Protein AF-0000000084649747 (afdb_homodimer)

Sequence (566 aa):
MTPQTMTSQTMTSQYATPSSLALADGRQSWRDSGEGPAIVLLHGISSGSASWAPVVEHLGGYRLLAWDAPGYADSQALSSPQPTAGDYAARLDAWLDALDVKRCVLVGHSLGAMMASAYMALRPERLAGVILADPALGYRDADADKRDEVYRSRWTMLAEQGHEAYAAARAPRLLRDDANPEDIARVREGMQRLHVEGFAQASWMLANDALEGYLSGGLNVPATVLCGDEDRITTPQASRALAERLGLPYHAIPRAGHASYIDAPQAFADVVDTFSRPLLKTQMTPQTMTSQTMTSQYATPSSLALADGRQSWRDSGEGPAIVLLHGISSGSASWAPVVEHLGGYRLLAWDAPGYADSQALSSPQPTAGDYAARLDAWLDALDVKRCVLVGHSLGAMMASAYMALRPERLAGVILADPALGYRDADADKRDEVYRSRWTMLAEQGHEAYAAARAPRLLRDDANPEDIARVREGMQRLHVEGFAQASWMLANDALEGYLSGGLNVPATVLCGDEDRITTPQASRALAERLGLPYHAIPRAGHASYIDAPQAFADVVDTFSRPLLKTQ

Radius of gyration: 27.24 Å; Cα contacts (8 Å, |Δi|>4): 1298; chains: 2; bounding box: 45×81×62 Å

Secondary structure (DSSP, 8-state):
-------HHHHHHHHTS-EEEEETTEEEEEEEE--SSEEEEE--TT--GGGGHHHHTT-TTSEEEEE--TTSTTSPPPS-SS--HHHHHHHHHHHHHHTT--SEEEEEETHHHHHHHHHHHH-GGGEEEEEEES----STTS-HHHHHHHHHHTHHHHHHH-HHHHHHHHGGGGS-TT--HHHHHHHHHHHTT--HHHHHHHHHHHHH--GGGG-TT---S-EEEEEETT-SSS-HHHHHHHHHHHT--EEEETT--SSHHHHSHHHHHHHHHHHHHHHHT--/-------HHHHHHHHTS-EEEEETTEEEEEEEE--SSEEEEE--TT--GGGGHHHHTT-TTSEEEEE--TTSTTSPPPS-SS--HHHHHHHHHHHHHHTT--SEEEEEETHHHHHHHHHHHH-GGGEEEEEEES----STTS-HHHHHHHHHHTHHHHHHH-HHHHHHHHGGGGS-TT--HHHHHHHHHHHTT--HHHHHHHHHHHHH--GGGG-TT---S-EEEEEETT-SSS-HHHHHHHHHHHT--EEEETT--SSHHHHSHHHHHHHHHHHHHHHHT--

Nearest PDB structures (foldseek):
  4uhe-assembly1_A  TM=8.834E-01  e=4.290E-21  Thermogutta terrifontis
  7dq9-assembly4_D  TM=8.842E-01  e=2.483E-20  Alistipes shahii WAL 8301
  5a62-assembly1_A-2  TM=8.377E-01  e=3.519E-18  Candidatus Nitrososphaera gargensis
  6i8w-assembly2_B  TM=7.815E-01  e=6.473E-19  Pseudomonas aeruginosa
  3v48-assembly1_B  TM=7.919E-01  e=4.477E-15  Escherichia coli SE11

pLDDT: mean 94.69, std 9.65, range [32.78, 98.94]

InterPro domains:
  IPR000073 Alpha/beta hydrolase fold-1 [PF00561] (37-265)
  IPR000073 Alpha/beta hydrolase fold-1 [PR00111] (61-76)
  IPR000073 Alpha/beta hydrolase fold-1 [PR00111] (106-119)
  IPR000073 Alpha/beta hydrolase fold-1 [PR00111] (120-133)
  IPR000073 Alpha/beta hydrolase fold-1 [PR00111] (223-237)
  IPR000639 Epoxide hydrolase-like [PR00412] (61-76)
  IPR000639 Epoxide hydrolase-like [PR00412] (106-119)
  IPR000639 Epoxide hydrolase-like [PR00412] (120-133)
  IPR000639 Epoxide hydrolase-like [PR00412] (253-275)
  IPR029058 Alpha/Beta hydrolase fold [G3DSA:3.40.50.1820] (23-278)
  IPR029058 Alpha/Beta hydrolase fold [SSF53474] (23-275)
  IPR050266 AB hydrolase superfamily [PTHR43798] (28-275)

Organism: NCBI:txid1178482

Structure (mmCIF, N/CA/C/O backbone):
data_AF-0000000084649747-model_v1
#
loop_
_entity.id
_entity.type
_entity.pdbx_description
1 polymer 'AB hydrolase-1 domain-containing protein'
#
loop_
_atom_site.group_PDB
_atom_site.id
_atom_site.type_symbol
_atom_site.label_atom_id
_atom_site.label_alt_id
_atom_site.label_comp_id
_atom_site.label_asym_id
_atom_site.label_entity_id
_atom_site.label_seq_id
_atom_site.pdbx_PDB_ins_code
_atom_site.Cartn_x
_atom_site.Cartn_y
_atom_site.Cartn_z
_atom_site.occupancy
_atom_site.B_iso_or_equiv
_atom_site.auth_seq_id
_atom_site.auth_comp_id
_atom_site.auth_asym_id
_atom_site.auth_atom_id
_atom_site.pdbx_PDB_model_num
ATOM 1 N N . MET A 1 1 ? 19.047 -45.375 7.691 1 32.78 1 MET A N 1
ATOM 2 C CA . MET A 1 1 ? 18.172 -44.625 8.562 1 32.78 1 MET A CA 1
ATOM 3 C C . MET A 1 1 ? 16.969 -44.094 7.797 1 32.78 1 MET A C 1
ATOM 5 O O . MET A 1 1 ? 17.109 -43.406 6.789 1 32.78 1 MET A O 1
ATOM 9 N N . THR A 1 2 ? 15.852 -44.688 7.906 1 40.34 2 THR A N 1
ATOM 10 C CA . THR A 1 2 ? 14.648 -44.375 7.137 1 40.34 2 THR A CA 1
ATOM 11 C C . THR A 1 2 ? 14.266 -42.906 7.266 1 40.34 2 THR A C 1
ATOM 13 O O . THR A 1 2 ? 14.203 -42.375 8.375 1 40.34 2 THR A O 1
ATOM 16 N N . PRO A 1 3 ? 14.539 -42.125 6.312 1 44.06 3 PRO A N 1
ATOM 17 C CA . PRO A 1 3 ? 14.188 -40.719 6.473 1 44.06 3 PRO A CA 1
ATOM 18 C C . PRO A 1 3 ? 12.898 -40.531 7.266 1 44.06 3 PRO A C 1
ATOM 20 O O . PRO A 1 3 ? 11.898 -41.188 6.996 1 44.06 3 PRO A O 1
ATOM 23 N N . GLN A 1 4 ? 12.844 -40.344 8.531 1 42.38 4 GLN A N 1
ATOM 24 C CA . GLN A 1 4 ? 11.703 -40.188 9.43 1 42.38 4 GLN A CA 1
ATOM 25 C C . GLN A 1 4 ? 10.711 -39.188 8.898 1 42.38 4 GLN A C 1
ATOM 27 O O . GLN A 1 4 ? 11.078 -38.031 8.594 1 42.38 4 GLN A O 1
ATOM 32 N N . THR A 1 5 ? 9.688 -39.688 8.125 1 54.03 5 THR A N 1
ATOM 33 C CA . THR A 1 5 ? 8.562 -38.906 7.664 1 54.03 5 THR A CA 1
ATOM 34 C C . THR A 1 5 ? 8.055 -38 8.789 1 54.03 5 THR A C 1
ATOM 36 O O . THR A 1 5 ? 7.699 -38.469 9.867 1 54.03 5 THR A O 1
ATOM 39 N N . MET A 1 6 ? 8.414 -36.812 8.664 1 60.47 6 MET A N 1
ATOM 40 C CA . MET A 1 6 ? 7.945 -35.844 9.648 1 60.47 6 MET A CA 1
ATOM 41 C C . MET A 1 6 ? 6.441 -36 9.883 1 60.47 6 MET A C 1
ATOM 43 O O . MET A 1 6 ? 5.691 -36.281 8.945 1 60.47 6 MET A O 1
ATOM 47 N N . THR A 1 7 ? 6.09 -36 11.102 1 67.06 7 THR A N 1
ATOM 48 C CA . THR A 1 7 ? 4.672 -36.094 11.438 1 67.06 7 THR A CA 1
ATOM 49 C C . THR A 1 7 ? 3.916 -34.875 10.883 1 67.06 7 THR A C 1
ATOM 51 O O . THR A 1 7 ? 4.512 -33.844 10.617 1 67.06 7 THR A O 1
ATOM 54 N N . SER A 1 8 ? 2.707 -35.125 10.641 1 72.06 8 SER A N 1
ATOM 55 C CA . SER A 1 8 ? 1.811 -34.062 10.18 1 72.06 8 SER A CA 1
ATOM 56 C C . SER A 1 8 ? 1.851 -32.875 11.117 1 72.06 8 SER A C 1
ATOM 58 O O . SER A 1 8 ? 1.838 -31.719 10.664 1 72.06 8 SER A O 1
ATOM 60 N N . GLN A 1 9 ? 1.946 -33.125 12.422 1 69.06 9 GLN A N 1
ATOM 61 C CA . GLN A 1 9 ? 1.955 -32.031 13.406 1 69.06 9 GLN A CA 1
ATOM 62 C C . GLN A 1 9 ? 3.221 -31.188 13.289 1 69.06 9 GLN A C 1
ATOM 64 O O . GLN A 1 9 ? 3.166 -29.969 13.398 1 69.06 9 GLN A O 1
ATOM 69 N N . THR A 1 10 ? 4.246 -31.875 13.133 1 73.12 10 THR A N 1
ATOM 70 C CA . THR A 1 10 ? 5.52 -31.172 13.008 1 73.12 10 THR A CA 1
ATOM 71 C C . THR A 1 10 ? 5.551 -30.328 11.75 1 73.12 10 THR A C 1
ATOM 73 O O . THR A 1 10 ? 6.004 -29.172 11.773 1 73.12 10 THR A O 1
ATOM 76 N N . MET A 1 11 ? 5.012 -30.844 10.719 1 76.44 11 MET A N 1
ATOM 77 C CA . MET A 1 11 ? 4.992 -30.125 9.453 1 76.44 11 MET A CA 1
ATOM 78 C C . MET A 1 11 ? 4.164 -28.844 9.562 1 76.44 11 MET A C 1
ATOM 80 O O . MET A 1 11 ? 4.582 -27.797 9.094 1 76.44 11 MET A O 1
ATOM 84 N N . THR A 1 12 ? 3.076 -28.984 10.211 1 79.12 12 THR A N 1
ATOM 85 C CA . THR A 1 12 ? 2.182 -27.844 10.367 1 79.12 12 THR A CA 1
ATOM 86 C C . THR A 1 12 ? 2.824 -26.766 11.234 1 79.12 12 THR A C 1
ATOM 88 O O . THR A 1 12 ? 2.688 -25.562 10.961 1 79.12 12 THR A O 1
ATOM 91 N N . SER A 1 13 ? 3.512 -27.188 12.234 1 79.12 13 SER A N 1
ATOM 92 C CA . SER A 1 13 ? 4.172 -26.25 13.125 1 79.12 13 SER A CA 1
ATOM 93 C C . SER A 1 13 ? 5.273 -25.469 12.398 1 79.12 13 SER A C 1
ATOM 95 O O . SER A 1 13 ? 5.414 -24.266 12.586 1 79.12 13 SER A O 1
ATOM 97 N N . GLN A 1 14 ? 6.004 -26.203 11.578 1 80 14 GLN A N 1
ATOM 98 C CA . GLN A 1 14 ? 7.078 -25.578 10.812 1 80 14 GLN A CA 1
ATOM 99 C C . GLN A 1 14 ? 6.523 -24.562 9.812 1 80 14 GLN A C 1
ATOM 101 O O . GLN A 1 14 ? 7.164 -23.562 9.531 1 80 14 GLN A O 1
ATOM 106 N N . TYR A 1 15 ? 5.363 -24.891 9.398 1 87.75 15 TYR A N 1
ATOM 107 C CA . TYR A 1 15 ? 4.773 -24.094 8.32 1 87.75 15 TYR A CA 1
ATOM 108 C C . TYR A 1 15 ? 4.105 -22.844 8.859 1 87.75 15 TYR A C 1
ATOM 110 O O . TYR A 1 15 ? 3.738 -21.938 8.094 1 87.75 15 TYR A O 1
ATOM 118 N N . ALA A 1 16 ? 4.059 -22.672 10.156 1 84.25 16 ALA A N 1
ATOM 119 C CA . ALA A 1 16 ? 3.258 -21.641 10.789 1 84.25 16 ALA A CA 1
ATOM 120 C C . ALA A 1 16 ? 3.951 -20.281 10.695 1 84.25 16 ALA A C 1
ATOM 122 O O . ALA A 1 16 ? 3.293 -19.25 10.578 1 84.25 16 ALA A O 1
ATOM 123 N N . THR A 1 17 ? 5.246 -20.281 10.703 1 91.12 17 THR A N 1
ATOM 124 C CA . THR A 1 17 ? 5.973 -19.031 10.766 1 91.12 17 THR A CA 1
ATOM 125 C C . THR A 1 17 ? 6.73 -18.781 9.469 1 91.12 17 THR A C 1
ATOM 127 O O . THR A 1 17 ? 7.512 -19.625 9.023 1 91.12 17 THR A O 1
ATOM 130 N N . PRO A 1 18 ? 6.516 -17.672 8.93 1 96.38 18 PRO A N 1
ATOM 131 C CA . PRO A 1 18 ? 7.246 -17.359 7.699 1 96.38 18 PRO A CA 1
ATOM 132 C C . PRO A 1 18 ? 8.727 -17.078 7.945 1 96.38 18 PRO A C 1
ATOM 134 O O . PRO A 1 18 ? 9.117 -16.734 9.062 1 96.38 18 PRO A O 1
ATOM 137 N N . SER A 1 19 ? 9.547 -17.328 7.008 1 97 19 SER A N 1
ATOM 138 C CA . SER A 1 19 ? 10.945 -16.922 6.934 1 97 19 SER A CA 1
ATOM 139 C C . SER A 1 19 ? 11.148 -15.789 5.938 1 97 19 SER A C 1
ATOM 141 O O . SER A 1 19 ? 10.258 -15.5 5.129 1 97 19 SER A O 1
ATOM 143 N N . SER A 1 20 ? 12.219 -15.109 6.09 1 97.12 20 SER A N 1
ATOM 144 C CA . SER A 1 20 ? 12.555 -14.055 5.141 1 97.12 20 SER A CA 1
ATOM 145 C C . SER A 1 20 ? 14.062 -13.953 4.938 1 97.12 20 SER A C 1
ATOM 147 O O . SER A 1 20 ? 14.836 -14.336 5.816 1 97.12 20 SER A O 1
ATOM 149 N N . LEU A 1 21 ? 14.492 -13.508 3.818 1 97.38 21 LEU A N 1
ATOM 150 C CA . LEU A 1 21 ? 15.891 -13.219 3.541 1 97.38 21 LEU A CA 1
ATOM 151 C C . LEU A 1 21 ? 16.031 -12.031 2.596 1 97.38 21 LEU A C 1
ATOM 153 O O . LEU A 1 21 ? 15.086 -11.703 1.871 1 97.38 21 LEU A O 1
ATOM 157 N N . ALA A 1 22 ? 17.141 -11.352 2.67 1 97.06 22 ALA A N 1
ATOM 158 C CA . ALA A 1 22 ? 17.453 -10.219 1.791 1 97.06 22 ALA A CA 1
ATOM 159 C C . ALA A 1 22 ? 18.141 -10.695 0.513 1 97.06 22 ALA A C 1
ATOM 161 O O . ALA A 1 22 ? 19.141 -11.422 0.567 1 97.06 22 ALA A O 1
ATOM 162 N N . LEU A 1 23 ? 17.578 -10.438 -0.605 1 97.62 23 LEU A N 1
ATOM 163 C CA . LEU A 1 23 ? 18.172 -10.633 -1.916 1 97.62 23 LEU A CA 1
ATOM 164 C C . LEU A 1 23 ? 18.672 -9.312 -2.496 1 97.62 23 LEU A C 1
ATOM 166 O O . LEU A 1 23 ? 18.406 -8.25 -1.937 1 97.62 23 LEU A O 1
ATOM 170 N N . ALA A 1 24 ? 19.422 -9.359 -3.578 1 94.88 24 ALA A N 1
ATOM 171 C CA . ALA A 1 24 ? 19.922 -8.148 -4.223 1 94.88 24 ALA A CA 1
ATOM 172 C C . ALA A 1 24 ? 18.781 -7.23 -4.645 1 94.88 24 ALA A C 1
ATOM 174 O O . ALA A 1 24 ? 18.906 -6.004 -4.566 1 94.88 24 ALA A O 1
ATOM 175 N N . ASP A 1 25 ? 17.656 -7.855 -4.988 1 93.75 25 ASP A N 1
ATOM 176 C CA . ASP A 1 25 ? 16.578 -7.047 -5.551 1 93.75 25 ASP A CA 1
ATOM 177 C C . ASP A 1 25 ? 15.414 -6.926 -4.57 1 93.75 25 ASP A C 1
ATOM 179 O O . ASP A 1 25 ? 14.328 -6.469 -4.938 1 93.75 25 ASP A O 1
ATOM 183 N N . GLY A 1 26 ? 15.633 -7.359 -3.338 1 95.5 26 GLY A N 1
ATOM 184 C CA . GLY A 1 26 ? 14.602 -7.113 -2.346 1 95.5 26 GLY A CA 1
ATOM 185 C C . GLY A 1 26 ? 14.438 -8.25 -1.355 1 95.5 26 GLY A C 1
ATOM 186 O O . GLY A 1 26 ? 14.898 -9.367 -1.605 1 95.5 26 GLY A O 1
ATOM 187 N N . ARG A 1 27 ? 13.734 -7.969 -0.293 1 97.81 27 ARG A N 1
ATOM 188 C CA . ARG A 1 27 ? 13.414 -8.969 0.721 1 97.81 27 ARG A CA 1
ATOM 189 C C . ARG A 1 27 ? 12.414 -9.992 0.188 1 97.81 27 ARG A C 1
ATOM 191 O O . ARG A 1 27 ? 11.461 -9.633 -0.504 1 97.81 27 ARG A O 1
ATOM 198 N N . GLN A 1 28 ? 12.617 -11.242 0.496 1 98.56 28 GLN A N 1
ATOM 199 C CA . GLN A 1 28 ? 11.734 -12.32 0.075 1 98.56 28 GLN A CA 1
ATOM 200 C C . GLN A 1 28 ? 11.305 -13.18 1.263 1 98.56 28 GLN A C 1
ATOM 202 O O . GLN A 1 28 ? 12.156 -13.688 2.002 1 98.56 28 GLN A O 1
ATOM 207 N N . SER A 1 29 ? 10.023 -13.312 1.457 1 98.5 29 SER A N 1
ATOM 208 C CA . SER A 1 29 ? 9.484 -14.141 2.531 1 98.5 29 SER A CA 1
ATOM 209 C C . SER A 1 29 ? 8.828 -15.398 1.981 1 98.5 29 SER A C 1
ATOM 211 O O . SER A 1 29 ? 8.398 -15.43 0.825 1 98.5 29 SER A O 1
ATOM 213 N N . TRP A 1 30 ? 8.789 -16.438 2.756 1 98.5 30 TRP A N 1
ATOM 214 C CA . TRP A 1 30 ? 8.188 -17.719 2.383 1 98.5 30 TRP A CA 1
ATOM 215 C C . TRP A 1 30 ? 7.871 -18.547 3.619 1 98.5 30 TRP A C 1
ATOM 217 O O . TRP A 1 30 ? 8.227 -18.172 4.738 1 98.5 30 TRP A O 1
ATOM 227 N N . ARG A 1 31 ? 7.141 -19.578 3.443 1 98 31 ARG A N 1
ATOM 228 C CA . ARG A 1 31 ? 6.957 -20.625 4.441 1 98 31 ARG A CA 1
ATOM 229 C C . ARG A 1 31 ? 7.594 -21.938 3.98 1 98 31 ARG A C 1
ATOM 231 O O . ARG A 1 31 ? 7.59 -22.25 2.789 1 98 31 ARG A O 1
ATOM 238 N N . ASP A 1 32 ? 8.195 -22.594 4.973 1 96.12 32 ASP A N 1
ATOM 239 C CA . ASP A 1 32 ? 9.055 -23.75 4.73 1 96.12 32 ASP A CA 1
ATOM 240 C C . ASP A 1 32 ? 8.68 -24.906 5.648 1 96.12 32 ASP A C 1
ATOM 242 O O . ASP A 1 32 ? 8.594 -24.734 6.867 1 96.12 32 ASP A O 1
ATOM 246 N N . SER A 1 33 ? 8.422 -26.078 5.031 1 95.06 33 SER A N 1
ATOM 247 C CA . SER A 1 33 ? 8.117 -27.234 5.863 1 95.06 33 SER A CA 1
ATOM 248 C C . SER A 1 33 ? 8.609 -28.516 5.215 1 95.06 33 SER A C 1
ATOM 250 O O . SER A 1 33 ? 8.664 -28.625 3.988 1 95.06 33 SER A O 1
ATOM 252 N N . GLY A 1 34 ? 8.984 -29.484 6.031 1 93.81 34 GLY A N 1
ATOM 253 C CA . GLY A 1 34 ? 9.352 -30.812 5.555 1 93.81 34 GLY A CA 1
ATOM 254 C C . GLY A 1 34 ? 10.797 -30.906 5.113 1 93.81 34 GLY A C 1
ATOM 255 O O . GLY A 1 34 ? 11.57 -29.953 5.27 1 93.81 34 GLY A O 1
ATOM 256 N N . GLU A 1 35 ? 11.172 -32.094 4.801 1 91.69 35 GLU A N 1
ATOM 257 C CA . GLU A 1 35 ? 12.492 -32.438 4.285 1 91.69 35 GLU A CA 1
ATOM 258 C C . GLU A 1 35 ? 12.391 -33.344 3.057 1 91.69 35 GLU A C 1
ATOM 260 O O . GLU A 1 35 ? 11.383 -34.031 2.857 1 91.69 35 GLU A O 1
ATOM 265 N N . GLY A 1 36 ? 13.445 -33.281 2.23 1 93.5 36 GLY A N 1
ATOM 266 C CA . GLY A 1 36 ? 13.43 -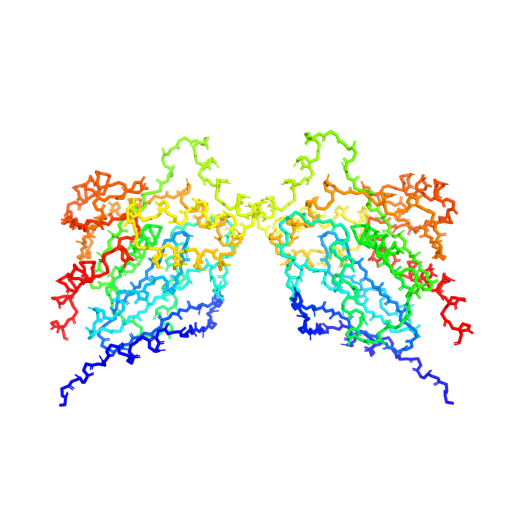34.094 1.021 1 93.5 36 GLY A CA 1
ATOM 267 C C . GLY A 1 36 ? 13.453 -33.25 -0.25 1 93.5 36 GLY A C 1
ATOM 268 O O . GLY A 1 36 ? 13.906 -32.125 -0.244 1 93.5 36 GLY A O 1
ATOM 269 N N . PRO A 1 37 ? 13.016 -33.969 -1.387 1 96.19 37 PRO A N 1
ATOM 270 C CA . PRO A 1 37 ? 12.969 -33.188 -2.639 1 96.19 37 PRO A CA 1
ATOM 271 C C . PRO A 1 37 ? 12.023 -32 -2.57 1 96.19 37 PRO A C 1
ATOM 273 O O . PRO A 1 37 ? 10.961 -32.094 -1.939 1 96.19 37 PRO A O 1
ATOM 276 N N . ALA A 1 38 ? 12.344 -30.984 -3.23 1 97.81 38 ALA A N 1
ATOM 277 C CA . ALA A 1 38 ? 11.664 -29.688 -3.064 1 97.81 38 ALA A CA 1
ATOM 278 C C . ALA A 1 38 ? 10.461 -29.578 -3.994 1 97.81 38 ALA A C 1
ATOM 280 O O . ALA A 1 38 ? 10.539 -29.953 -5.168 1 97.81 38 ALA A O 1
ATOM 281 N N . ILE A 1 39 ? 9.375 -29.141 -3.463 1 98.5 39 ILE A N 1
ATOM 282 C CA . ILE A 1 39 ? 8.219 -28.641 -4.195 1 98.5 39 ILE A CA 1
ATOM 283 C C . ILE A 1 39 ? 8 -27.172 -3.863 1 98.5 39 ILE A C 1
ATOM 285 O O . ILE A 1 39 ? 7.91 -26.797 -2.691 1 98.5 39 ILE A O 1
ATOM 289 N N . VAL A 1 40 ? 7.992 -26.344 -4.867 1 98.88 40 VAL A N 1
ATOM 290 C CA . VAL A 1 40 ? 7.812 -24.906 -4.711 1 98.88 40 VAL A CA 1
ATOM 291 C C . VAL A 1 40 ? 6.383 -24.516 -5.086 1 98.88 40 VAL A C 1
ATOM 293 O O . VAL A 1 40 ? 5.879 -24.922 -6.133 1 98.88 40 VAL A O 1
ATOM 296 N N . LEU A 1 41 ? 5.75 -23.734 -4.203 1 98.88 41 LEU A N 1
ATOM 297 C CA . LEU A 1 41 ? 4.336 -23.406 -4.34 1 98.88 41 LEU A CA 1
ATOM 298 C C . LEU A 1 41 ? 4.148 -21.906 -4.578 1 98.88 41 LEU A C 1
ATOM 300 O O . LEU A 1 41 ? 4.531 -21.094 -3.738 1 98.88 41 LEU A O 1
ATOM 304 N N . LEU A 1 42 ? 3.592 -21.562 -5.734 1 98.94 42 LEU A N 1
ATOM 305 C CA . LEU A 1 42 ? 3.316 -20.188 -6.113 1 98.94 42 LEU A CA 1
ATOM 306 C C . LEU A 1 42 ? 1.824 -19.875 -6.02 1 98.94 42 LEU A C 1
ATOM 308 O O . LEU A 1 42 ? 1.012 -20.531 -6.688 1 98.94 42 LEU A O 1
ATOM 312 N N . HIS A 1 43 ? 1.482 -18.922 -5.23 1 98.75 43 HIS A N 1
ATOM 313 C CA . HIS A 1 43 ? 0.088 -18.625 -4.91 1 98.75 43 HIS A CA 1
ATOM 314 C C . HIS A 1 43 ? -0.547 -17.734 -5.965 1 98.75 43 HIS A C 1
ATOM 316 O O . HIS A 1 43 ? 0.151 -17.188 -6.82 1 98.75 43 HIS A O 1
ATOM 322 N N . GLY A 1 44 ? -1.838 -17.656 -5.918 1 98.5 44 GLY A N 1
ATOM 323 C CA . GLY A 1 44 ? -2.615 -16.812 -6.805 1 98.5 44 GLY A CA 1
ATOM 324 C C . GLY A 1 44 ? -2.746 -15.383 -6.297 1 98.5 44 GLY A C 1
ATOM 325 O O . GLY A 1 44 ? -2.174 -15.031 -5.262 1 98.5 44 GLY A O 1
ATOM 326 N N . ILE A 1 45 ? -3.537 -14.555 -6.957 1 98 45 ILE A N 1
ATOM 327 C CA . ILE A 1 45 ? -3.504 -13.102 -6.863 1 98 45 ILE A CA 1
ATOM 328 C C . ILE A 1 45 ? -4.035 -12.664 -5.5 1 98 45 ILE A C 1
ATOM 330 O O . ILE A 1 45 ? -3.588 -11.656 -4.945 1 98 45 ILE A O 1
ATOM 334 N N . SER A 1 46 ? -4.973 -13.352 -4.898 1 97.19 46 SER A N 1
ATOM 335 C CA . SER A 1 46 ? -5.578 -12.906 -3.645 1 97.19 46 SER A CA 1
ATOM 336 C C . SER A 1 46 ? -5.141 -13.789 -2.479 1 97.19 46 SER A C 1
ATOM 338 O O . SER A 1 46 ? -5.879 -13.938 -1.502 1 97.19 46 SER A O 1
ATOM 340 N N . SER A 1 47 ? -4 -14.359 -2.562 1 97.31 47 SER A N 1
ATOM 341 C CA . SER A 1 47 ? -3.564 -15.312 -1.553 1 97.31 47 SER A CA 1
ATOM 342 C C . SER A 1 47 ? -2.15 -15.008 -1.074 1 97.31 47 SER A C 1
ATOM 344 O O . SER A 1 47 ? -1.726 -13.852 -1.077 1 97.31 47 SER A O 1
ATOM 346 N N . GLY A 1 48 ? -1.471 -16.016 -0.499 1 97.88 48 GLY A N 1
ATOM 347 C CA . GLY A 1 48 ? -0.124 -16 0.05 1 97.88 48 GLY A CA 1
ATOM 348 C C . GLY A 1 48 ? 0.353 -17.391 0.465 1 97.88 48 GLY A C 1
ATOM 349 O O . GLY A 1 48 ? -0.356 -18.375 0.278 1 97.88 48 GLY A O 1
ATOM 350 N N . SER A 1 49 ? 1.506 -17.391 1.011 1 98.25 49 SER A N 1
ATOM 351 C CA . SER A 1 49 ? 2.109 -18.656 1.378 1 98.25 49 SER A CA 1
ATOM 352 C C . SER A 1 49 ? 1.251 -19.406 2.395 1 98.25 49 SER A C 1
ATOM 354 O O . SER A 1 49 ? 1.176 -20.641 2.369 1 98.25 49 SER A O 1
ATOM 356 N N . ALA A 1 50 ? 0.569 -18.719 3.266 1 97 50 ALA A N 1
ATOM 357 C CA . ALA A 1 50 ? -0.213 -19.328 4.34 1 97 50 ALA A CA 1
ATOM 358 C C . ALA A 1 50 ? -1.39 -20.125 3.775 1 97 50 ALA A C 1
ATOM 360 O O . ALA A 1 50 ? -1.876 -21.062 4.414 1 97 50 ALA A O 1
ATOM 361 N N . SER A 1 51 ? -1.789 -19.781 2.596 1 97.19 51 SER A N 1
ATOM 362 C CA . SER A 1 51 ? -2.975 -20.391 2.002 1 97.19 51 SER A CA 1
ATOM 363 C C . SER A 1 51 ? -2.74 -21.859 1.678 1 97.19 51 SER A C 1
ATOM 365 O O . SER A 1 51 ? -3.691 -22.625 1.484 1 97.19 51 SER A O 1
ATOM 367 N N . TRP A 1 52 ? -1.519 -22.297 1.644 1 97.81 52 TRP A N 1
ATOM 368 C CA . TRP A 1 52 ? -1.188 -23.672 1.25 1 97.81 52 TRP A CA 1
ATOM 369 C C . TRP A 1 52 ? -1.251 -24.609 2.447 1 97.81 52 TRP A C 1
ATOM 371 O O . TRP A 1 52 ? -1.06 -25.828 2.303 1 97.81 52 TRP A O 1
ATOM 381 N N . ALA A 1 53 ? -1.537 -24.125 3.627 1 96.31 53 ALA A N 1
ATOM 382 C CA . ALA A 1 53 ? -1.485 -24.891 4.867 1 96.31 53 ALA A CA 1
ATOM 383 C C . ALA A 1 53 ? -2.322 -26.156 4.762 1 96.31 53 ALA A C 1
ATOM 385 O O . ALA A 1 53 ? -1.901 -27.234 5.211 1 96.31 53 ALA A O 1
ATOM 386 N N . PRO A 1 54 ? -3.465 -26.141 4.121 1 95.62 54 PRO A N 1
ATOM 387 C CA . PRO A 1 54 ? -4.309 -27.344 4.09 1 95.62 54 PRO A CA 1
ATOM 388 C C . PRO A 1 54 ? -3.654 -28.5 3.346 1 95.62 54 PRO A C 1
ATOM 390 O O . PRO A 1 54 ? -3.955 -29.672 3.623 1 95.62 54 PRO A O 1
ATOM 393 N N . VAL A 1 55 ? -2.771 -28.203 2.387 1 95.69 55 VAL A N 1
ATOM 394 C CA . VAL A 1 55 ? -2.225 -29.281 1.577 1 95.69 55 VAL A CA 1
ATOM 395 C C . VAL A 1 55 ? -0.919 -29.781 2.191 1 95.69 55 VAL A C 1
ATOM 397 O O . VAL A 1 55 ? -0.447 -30.875 1.865 1 95.69 55 VAL A O 1
ATOM 400 N N . VAL A 1 56 ? -0.308 -29.016 3.062 1 93.94 56 VAL A N 1
ATOM 401 C CA . VAL A 1 56 ? 1.021 -29.281 3.6 1 93.94 56 VAL A CA 1
ATOM 402 C C . VAL A 1 56 ? 1.026 -30.641 4.316 1 93.94 56 VAL A C 1
ATOM 404 O O . VAL A 1 56 ? 1.968 -31.422 4.176 1 93.94 56 VAL A O 1
ATOM 407 N N . GLU A 1 57 ? -0.051 -30.969 5.039 1 90.19 57 GLU A N 1
ATOM 408 C CA . GLU A 1 57 ? -0.095 -32.188 5.836 1 90.19 57 GLU A CA 1
ATOM 409 C C . GLU A 1 57 ? -0.204 -33.406 4.945 1 90.19 57 GLU A C 1
ATOM 411 O O . GLU A 1 57 ? 0.076 -34.531 5.391 1 90.19 57 GLU A O 1
ATOM 416 N N . HIS A 1 58 ? -0.548 -33.188 3.68 1 94 58 HIS A N 1
ATOM 417 C CA . HIS A 1 58 ? -0.788 -34.312 2.775 1 94 58 HIS A CA 1
ATOM 418 C C . HIS A 1 58 ? 0.413 -34.562 1.866 1 94 58 HIS A C 1
ATOM 420 O O . HIS A 1 58 ? 0.386 -35.469 1.018 1 94 58 HIS A O 1
ATOM 426 N N . LEU A 1 59 ? 1.407 -33.781 1.951 1 94.94 59 LEU A N 1
ATOM 427 C CA . LEU A 1 59 ? 2.578 -33.875 1.088 1 94.94 59 LEU A CA 1
ATOM 428 C C . LEU A 1 59 ? 3.838 -34.125 1.908 1 94.94 59 LEU A C 1
ATOM 430 O O . LEU A 1 59 ? 4.855 -33.469 1.717 1 94.94 59 LEU A O 1
ATOM 434 N N . GLY A 1 60 ? 3.578 -35.156 2.693 1 88.75 60 GLY A N 1
ATOM 435 C CA . GLY A 1 60 ? 4.727 -35.594 3.463 1 88.75 60 GLY A CA 1
ATOM 436 C C . GLY A 1 60 ? 5.852 -36.156 2.6 1 88.75 60 GLY A C 1
ATOM 437 O O . GLY A 1 60 ? 5.609 -36.656 1.499 1 88.75 60 GLY A O 1
ATOM 438 N N . GLY A 1 61 ? 7.133 -36 2.902 1 91.31 61 GLY A N 1
ATOM 439 C CA . GLY A 1 61 ? 8.273 -36.562 2.182 1 91.31 61 GLY A CA 1
ATOM 440 C C . GLY A 1 61 ? 8.961 -35.562 1.293 1 91.31 61 GLY A C 1
ATOM 441 O O . GLY A 1 61 ? 9.961 -35.844 0.649 1 91.31 61 GLY A O 1
ATOM 442 N N . TYR A 1 62 ? 8.297 -34.438 1.221 1 96.12 62 TYR A N 1
ATOM 443 C CA . TYR A 1 62 ? 8.875 -33.344 0.425 1 96.12 62 TYR A CA 1
ATOM 444 C C . TYR A 1 62 ? 9.25 -32.156 1.306 1 96.12 62 TYR A C 1
ATOM 446 O O . TYR A 1 62 ? 8.734 -32.031 2.414 1 96.12 62 TYR A O 1
ATOM 454 N N . ARG A 1 63 ? 10.156 -31.359 0.885 1 96.25 63 ARG A N 1
ATOM 455 C CA . ARG A 1 63 ? 10.32 -30 1.371 1 96.25 63 ARG A CA 1
ATOM 456 C C . ARG A 1 63 ? 9.414 -29.031 0.611 1 96.25 63 ARG A C 1
ATOM 458 O O . ARG A 1 63 ? 9.555 -28.875 -0.603 1 96.25 63 ARG A O 1
ATOM 465 N N . LEU A 1 64 ? 8.484 -28.5 1.331 1 98 64 LEU A N 1
ATOM 466 C CA . LEU A 1 64 ? 7.543 -27.578 0.725 1 98 64 LEU A CA 1
ATOM 467 C C . LEU A 1 64 ? 7.98 -26.125 0.946 1 98 64 LEU A C 1
ATOM 469 O O . LEU A 1 64 ? 8.18 -25.703 2.086 1 98 64 LEU A O 1
ATOM 473 N N . LEU A 1 65 ? 8.219 -25.422 -0.128 1 98.44 65 LEU A N 1
ATOM 474 C CA . LEU A 1 65 ? 8.578 -24.016 -0.12 1 98.44 65 LEU A CA 1
ATOM 475 C C . LEU A 1 65 ? 7.477 -23.172 -0.75 1 98.44 65 LEU A C 1
ATOM 477 O O . LEU A 1 65 ? 7.316 -23.172 -1.972 1 98.44 65 LEU A O 1
ATOM 481 N N . ALA A 1 66 ? 6.715 -22.5 0.065 1 98.69 66 ALA A N 1
ATOM 482 C CA . ALA A 1 66 ? 5.656 -21.609 -0.413 1 98.69 66 ALA A CA 1
ATOM 483 C C . ALA A 1 66 ? 6.086 -20.156 -0.331 1 98.69 66 ALA A C 1
ATOM 485 O O . ALA A 1 66 ? 6.285 -19.625 0.763 1 98.69 66 ALA A O 1
ATOM 486 N N . TRP A 1 67 ? 6.184 -19.516 -1.445 1 98.56 67 TRP A N 1
ATOM 487 C CA . TRP A 1 67 ? 6.672 -18.141 -1.371 1 98.56 67 TRP A CA 1
ATOM 488 C C . TRP A 1 67 ? 5.523 -17.172 -1.138 1 98.56 67 TRP A C 1
ATOM 490 O O . TRP A 1 67 ? 4.359 -17.5 -1.372 1 98.56 67 TRP A O 1
ATOM 500 N N . ASP A 1 68 ? 5.797 -16.125 -0.57 1 98.75 68 ASP A N 1
ATOM 501 C CA . ASP A 1 68 ? 5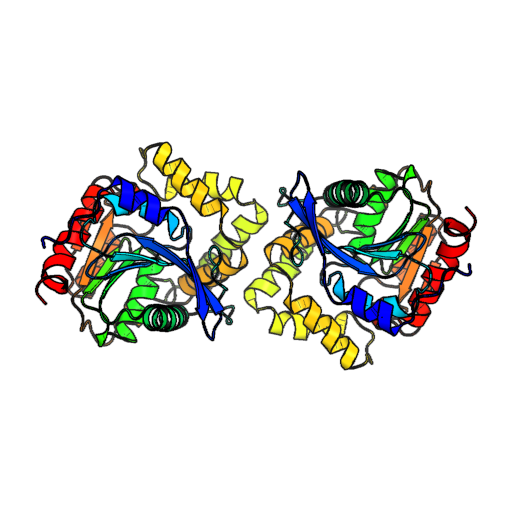.008 -14.906 -0.739 1 98.75 68 ASP A CA 1
ATOM 502 C C . ASP A 1 68 ? 5.523 -14.078 -1.915 1 98.75 68 ASP A C 1
ATOM 504 O O . ASP A 1 68 ? 6.613 -13.508 -1.85 1 98.75 68 ASP A O 1
ATOM 508 N N . ALA A 1 69 ? 4.762 -14.055 -2.957 1 98.75 69 ALA A N 1
ATOM 509 C CA . ALA A 1 69 ? 5.207 -13.352 -4.156 1 98.75 69 ALA A CA 1
ATOM 510 C C . ALA A 1 69 ? 5.633 -11.922 -3.83 1 98.75 69 ALA A C 1
ATOM 512 O O . ALA A 1 69 ? 5.223 -11.359 -2.809 1 98.75 69 ALA A O 1
ATOM 513 N N . PRO A 1 70 ? 6.508 -11.352 -4.66 1 98.5 70 PRO A N 1
ATOM 514 C CA . PRO A 1 70 ? 6.84 -9.938 -4.48 1 98.5 70 PRO A CA 1
ATOM 515 C C . PRO A 1 70 ? 5.602 -9.062 -4.316 1 98.5 70 PRO A C 1
ATOM 517 O O . PRO A 1 70 ? 4.664 -9.156 -5.109 1 98.5 70 PRO A O 1
ATOM 520 N N . GLY A 1 71 ? 5.652 -8.234 -3.277 1 97.25 71 GLY A N 1
ATOM 521 C CA . GLY A 1 71 ? 4.527 -7.355 -3.018 1 97.25 71 GLY A CA 1
ATOM 522 C C . GLY A 1 71 ? 3.506 -7.953 -2.068 1 97.25 71 GLY A C 1
ATOM 523 O O . GLY A 1 71 ? 2.529 -7.293 -1.703 1 97.25 71 GLY A O 1
ATOM 524 N N . TYR A 1 72 ? 3.676 -9.188 -1.658 1 97.69 72 TYR A N 1
ATOM 525 C CA . TYR A 1 72 ? 2.781 -9.875 -0.733 1 97.69 72 TYR A CA 1
ATOM 526 C C . TYR A 1 72 ? 3.469 -10.125 0.603 1 97.69 72 TYR A C 1
ATOM 528 O O . TYR A 1 72 ? 4.668 -10.406 0.647 1 97.69 72 TYR A O 1
ATOM 536 N N . ALA A 1 73 ? 2.701 -10.031 1.67 1 95.62 73 ALA A N 1
ATOM 537 C CA . ALA A 1 73 ? 3.225 -10.242 3.018 1 95.62 73 ALA A CA 1
ATOM 538 C C . ALA A 1 73 ? 4.508 -9.445 3.236 1 95.62 73 ALA A C 1
ATOM 540 O O . ALA A 1 73 ? 4.543 -8.234 3.006 1 95.62 73 ALA A O 1
ATOM 541 N N . ASP A 1 74 ? 5.656 -10.109 3.582 1 94.75 74 ASP A N 1
ATOM 542 C CA . ASP A 1 74 ? 6.875 -9.375 3.91 1 94.75 74 ASP A CA 1
ATOM 543 C C . ASP A 1 74 ? 7.832 -9.344 2.721 1 94.75 74 ASP A C 1
ATOM 545 O O . ASP A 1 74 ? 8.977 -8.914 2.852 1 94.75 74 ASP A O 1
ATOM 549 N N . SER A 1 75 ? 7.359 -9.82 1.563 1 98.25 75 SER A N 1
ATOM 550 C CA . SER A 1 75 ? 8.18 -9.727 0.359 1 98.25 75 SER A CA 1
ATOM 551 C C . SER A 1 75 ? 8.133 -8.32 -0.233 1 98.25 75 SER A C 1
ATOM 553 O O . SER A 1 75 ? 7.051 -7.758 -0.42 1 98.25 75 SER A O 1
ATOM 555 N N . GLN A 1 76 ? 9.312 -7.828 -0.538 1 96.81 76 GLN A N 1
ATOM 556 C CA . GLN A 1 76 ? 9.391 -6.512 -1.167 1 96.81 76 GLN A CA 1
ATOM 557 C C . GLN A 1 76 ? 8.797 -6.543 -2.574 1 96.81 76 GLN A C 1
ATOM 559 O O . GLN A 1 76 ? 9.031 -7.488 -3.332 1 96.81 76 GLN A O 1
ATOM 564 N N . ALA A 1 77 ? 7.996 -5.57 -2.879 1 96.81 77 ALA A N 1
ATOM 565 C CA . ALA A 1 77 ? 7.406 -5.453 -4.211 1 96.81 77 ALA A CA 1
ATOM 566 C C . ALA A 1 77 ? 8.484 -5.312 -5.281 1 96.81 77 ALA A C 1
ATOM 568 O O . ALA A 1 77 ? 9.641 -5.008 -4.969 1 96.81 77 ALA A O 1
ATOM 569 N N . LEU A 1 78 ? 8.125 -5.625 -6.48 1 97.69 78 LEU A N 1
ATOM 570 C CA . LEU A 1 78 ? 9.031 -5.434 -7.609 1 97.69 78 LEU A CA 1
ATOM 571 C C . LEU A 1 78 ? 9.266 -3.949 -7.871 1 97.69 78 LEU A C 1
ATOM 573 O O . LEU A 1 78 ? 8.43 -3.111 -7.52 1 97.69 78 LEU A O 1
ATOM 577 N N . SER A 1 79 ? 10.391 -3.668 -8.492 1 94.12 79 SER A N 1
ATOM 578 C CA . SER A 1 79 ? 10.742 -2.279 -8.766 1 94.12 79 SER A CA 1
ATOM 579 C C . SER A 1 79 ? 9.82 -1.671 -9.812 1 94.12 79 SER A C 1
ATOM 581 O O . SER A 1 79 ? 9.453 -0.498 -9.719 1 94.12 79 SER A O 1
ATOM 583 N N . SER A 1 80 ? 9.438 -2.518 -10.828 1 95 80 SER A N 1
ATOM 584 C CA . SER A 1 80 ? 8.539 -2.029 -11.875 1 95 80 SER A CA 1
ATOM 585 C C . SER A 1 80 ? 7.086 -2.049 -11.414 1 95 80 SER A C 1
ATOM 587 O O . SER A 1 80 ? 6.59 -3.08 -10.953 1 95 80 SER A O 1
ATOM 589 N N . PRO A 1 81 ? 6.41 -0.889 -11.562 1 95.38 81 PRO A N 1
ATOM 590 C CA . PRO A 1 81 ? 4.973 -0.914 -11.289 1 95.38 81 PRO A CA 1
ATOM 591 C C . PRO A 1 81 ? 4.184 -1.691 -12.336 1 95.38 81 PRO A C 1
ATOM 593 O O . PRO A 1 81 ? 3.004 -1.99 -12.133 1 95.38 81 PRO A O 1
ATOM 596 N N . GLN A 1 82 ? 4.77 -1.99 -13.453 1 97.5 82 GLN A N 1
ATOM 597 C CA . GLN A 1 82 ? 4.164 -2.717 -14.562 1 97.5 82 GLN A CA 1
ATOM 598 C C . GLN A 1 82 ? 4.926 -4.004 -14.859 1 97.5 82 GLN A C 1
ATOM 600 O O . GLN A 1 82 ? 5.477 -4.164 -15.953 1 97.5 82 GLN A O 1
ATOM 605 N N . PRO A 1 83 ? 4.918 -4.926 -13.93 1 98.38 83 PRO A N 1
ATOM 606 C CA . PRO A 1 83 ? 5.75 -6.125 -14.078 1 98.38 83 PRO A CA 1
ATOM 607 C C . PRO A 1 83 ? 5.141 -7.156 -15.023 1 98.38 83 PRO A C 1
ATOM 609 O O . PRO A 1 83 ? 3.932 -7.137 -15.266 1 98.38 83 PRO A O 1
ATOM 612 N N . THR A 1 84 ? 5.961 -7.992 -15.555 1 98.62 84 THR A N 1
ATOM 613 C CA . THR A 1 84 ? 5.586 -9.195 -16.281 1 98.62 84 THR A CA 1
ATOM 614 C C . THR A 1 84 ? 5.777 -10.438 -15.414 1 98.62 84 THR A C 1
ATOM 616 O O . THR A 1 84 ? 6.379 -10.359 -14.344 1 98.62 84 THR A O 1
ATOM 619 N N . ALA A 1 85 ? 5.238 -11.555 -15.898 1 98.81 85 ALA A N 1
ATOM 620 C CA . ALA A 1 85 ? 5.52 -12.82 -15.227 1 98.81 85 ALA A CA 1
ATOM 621 C C . ALA A 1 85 ? 7.016 -13.117 -15.219 1 98.81 85 ALA A C 1
ATOM 623 O O . ALA A 1 85 ? 7.523 -13.75 -14.289 1 98.81 85 ALA A O 1
ATOM 624 N N . GLY A 1 86 ? 7.695 -12.625 -16.188 1 98.62 86 GLY A N 1
ATOM 625 C CA . GLY A 1 86 ? 9.141 -12.766 -16.234 1 98.62 86 GLY A CA 1
ATOM 626 C C . GLY A 1 86 ? 9.844 -12.094 -15.062 1 98.62 86 GLY A C 1
ATOM 627 O O . GLY A 1 86 ? 10.852 -12.602 -14.562 1 98.62 86 GLY A O 1
ATOM 628 N N . ASP A 1 87 ? 9.359 -10.945 -14.633 1 98.69 87 ASP A N 1
ATOM 629 C CA . ASP A 1 87 ? 9.93 -10.258 -13.484 1 98.69 87 ASP A CA 1
ATOM 630 C C . ASP A 1 87 ? 9.766 -11.086 -12.211 1 98.69 87 ASP A C 1
ATOM 632 O O . ASP A 1 87 ? 10.68 -11.148 -11.383 1 98.69 87 ASP A O 1
ATOM 636 N N . TYR A 1 88 ? 8.617 -11.703 -12.055 1 98.81 88 TYR A N 1
ATOM 637 C CA . TYR A 1 88 ? 8.391 -12.594 -10.922 1 98.81 88 TYR A CA 1
ATOM 638 C C . TYR A 1 88 ? 9.297 -13.82 -11.008 1 98.81 88 TYR A C 1
ATOM 640 O O . TYR A 1 88 ? 9.828 -14.273 -9.992 1 98.81 88 TYR A O 1
ATOM 648 N N . ALA A 1 89 ? 9.461 -14.336 -12.219 1 98.75 89 ALA A N 1
ATOM 649 C CA . ALA A 1 89 ? 10.336 -15.484 -12.438 1 98.75 89 ALA A CA 1
ATOM 650 C C . ALA A 1 89 ? 11.773 -15.164 -12.047 1 98.75 89 ALA A C 1
ATOM 652 O O . ALA A 1 89 ? 12.469 -16 -11.477 1 98.75 89 ALA A O 1
ATOM 653 N N . ALA A 1 90 ? 12.203 -13.953 -12.352 1 98.69 90 ALA A N 1
ATOM 654 C CA . ALA A 1 90 ? 13.562 -13.547 -12 1 98.69 90 ALA A CA 1
ATOM 655 C C . ALA A 1 90 ? 13.75 -13.531 -10.484 1 98.69 90 ALA A C 1
ATOM 657 O O . ALA A 1 90 ? 14.781 -13.969 -9.977 1 98.69 90 ALA A O 1
ATOM 658 N N . ARG A 1 91 ? 12.773 -12.984 -9.773 1 98.75 91 ARG A N 1
ATOM 659 C CA . ARG A 1 91 ? 12.828 -13.008 -8.312 1 98.75 91 ARG A CA 1
ATOM 660 C C . ARG A 1 91 ? 12.828 -14.445 -7.793 1 98.75 91 ARG A C 1
ATOM 662 O O . ARG A 1 91 ? 13.555 -14.766 -6.855 1 98.75 91 ARG A O 1
ATOM 669 N N . LEU A 1 92 ? 12 -15.258 -8.414 1 98.75 92 LEU A N 1
ATOM 670 C CA . LEU A 1 92 ? 11.93 -16.672 -8.039 1 98.75 92 LEU A CA 1
ATOM 671 C C . LEU A 1 92 ? 13.297 -17.328 -8.195 1 98.75 92 LEU A C 1
ATOM 673 O O . LEU A 1 92 ? 13.727 -18.094 -7.32 1 98.75 92 LEU A O 1
ATOM 677 N N . ASP A 1 93 ? 13.938 -17.062 -9.273 1 98.69 93 ASP A N 1
ATOM 678 C CA . ASP A 1 93 ? 15.25 -17.641 -9.547 1 98.69 93 ASP A CA 1
ATOM 679 C C . ASP A 1 93 ? 16.266 -17.234 -8.477 1 98.69 93 ASP A C 1
ATOM 681 O O . ASP A 1 93 ? 17 -18.078 -7.957 1 98.69 93 ASP A O 1
ATOM 685 N N . ALA A 1 94 ? 16.281 -15.953 -8.164 1 98.69 94 ALA A N 1
ATOM 686 C CA . ALA A 1 94 ? 17.203 -15.445 -7.148 1 98.69 94 ALA A CA 1
ATOM 687 C C . ALA A 1 94 ? 16.922 -16.078 -5.785 1 98.69 94 ALA A C 1
ATOM 689 O O . ALA A 1 94 ? 17.844 -16.375 -5.031 1 98.69 94 ALA A O 1
ATOM 690 N N . TRP A 1 95 ? 15.664 -16.25 -5.508 1 98.75 95 TRP A N 1
ATOM 691 C CA . TRP A 1 95 ? 15.242 -16.828 -4.234 1 98.75 95 TRP A CA 1
ATOM 692 C C . TRP A 1 95 ? 15.672 -18.281 -4.133 1 98.75 95 TRP A C 1
ATOM 694 O O . TRP A 1 95 ? 16.25 -18.703 -3.127 1 98.75 95 TRP A O 1
ATOM 704 N N . LEU A 1 96 ? 15.406 -19.062 -5.164 1 98.56 96 LEU A N 1
ATOM 705 C CA . LEU A 1 96 ? 15.773 -20.484 -5.168 1 98.56 96 LEU A CA 1
ATOM 706 C C . LEU A 1 96 ? 17.297 -20.641 -5.109 1 98.56 96 LEU A C 1
ATOM 708 O O . LEU A 1 96 ? 17.797 -21.562 -4.461 1 98.56 96 LEU A O 1
ATOM 712 N N . ASP A 1 97 ? 18 -19.734 -5.793 1 98.31 97 ASP A N 1
ATOM 713 C CA . ASP A 1 97 ? 19.469 -19.75 -5.719 1 98.31 97 ASP A CA 1
ATOM 714 C C . ASP A 1 97 ? 19.938 -19.531 -4.285 1 98.31 97 ASP A C 1
ATOM 716 O O . ASP A 1 97 ? 20.828 -20.25 -3.803 1 98.31 97 ASP A O 1
ATOM 720 N N . ALA A 1 98 ? 19.375 -18.594 -3.654 1 98.19 98 ALA A N 1
ATOM 721 C CA . ALA A 1 98 ? 19.766 -18.266 -2.287 1 98.19 98 ALA A CA 1
ATOM 722 C C . ALA A 1 98 ? 19.5 -19.422 -1.337 1 98.19 98 ALA A C 1
ATOM 724 O O . ALA A 1 98 ? 20.219 -19.609 -0.354 1 98.19 98 ALA A O 1
ATOM 725 N N . LEU A 1 99 ? 18.469 -20.234 -1.627 1 97.81 99 LEU A N 1
ATOM 726 C CA . LEU A 1 99 ? 18.094 -21.359 -0.781 1 97.81 99 LEU A CA 1
ATOM 727 C C . LEU A 1 99 ? 18.844 -22.625 -1.21 1 97.81 99 LEU A C 1
ATOM 729 O O . LEU A 1 99 ? 18.656 -23.688 -0.627 1 97.81 99 LEU A O 1
ATOM 733 N N . ASP A 1 100 ? 19.594 -22.531 -2.223 1 97.38 100 ASP A N 1
ATOM 734 C CA . ASP A 1 100 ? 20.375 -23.641 -2.781 1 97.38 100 ASP A CA 1
ATOM 735 C C . ASP A 1 100 ? 19.453 -24.766 -3.242 1 97.38 100 ASP A C 1
ATOM 737 O O . ASP A 1 100 ? 19.734 -25.938 -2.984 1 97.38 100 ASP A O 1
ATOM 741 N N . VAL A 1 101 ? 18.344 -24.422 -3.797 1 97.69 101 VAL A N 1
ATOM 742 C CA . VAL A 1 101 ? 17.453 -25.391 -4.434 1 97.69 101 VAL A CA 1
ATOM 743 C C . VAL A 1 101 ? 17.859 -25.594 -5.891 1 97.69 101 VAL A C 1
ATOM 745 O O . VAL A 1 101 ? 17.625 -24.719 -6.73 1 97.69 101 VAL A O 1
ATOM 748 N N . LYS A 1 102 ? 18.375 -26.719 -6.25 1 95.88 102 LYS A N 1
ATOM 749 C CA . LYS A 1 102 ? 18.953 -26.984 -7.562 1 95.88 102 LYS A CA 1
ATOM 750 C C . LYS A 1 102 ? 17.906 -27.516 -8.531 1 95.88 102 LYS A C 1
ATOM 752 O O . LYS A 1 102 ? 18 -27.297 -9.742 1 95.88 102 LYS A O 1
ATOM 757 N N . ARG A 1 103 ? 16.984 -28.266 -8.008 1 97.06 103 ARG A N 1
ATOM 758 C CA . ARG A 1 103 ? 15.938 -28.891 -8.797 1 97.06 103 ARG A CA 1
ATOM 759 C C . ARG A 1 103 ? 14.656 -29.047 -7.988 1 97.06 103 ARG A C 1
ATOM 761 O O . ARG A 1 103 ? 14.703 -29.406 -6.809 1 97.06 103 ARG A O 1
ATOM 768 N N . CYS A 1 104 ? 13.516 -28.75 -8.578 1 98.44 104 CYS A N 1
ATOM 769 C CA . CYS A 1 104 ? 12.25 -28.828 -7.852 1 98.44 104 CYS A CA 1
ATOM 770 C C . CYS A 1 104 ? 11.086 -29.047 -8.805 1 98.44 104 CYS A C 1
ATOM 772 O O . CYS A 1 104 ? 11.25 -28.969 -10.023 1 98.44 104 CYS A O 1
ATOM 774 N N . VAL A 1 105 ? 9.992 -29.516 -8.266 1 98.75 105 VAL A N 1
ATOM 775 C CA . VAL A 1 105 ? 8.695 -29.391 -8.93 1 98.75 105 VAL A CA 1
ATOM 776 C C . VAL A 1 105 ? 8.055 -28.062 -8.555 1 98.75 105 VAL A C 1
ATOM 778 O O . VAL A 1 105 ? 8.055 -27.672 -7.387 1 98.75 105 VAL A O 1
ATOM 781 N N . LEU A 1 106 ? 7.602 -27.375 -9.523 1 98.81 106 LEU A N 1
ATOM 782 C CA . LEU A 1 106 ? 6.98 -26.062 -9.344 1 98.81 106 LEU A CA 1
ATOM 783 C C . LEU A 1 106 ? 5.469 -26.141 -9.523 1 98.81 106 LEU A C 1
ATOM 785 O O . LEU A 1 106 ? 4.988 -26.672 -10.531 1 98.81 106 LEU A O 1
ATOM 789 N N . VAL A 1 107 ? 4.727 -25.719 -8.5 1 98.94 107 VAL A N 1
ATOM 790 C CA . VAL A 1 107 ? 3.271 -25.656 -8.562 1 98.94 107 VAL A CA 1
ATOM 791 C C . VAL A 1 107 ? 2.818 -24.188 -8.594 1 98.94 107 VAL A C 1
ATOM 793 O O . VAL A 1 107 ? 3.113 -23.422 -7.68 1 98.94 107 VAL A O 1
ATOM 796 N N . GLY A 1 108 ? 2.166 -23.797 -9.648 1 98.94 108 GLY A N 1
ATOM 797 C CA . GLY A 1 108 ? 1.609 -22.469 -9.758 1 98.94 108 GLY A CA 1
ATOM 798 C C . GLY A 1 108 ? 0.093 -22.453 -9.781 1 98.94 108 GLY A C 1
ATOM 799 O O . GLY A 1 108 ? -0.524 -23 -10.695 1 98.94 108 GLY A O 1
ATOM 800 N N . HIS A 1 109 ? -0.508 -21.828 -8.789 1 98.94 109 HIS A N 1
ATOM 801 C CA . HIS A 1 109 ? -1.959 -21.688 -8.727 1 98.94 109 HIS A CA 1
ATOM 802 C C . HIS A 1 109 ? -2.404 -20.344 -9.289 1 98.94 109 HIS A C 1
ATOM 804 O O . HIS A 1 109 ? -1.91 -19.297 -8.875 1 98.94 109 HIS A O 1
ATOM 810 N N . SER A 1 110 ? -3.369 -20.406 -10.281 1 98.81 110 SER A N 1
ATOM 811 C CA . SER A 1 110 ? -3.977 -19.203 -10.828 1 98.81 110 SER A CA 1
ATOM 812 C C . SER A 1 110 ? -2.916 -18.234 -11.352 1 98.81 110 SER A C 1
ATOM 814 O O . SER A 1 110 ? -2.113 -18.594 -12.219 1 98.81 110 SER A O 1
ATOM 816 N N . LEU A 1 111 ? -2.727 -17.078 -10.797 1 98.62 111 LEU A N 1
ATOM 817 C CA . LEU A 1 111 ? -1.68 -16.141 -11.203 1 98.62 111 LEU A CA 1
ATOM 818 C C . LEU A 1 111 ? -0.303 -16.797 -11.086 1 98.62 111 LEU A C 1
ATOM 820 O O . LEU A 1 111 ? 0.591 -16.5 -11.883 1 98.62 111 LEU A O 1
ATOM 824 N N . GLY A 1 112 ? -0.114 -17.641 -10.094 1 98.88 112 GLY A N 1
ATOM 825 C CA . GLY A 1 112 ? 1.126 -18.375 -9.93 1 98.88 112 GLY A CA 1
ATOM 826 C C . GLY A 1 112 ? 1.462 -19.25 -11.109 1 98.88 112 GLY A C 1
ATOM 827 O O . GLY A 1 112 ? 2.631 -19.562 -11.352 1 98.88 112 GLY A O 1
ATOM 828 N N . ALA A 1 113 ? 0.466 -19.703 -11.844 1 98.88 113 ALA A N 1
ATOM 829 C CA . ALA A 1 113 ? 0.709 -20.5 -13.039 1 98.88 113 ALA A CA 1
ATOM 830 C C . ALA A 1 113 ? 1.381 -19.672 -14.133 1 98.88 113 ALA A C 1
ATOM 832 O O . ALA A 1 113 ? 2.211 -20.188 -14.891 1 98.88 113 ALA A O 1
ATOM 833 N N . MET A 1 114 ? 0.98 -18.406 -14.234 1 98.75 114 MET A N 1
ATOM 834 C CA . MET A 1 114 ? 1.668 -17.5 -15.156 1 98.75 114 MET A CA 1
ATOM 835 C C . MET A 1 114 ? 3.135 -17.344 -14.766 1 98.75 114 MET A C 1
ATOM 837 O O . MET A 1 114 ? 4.02 -17.422 -15.625 1 98.75 114 MET A O 1
ATOM 841 N N . MET A 1 115 ? 3.393 -17.203 -13.461 1 98.81 115 MET A N 1
ATOM 842 C CA . MET A 1 115 ? 4.762 -17.078 -12.969 1 98.81 115 MET A CA 1
ATOM 843 C C . MET A 1 115 ? 5.543 -18.359 -13.211 1 98.81 115 MET A C 1
ATOM 845 O O . MET A 1 115 ? 6.715 -18.312 -13.602 1 98.81 115 MET A O 1
ATOM 849 N N . ALA A 1 116 ? 4.887 -19.453 -12.984 1 98.75 116 ALA A N 1
ATOM 850 C CA . ALA A 1 116 ? 5.52 -20.75 -13.203 1 98.75 116 ALA A CA 1
ATOM 851 C C . ALA A 1 116 ? 5.902 -20.938 -14.664 1 98.75 116 ALA A C 1
ATOM 853 O O . ALA A 1 116 ? 6.98 -21.453 -14.969 1 98.75 116 ALA A O 1
ATOM 854 N N . SER A 1 117 ? 5.039 -20.531 -15.562 1 98.38 117 SER A N 1
ATOM 855 C CA . SER A 1 117 ? 5.316 -20.656 -16.984 1 98.38 117 SER A CA 1
ATOM 856 C C . SER A 1 117 ? 6.508 -19.797 -17.391 1 98.38 117 SER A C 1
ATOM 858 O O . SER A 1 117 ? 7.355 -20.234 -18.172 1 98.38 117 SER A O 1
ATOM 860 N N . ALA A 1 118 ? 6.555 -18.625 -16.844 1 98.44 118 ALA A N 1
ATOM 861 C CA . ALA A 1 118 ? 7.691 -17.75 -17.125 1 98.44 118 ALA A CA 1
ATOM 862 C C . ALA A 1 118 ? 8.992 -18.344 -16.594 1 98.44 118 ALA A C 1
ATOM 864 O O . ALA A 1 118 ? 10.039 -18.266 -17.25 1 98.44 118 ALA A O 1
ATOM 865 N N . TYR A 1 119 ? 8.852 -18.953 -15.453 1 98.38 119 TYR A N 1
ATOM 866 C CA . TYR A 1 119 ? 10.055 -19.547 -14.867 1 98.38 119 TYR A CA 1
ATOM 867 C C . TYR A 1 119 ? 10.5 -20.766 -15.664 1 98.38 119 TYR A C 1
ATOM 869 O O . TYR A 1 119 ? 11.695 -21 -15.844 1 98.38 119 TYR A O 1
ATOM 877 N N . MET A 1 120 ? 9.539 -21.531 -16.062 1 97.38 120 MET A N 1
ATOM 878 C CA . MET A 1 120 ? 9.836 -22.688 -16.891 1 97.38 120 MET A CA 1
ATOM 879 C C . MET A 1 120 ? 10.602 -22.266 -18.156 1 97.38 120 MET A C 1
ATOM 881 O O . MET A 1 120 ? 11.516 -22.969 -18.594 1 97.38 120 MET A O 1
ATOM 885 N N . ALA A 1 121 ? 10.281 -21.172 -18.703 1 96.5 121 ALA A N 1
ATOM 886 C CA . ALA A 1 121 ? 10.977 -20.641 -19.875 1 96.5 121 ALA A CA 1
ATOM 887 C C . ALA A 1 121 ? 12.375 -20.141 -19.5 1 96.5 121 ALA A C 1
ATOM 889 O O . ALA A 1 121 ? 13.312 -20.281 -20.281 1 96.5 121 ALA A O 1
ATOM 890 N N . LEU A 1 122 ? 12.523 -19.609 -18.375 1 96.38 122 LEU A N 1
ATOM 891 C CA . LEU A 1 122 ? 13.758 -18.969 -17.938 1 96.38 122 LEU A CA 1
ATOM 892 C C . LEU A 1 122 ? 14.789 -20 -17.516 1 96.38 122 LEU A C 1
ATOM 894 O O . LEU A 1 122 ? 15.969 -19.891 -17.828 1 96.38 122 LEU A O 1
ATOM 898 N N . ARG A 1 123 ? 14.305 -20.969 -16.703 1 96.75 123 ARG A N 1
ATOM 899 C CA . ARG A 1 123 ? 15.211 -21.922 -16.094 1 96.75 123 ARG A CA 1
ATOM 900 C C . ARG A 1 123 ? 14.641 -23.344 -16.172 1 96.75 123 ARG A C 1
ATOM 902 O O . ARG A 1 123 ? 14.414 -23.984 -15.141 1 96.75 123 ARG A O 1
ATOM 909 N N . PRO A 1 124 ? 14.508 -23.906 -17.359 1 96.5 124 PRO A N 1
ATOM 910 C CA . PRO A 1 124 ? 13.953 -25.266 -17.453 1 96.5 124 PRO A CA 1
ATOM 911 C C . PRO A 1 124 ? 14.836 -26.312 -16.781 1 96.5 124 PRO A C 1
ATOM 913 O O . PRO A 1 124 ? 14.336 -27.312 -16.281 1 96.5 124 PRO A O 1
ATOM 916 N N . GLU A 1 125 ? 16.094 -26.047 -16.672 1 95.5 125 GLU A N 1
ATOM 917 C CA . GLU A 1 125 ? 17.047 -27.016 -16.125 1 95.5 125 GLU A CA 1
ATOM 918 C C . GLU A 1 125 ? 16.875 -27.172 -14.617 1 95.5 125 GLU A C 1
ATOM 920 O O . GLU A 1 125 ? 17.328 -28.141 -14.031 1 95.5 125 GLU A O 1
ATOM 925 N N . ARG A 1 126 ? 16.156 -26.266 -13.977 1 96.75 126 ARG A N 1
ATOM 926 C CA . ARG A 1 126 ? 15.961 -26.297 -12.531 1 96.75 126 ARG A CA 1
ATOM 927 C C . ARG A 1 126 ? 14.641 -26.969 -12.172 1 96.75 126 ARG A C 1
ATOM 929 O O . ARG A 1 126 ? 14.328 -27.141 -10.992 1 96.75 126 ARG A O 1
ATOM 936 N N . LEU A 1 127 ? 13.977 -27.391 -13.172 1 98.19 127 LEU A N 1
ATOM 937 C CA . LEU A 1 127 ? 12.633 -27.906 -12.922 1 98.19 127 LEU A CA 1
ATOM 938 C C . LEU A 1 127 ? 12.547 -29.391 -13.266 1 98.19 127 LEU A C 1
ATOM 940 O O . LEU A 1 127 ? 12.859 -29.781 -14.391 1 98.19 127 LEU A O 1
ATOM 944 N N . ALA A 1 128 ? 12.148 -30.172 -12.273 1 98.12 128 ALA A N 1
ATOM 945 C CA . ALA A 1 128 ? 11.805 -31.562 -12.539 1 98.12 128 ALA A CA 1
ATOM 946 C C . ALA A 1 128 ? 10.445 -31.672 -13.219 1 98.12 128 ALA A C 1
ATOM 948 O O . ALA A 1 128 ? 10.203 -32.625 -13.984 1 98.12 128 ALA A O 1
ATOM 949 N N . GLY A 1 129 ? 9.594 -30.781 -12.938 1 98.56 129 GLY A N 1
ATOM 950 C CA . GLY A 1 129 ? 8.242 -30.719 -13.484 1 98.56 129 GLY A CA 1
ATOM 951 C C . GLY A 1 129 ? 7.488 -29.484 -13.055 1 98.56 129 GLY A C 1
ATOM 952 O O . GLY A 1 129 ? 7.918 -28.766 -12.141 1 98.56 129 GLY A O 1
ATOM 953 N N . VAL A 1 130 ? 6.367 -29.172 -13.742 1 98.75 130 VAL A N 1
ATOM 954 C CA . VAL A 1 130 ? 5.543 -28.016 -13.445 1 98.75 130 VAL A CA 1
ATOM 955 C C . VAL A 1 130 ? 4.07 -28.406 -13.406 1 98.75 130 VAL A C 1
ATOM 957 O O . VAL A 1 130 ? 3.6 -29.156 -14.273 1 98.75 130 VAL A O 1
ATOM 960 N N . ILE A 1 131 ? 3.404 -27.969 -12.406 1 98.88 131 ILE A N 1
ATOM 9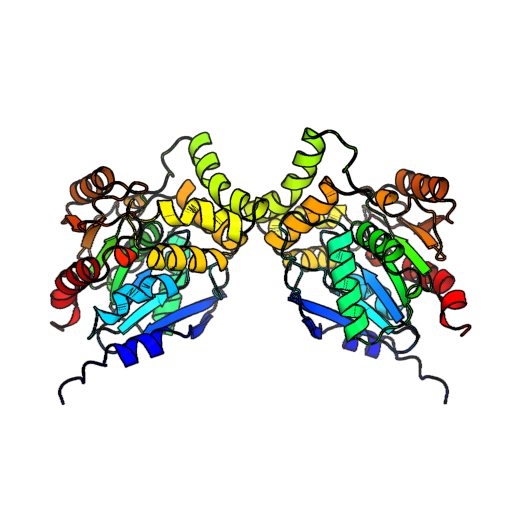61 C CA . ILE A 1 131 ? 1.959 -28.141 -12.305 1 98.88 131 ILE A CA 1
ATOM 962 C C . ILE A 1 131 ? 1.265 -26.797 -12.422 1 98.88 131 ILE A C 1
ATOM 964 O O . ILE A 1 131 ? 1.518 -25.891 -11.633 1 98.88 131 ILE A O 1
ATOM 968 N N . LEU A 1 132 ? 0.465 -26.641 -13.422 1 98.81 132 LEU A N 1
ATOM 969 C CA . LEU A 1 132 ? -0.386 -25.469 -13.594 1 98.81 132 LEU A CA 1
ATOM 970 C C . LEU A 1 132 ? -1.771 -25.703 -13.008 1 98.81 132 LEU A C 1
ATOM 972 O O . LEU A 1 132 ? -2.6 -26.391 -13.617 1 98.81 132 LEU A O 1
ATOM 976 N N . ALA A 1 133 ? -1.993 -25.156 -11.836 1 98.94 133 ALA A N 1
ATOM 977 C CA . ALA A 1 133 ? -3.23 -25.406 -11.094 1 98.94 133 ALA A CA 1
ATOM 978 C C . ALA A 1 133 ? -4.203 -24.234 -11.258 1 98.94 133 ALA A C 1
ATOM 980 O O . ALA A 1 133 ? -3.873 -23.094 -10.945 1 98.94 133 ALA A O 1
ATOM 981 N N . ASP A 1 134 ? -5.48 -24.531 -11.695 1 98.88 134 ASP A N 1
ATOM 982 C CA . ASP A 1 134 ? -6.465 -23.484 -11.906 1 98.88 134 ASP A CA 1
ATOM 983 C C . ASP A 1 134 ? -5.824 -22.25 -12.555 1 98.88 134 ASP A C 1
ATOM 985 O O . ASP A 1 134 ? -5.965 -21.141 -12.055 1 98.88 134 ASP A O 1
ATOM 989 N N . PRO A 1 135 ? -5.25 -22.469 -13.742 1 98.88 135 PRO A N 1
ATOM 990 C CA . PRO A 1 135 ? -4.32 -21.469 -14.281 1 98.88 135 PRO A CA 1
ATOM 991 C C . PRO A 1 135 ? -5.027 -20.234 -14.82 1 98.88 135 PRO A C 1
ATOM 993 O O . PRO A 1 135 ? -5.992 -20.359 -15.578 1 98.88 135 PRO A O 1
ATOM 996 N N . ALA A 1 136 ? -4.586 -19.094 -14.367 1 98.69 136 ALA A N 1
ATOM 997 C CA . ALA A 1 136 ? -4.914 -17.859 -15.078 1 98.69 136 ALA A CA 1
ATOM 998 C C . ALA A 1 136 ? -4.172 -17.766 -16.406 1 98.69 136 ALA A C 1
ATOM 1000 O O . ALA A 1 136 ? -2.969 -18.047 -16.469 1 98.69 136 ALA A O 1
ATOM 1001 N N . LEU A 1 137 ? -4.809 -17.406 -17.422 1 98.12 137 LEU A N 1
ATOM 1002 C CA . LEU A 1 137 ? -4.203 -17.391 -18.75 1 98.12 137 LEU A CA 1
ATOM 1003 C C . LEU A 1 137 ? -3.641 -16 -19.062 1 98.12 137 LEU A C 1
ATOM 1005 O O . LEU A 1 137 ? -2.74 -15.875 -19.906 1 98.12 137 LEU A O 1
ATOM 1009 N N . GLY A 1 138 ? -4.148 -14.922 -18.406 1 98.31 138 GLY A N 1
ATOM 1010 C CA . GLY A 1 138 ? -3.785 -13.547 -18.703 1 98.31 138 GLY A CA 1
ATOM 1011 C C . GLY A 1 138 ? -4.66 -12.914 -19.766 1 98.31 138 GLY A C 1
ATOM 1012 O O . GLY A 1 138 ? -5.348 -13.617 -20.5 1 98.31 138 GLY A O 1
ATOM 1013 N N . TYR A 1 139 ? -4.613 -11.617 -19.859 1 98.44 139 TYR A N 1
ATOM 1014 C CA . TYR A 1 139 ? -5.531 -10.891 -20.734 1 98.44 139 TYR A CA 1
ATOM 1015 C C . TYR A 1 139 ? -4.77 -10.078 -21.766 1 98.44 139 TYR A C 1
ATOM 1017 O O . TYR A 1 139 ? -5.328 -9.164 -22.375 1 98.44 139 TYR A O 1
ATOM 1025 N N . ARG A 1 140 ? -3.508 -10.375 -21.906 1 98 140 ARG A N 1
ATOM 1026 C CA . ARG A 1 140 ? -2.648 -9.617 -22.797 1 98 140 ARG A CA 1
ATOM 1027 C C . ARG A 1 140 ? -3.305 -9.438 -24.172 1 98 140 ARG A C 1
ATOM 1029 O O . ARG A 1 140 ? -3.178 -8.383 -24.781 1 98 140 ARG A O 1
ATOM 1036 N N . ASP A 1 141 ? -4.039 -10.461 -24.609 1 97.12 141 ASP A N 1
ATOM 1037 C CA . ASP A 1 141 ? -4.543 -10.469 -25.984 1 97.12 141 ASP A CA 1
ATOM 1038 C C . ASP A 1 141 ? -5.973 -9.938 -26.047 1 97.12 141 ASP A C 1
ATOM 1040 O O . ASP A 1 141 ? -6.586 -9.914 -27.109 1 97.12 141 ASP A O 1
ATOM 1044 N N . ALA A 1 142 ? -6.59 -9.508 -24.953 1 97.88 142 ALA A N 1
ATOM 1045 C CA . ALA A 1 142 ? -7.883 -8.836 -24.922 1 97.88 142 ALA A CA 1
ATOM 1046 C C . ALA A 1 142 ? -7.75 -7.383 -25.375 1 97.88 142 ALA A C 1
ATOM 1048 O O . ALA A 1 142 ? -6.641 -6.887 -25.578 1 97.88 142 ALA A O 1
ATOM 1049 N N . ASP A 1 143 ? -8.859 -6.727 -25.672 1 97.69 143 ASP A N 1
ATOM 1050 C CA . ASP A 1 143 ? -8.82 -5.32 -26.062 1 97.69 143 ASP A CA 1
ATOM 1051 C C . ASP A 1 143 ? -8.414 -4.438 -24.875 1 97.69 143 ASP A C 1
ATOM 1053 O O . ASP A 1 143 ? -8.453 -4.875 -23.734 1 97.69 143 ASP A O 1
ATOM 1057 N N . ALA A 1 144 ? -8.031 -3.227 -25.203 1 97.12 144 ALA A N 1
ATOM 1058 C CA . ALA A 1 144 ? -7.477 -2.297 -24.219 1 97.12 144 ALA A CA 1
ATOM 1059 C C . ALA A 1 144 ? -8.461 -2.031 -23.078 1 97.12 144 ALA A C 1
ATOM 1061 O O . ALA A 1 144 ? -8.07 -1.89 -21.922 1 97.12 144 ALA A O 1
ATOM 1062 N N . ASP A 1 145 ? -9.742 -1.913 -23.359 1 96.81 145 ASP A N 1
ATOM 1063 C CA . ASP A 1 145 ? -10.758 -1.641 -22.359 1 96.81 145 ASP A CA 1
ATOM 1064 C C . ASP A 1 145 ? -10.844 -2.781 -21.344 1 96.81 145 ASP A C 1
ATOM 1066 O O . ASP A 1 145 ? -10.938 -2.543 -20.141 1 96.81 145 ASP A O 1
ATOM 1070 N N . LYS A 1 146 ? -10.852 -3.973 -21.891 1 97.75 146 LYS A N 1
ATOM 1071 C CA . LYS A 1 146 ? -10.891 -5.141 -21.016 1 97.75 146 LYS A CA 1
ATOM 1072 C C . LYS A 1 146 ? -9.641 -5.234 -20.156 1 97.75 146 LYS A C 1
ATOM 1074 O O . LYS A 1 146 ? -9.719 -5.531 -18.969 1 97.75 146 LYS A O 1
ATOM 1079 N N . ARG A 1 147 ? -8.5 -5.008 -20.766 1 98.19 147 ARG A N 1
ATOM 1080 C CA . ARG A 1 147 ? -7.246 -5.031 -20.016 1 98.19 147 ARG A CA 1
ATOM 1081 C C . ARG A 1 147 ? -7.262 -3.992 -18.891 1 98.19 147 ARG A C 1
ATOM 1083 O O . ARG A 1 147 ? -6.844 -4.277 -17.766 1 98.19 147 ARG A O 1
ATOM 1090 N N . ASP A 1 148 ? -7.781 -2.83 -19.219 1 97.06 148 ASP A N 1
ATOM 1091 C CA . ASP A 1 148 ? -7.871 -1.771 -18.203 1 97.06 148 ASP A CA 1
ATOM 1092 C C . ASP A 1 148 ? -8.836 -2.152 -17.094 1 97.06 148 ASP A C 1
ATOM 1094 O O . ASP A 1 148 ? -8.578 -1.884 -15.914 1 97.06 148 ASP A O 1
ATOM 1098 N N . GLU A 1 149 ? -9.953 -2.678 -17.469 1 97.25 149 GLU A N 1
ATOM 1099 C CA . GLU A 1 149 ? -10.93 -3.145 -16.484 1 97.25 149 GLU A CA 1
ATOM 1100 C C . GLU A 1 149 ? -10.312 -4.172 -15.547 1 97.25 149 GLU A C 1
ATOM 1102 O O . GLU A 1 149 ? -10.469 -4.078 -14.328 1 97.25 149 GLU A O 1
ATOM 1107 N N . VAL A 1 150 ? -9.594 -5.168 -16.109 1 97.62 150 VAL A N 1
ATOM 1108 C CA . VAL A 1 150 ? -8.953 -6.211 -15.32 1 97.62 150 VAL A CA 1
ATOM 1109 C C . VAL A 1 150 ? -7.918 -5.59 -14.383 1 97.62 150 VAL A C 1
ATOM 1111 O O . VAL A 1 150 ? -7.871 -5.91 -13.195 1 97.62 150 VAL A O 1
ATOM 1114 N N . TYR A 1 151 ? -7.133 -4.645 -14.93 1 97.25 151 TYR A N 1
ATOM 1115 C CA . TYR A 1 151 ? -6.086 -4.004 -14.141 1 97.25 151 TYR A CA 1
ATOM 1116 C C . TYR A 1 151 ? -6.68 -3.26 -12.953 1 97.25 151 TYR A C 1
ATOM 1118 O O . TYR A 1 151 ? -6.188 -3.381 -11.828 1 97.25 151 TYR A O 1
ATOM 1126 N N . ARG A 1 152 ? -7.773 -2.547 -13.102 1 93.5 152 ARG A N 1
ATOM 1127 C CA . ARG A 1 152 ? -8.25 -1.611 -12.094 1 93.5 152 ARG A CA 1
ATOM 1128 C C . ARG A 1 152 ? -9.273 -2.271 -11.172 1 93.5 152 ARG A C 1
ATOM 1130 O O . ARG A 1 152 ? -9.586 -1.747 -10.102 1 93.5 152 ARG A O 1
ATOM 1137 N N . SER A 1 153 ? -9.695 -3.408 -11.477 1 87.88 153 SER A N 1
ATOM 1138 C CA . SER A 1 153 ? -10.891 -3.977 -10.852 1 87.88 153 SER A CA 1
ATOM 1139 C C . SER A 1 153 ? -10.617 -4.387 -9.406 1 87.88 153 SER A C 1
ATOM 1141 O O . SER A 1 153 ? -11.469 -4.215 -8.539 1 87.88 153 SER A O 1
ATOM 1143 N N . ARG A 1 154 ? -9.445 -4.809 -9.055 1 90.69 154 ARG A N 1
ATOM 1144 C CA . ARG A 1 154 ? -9.312 -5.484 -7.77 1 90.69 154 ARG A CA 1
ATOM 1145 C C . ARG A 1 154 ? -8.617 -4.59 -6.75 1 90.69 154 ARG A C 1
ATOM 1147 O O . ARG A 1 154 ? -9.164 -4.332 -5.672 1 90.69 154 ARG A O 1
ATOM 1154 N N . TRP A 1 155 ? -7.496 -4.043 -7.137 1 94.94 155 TRP A N 1
ATOM 1155 C CA . TRP A 1 155 ? -6.699 -3.312 -6.156 1 94.94 155 TRP A CA 1
ATOM 1156 C C . TRP A 1 155 ? -7.363 -1.987 -5.797 1 94.94 155 TRP A C 1
ATOM 1158 O O . TRP A 1 155 ? -7.258 -1.521 -4.656 1 94.94 155 TRP A O 1
ATOM 1168 N N . THR A 1 156 ? -8.172 -1.368 -6.695 1 95.19 156 THR A N 1
ATOM 1169 C CA . THR A 1 156 ? -8.898 -0.145 -6.375 1 95.19 156 THR A CA 1
ATOM 1170 C C . THR A 1 156 ? -10.047 -0.434 -5.406 1 95.19 156 THR A C 1
ATOM 1172 O O . THR A 1 156 ? -10.312 0.358 -4.5 1 95.19 156 THR A O 1
ATOM 1175 N N . MET A 1 157 ? -10.719 -1.57 -5.633 1 94.62 157 MET A N 1
ATOM 1176 C CA . MET A 1 157 ? -11.789 -1.966 -4.719 1 94.62 157 MET A CA 1
ATOM 1177 C C . MET A 1 157 ? -11.234 -2.211 -3.316 1 94.62 157 MET A C 1
ATOM 1179 O O . MET A 1 157 ? -11.867 -1.836 -2.324 1 94.62 157 MET A O 1
ATOM 1183 N N . LEU A 1 158 ? -10.109 -2.869 -3.273 1 96.75 158 LEU A N 1
ATOM 1184 C CA . LEU A 1 158 ? -9.461 -3.115 -1.989 1 96.75 158 LEU A CA 1
ATOM 1185 C C . LEU A 1 158 ? -9.18 -1.803 -1.266 1 96.75 158 LEU A C 1
ATOM 1187 O O . LEU A 1 158 ? -9.477 -1.668 -0.076 1 96.75 158 LEU A O 1
ATOM 1191 N N . ALA A 1 159 ? -8.602 -0.865 -1.983 1 94.69 159 ALA A N 1
ATOM 1192 C CA . ALA A 1 159 ? -8.273 0.431 -1.396 1 94.69 159 ALA A CA 1
ATOM 1193 C C . ALA A 1 159 ? -9.531 1.171 -0.957 1 94.69 159 ALA A C 1
ATOM 1195 O O . ALA A 1 159 ? -9.562 1.78 0.114 1 94.69 159 ALA A O 1
ATOM 1196 N N . GLU A 1 160 ? -10.594 1.086 -1.708 1 93.62 160 GLU A N 1
ATOM 1197 C CA . GLU A 1 160 ? -11.812 1.863 -1.51 1 93.62 160 GLU A CA 1
ATOM 1198 C C . GLU A 1 160 ? -12.664 1.283 -0.381 1 93.62 160 GLU A C 1
ATOM 1200 O O . GLU A 1 160 ? -13.258 2.027 0.403 1 93.62 160 GLU A O 1
ATOM 1205 N N . GLN A 1 161 ? -12.703 -0.036 -0.32 1 94.56 161 GLN A N 1
ATOM 1206 C CA . GLN A 1 161 ? -13.672 -0.651 0.579 1 94.56 161 GLN A CA 1
ATOM 1207 C C . GLN A 1 161 ? -13 -1.158 1.852 1 94.56 161 GLN A C 1
ATOM 1209 O O . GLN A 1 161 ? -13.664 -1.398 2.859 1 94.56 161 GLN A O 1
ATOM 1214 N N . GLY A 1 162 ? -11.703 -1.361 1.754 1 94.88 162 GLY A N 1
ATOM 1215 C CA . GLY A 1 162 ? -10.969 -1.932 2.871 1 94.88 162 GLY A CA 1
ATOM 1216 C C . GLY A 1 162 ? -10.852 -3.443 2.801 1 94.88 162 GLY A C 1
ATOM 1217 O O . GLY A 1 162 ? -11.617 -4.098 2.09 1 94.88 162 GLY A O 1
ATOM 1218 N N . HIS A 1 163 ? -9.977 -4.012 3.521 1 96.38 163 HIS A N 1
ATOM 1219 C CA . HIS A 1 163 ? -9.617 -5.422 3.459 1 96.38 163 HIS A CA 1
ATOM 1220 C C . HIS A 1 163 ? -10.773 -6.309 3.908 1 96.38 163 HIS A C 1
ATOM 1222 O O . HIS A 1 163 ? -11.078 -7.316 3.262 1 96.38 163 HIS A O 1
ATOM 1228 N N . GLU A 1 164 ? -11.438 -5.895 4.926 1 95.44 164 GLU A N 1
ATOM 1229 C CA . GLU A 1 164 ? -12.5 -6.723 5.48 1 95.44 164 GLU A CA 1
ATOM 1230 C C . GLU A 1 164 ? -13.664 -6.855 4.5 1 95.44 164 GLU A C 1
ATOM 1232 O O . GLU A 1 164 ? -14.133 -7.965 4.23 1 95.44 164 GLU A O 1
ATOM 1237 N N . ALA A 1 165 ? -14.094 -5.695 4.008 1 96.19 165 ALA A N 1
ATOM 1238 C CA . ALA A 1 165 ? -15.219 -5.711 3.078 1 96.19 165 ALA A CA 1
ATOM 1239 C C . ALA A 1 165 ? -14.859 -6.438 1.786 1 96.19 165 ALA A C 1
ATOM 1241 O O . ALA A 1 165 ? -15.656 -7.207 1.251 1 96.19 165 ALA A O 1
ATOM 1242 N N . TYR A 1 166 ? -13.656 -6.195 1.322 1 97.56 166 TYR A N 1
ATOM 1243 C CA . TYR A 1 166 ? -13.18 -6.867 0.12 1 97.56 166 TYR A CA 1
ATOM 1244 C C . TYR A 1 166 ? -13.156 -8.375 0.312 1 97.56 166 TYR A C 1
ATOM 1246 O O . TYR A 1 166 ? -13.656 -9.125 -0.53 1 97.56 166 TYR A O 1
ATOM 1254 N N . ALA A 1 167 ? -12.586 -8.836 1.413 1 97.62 167 ALA A N 1
ATOM 1255 C CA . ALA A 1 167 ? -12.469 -10.266 1.708 1 97.62 167 ALA A CA 1
ATOM 1256 C C . ALA A 1 167 ? -13.844 -10.914 1.84 1 97.62 167 ALA A C 1
ATOM 1258 O O . ALA A 1 167 ? -14.062 -12.016 1.337 1 97.62 167 ALA A O 1
ATOM 1259 N N . ALA A 1 168 ? -14.727 -10.242 2.51 1 96.94 168 ALA A N 1
ATOM 1260 C CA . ALA A 1 168 ? -16.078 -10.773 2.705 1 96.94 168 ALA A CA 1
ATOM 1261 C C . ALA A 1 168 ? -16.766 -11 1.367 1 96.94 168 ALA A C 1
ATOM 1263 O O . ALA A 1 168 ? -17.5 -11.977 1.198 1 96.94 168 ALA A O 1
ATOM 1264 N N . ALA A 1 169 ? -16.547 -10.125 0.475 1 96.06 169 ALA A N 1
ATOM 1265 C CA . ALA A 1 169 ? -17.219 -10.188 -0.822 1 96.06 169 ALA A CA 1
ATOM 1266 C C . ALA A 1 169 ? -16.547 -11.211 -1.732 1 96.06 169 ALA A C 1
ATOM 1268 O O . ALA A 1 169 ? -17.234 -11.883 -2.516 1 96.06 169 ALA A O 1
ATOM 1269 N N . ARG A 1 170 ? -15.25 -11.383 -1.676 1 96.62 170 ARG A N 1
ATOM 1270 C CA . ARG A 1 170 ? -14.5 -12.117 -2.693 1 96.62 170 ARG A CA 1
ATOM 1271 C C . ARG A 1 170 ? -14.195 -13.539 -2.234 1 96.62 170 ARG A C 1
ATOM 1273 O O . ARG A 1 170 ? -14.125 -14.453 -3.051 1 96.62 170 ARG A O 1
ATOM 1280 N N . ALA A 1 171 ? -14.031 -13.781 -0.939 1 97.56 171 ALA A N 1
ATOM 1281 C CA . ALA A 1 171 ? -13.523 -15.047 -0.412 1 97.56 171 ALA A CA 1
ATOM 1282 C C . ALA A 1 171 ? -14.422 -16.219 -0.819 1 97.56 171 ALA A C 1
ATOM 1284 O O . ALA A 1 171 ? -13.938 -17.234 -1.331 1 97.56 171 ALA A O 1
ATOM 1285 N N . PRO A 1 172 ? -15.766 -16.062 -0.686 1 97.19 172 PRO A N 1
ATOM 1286 C CA . PRO A 1 172 ? -16.609 -17.203 -1.053 1 97.19 172 PRO A CA 1
ATOM 1287 C C . PRO A 1 172 ? -16.531 -17.547 -2.539 1 97.19 172 PRO A C 1
ATOM 1289 O O . PRO A 1 172 ? -16.719 -18.703 -2.92 1 97.19 172 PRO A O 1
ATOM 1292 N N . ARG A 1 173 ? -16.234 -16.578 -3.375 1 96.56 173 ARG A N 1
ATOM 1293 C CA . ARG A 1 173 ? -16.219 -16.766 -4.82 1 96.56 173 ARG A CA 1
ATOM 1294 C C . ARG A 1 173 ? -15.031 -17.625 -5.246 1 96.56 173 ARG A C 1
ATOM 1296 O O . ARG A 1 173 ? -15 -18.156 -6.359 1 96.56 173 ARG A O 1
ATOM 1303 N N . LEU A 1 174 ? -14.016 -17.734 -4.363 1 98.06 174 LEU A N 1
ATOM 1304 C CA . LEU A 1 174 ? -12.812 -18.484 -4.695 1 98.06 174 LEU A CA 1
ATOM 1305 C C . LEU A 1 174 ? -13.016 -19.984 -4.43 1 98.06 174 LEU A C 1
ATOM 1307 O O . LEU A 1 174 ? -12.203 -20.812 -4.844 1 98.06 174 LEU A O 1
ATOM 1311 N N . LEU A 1 175 ? -14.094 -20.266 -3.725 1 98.56 175 LEU A N 1
ATOM 1312 C CA . LEU A 1 175 ? -14.336 -21.641 -3.297 1 98.56 175 LEU A CA 1
ATOM 1313 C C . LEU A 1 175 ? -15.594 -22.219 -3.947 1 98.56 175 LEU A C 1
ATOM 1315 O O . LEU A 1 175 ? -16.266 -21.516 -4.711 1 98.56 175 LEU A O 1
ATOM 1319 N N . ARG A 1 176 ? -15.789 -23.484 -3.705 1 97.81 176 ARG A N 1
ATOM 1320 C CA . ARG A 1 176 ? -17.016 -24.109 -4.203 1 97.81 176 ARG A CA 1
ATOM 1321 C C . ARG A 1 176 ? -18.234 -23.547 -3.496 1 97.81 176 ARG A C 1
ATOM 1323 O O . ARG A 1 176 ? -18.125 -22.953 -2.424 1 97.81 176 ARG A O 1
ATOM 1330 N N . ASP A 1 177 ? -19.5 -23.594 -4.047 1 94.38 177 ASP A N 1
ATOM 1331 C CA . ASP A 1 177 ? -20.734 -23 -3.537 1 94.38 177 ASP A CA 1
ATOM 1332 C C . ASP A 1 177 ? -21 -23.438 -2.102 1 94.38 177 ASP A C 1
ATOM 1334 O O . ASP A 1 177 ? -21.453 -22.656 -1.273 1 94.38 177 ASP A O 1
ATOM 1338 N N . ASP A 1 178 ? -20.703 -24.703 -1.674 1 95.44 178 ASP A N 1
ATOM 1339 C CA . ASP A 1 178 ? -20.969 -25.219 -0.333 1 95.44 178 ASP A CA 1
ATOM 1340 C C . ASP A 1 178 ? -19.656 -25.453 0.422 1 95.44 178 ASP A C 1
ATOM 1342 O O . ASP A 1 178 ? -19.516 -26.453 1.141 1 95.44 178 ASP A O 1
ATOM 1346 N N . ALA A 1 179 ? -18.828 -24.391 0.194 1 97.25 179 ALA A N 1
ATOM 1347 C CA . ALA A 1 179 ? -17.531 -24.516 0.84 1 97.25 179 ALA A CA 1
ATOM 1348 C C . ALA A 1 179 ? -17.672 -24.516 2.359 1 97.25 179 ALA A C 1
ATOM 1350 O O . ALA A 1 179 ? -18.594 -23.922 2.904 1 97.25 179 ALA A O 1
ATOM 1351 N N . ASN A 1 180 ? -16.766 -25.188 3.068 1 96.75 180 ASN A N 1
ATOM 1352 C CA . ASN A 1 180 ? -16.688 -25.172 4.523 1 96.75 180 ASN A CA 1
ATOM 1353 C C . ASN A 1 180 ? -16.469 -23.766 5.062 1 96.75 180 ASN A C 1
ATOM 1355 O O . ASN A 1 180 ? -15.57 -23.062 4.602 1 96.75 180 ASN A O 1
ATOM 1359 N N . PRO A 1 181 ? -17.281 -23.359 6.051 1 97.25 181 PRO A N 1
ATOM 1360 C CA . PRO A 1 181 ? -17.094 -22.031 6.633 1 97.25 181 PRO A CA 1
ATOM 1361 C C . PRO A 1 181 ? -15.656 -21.797 7.09 1 97.25 181 PRO A C 1
ATOM 1363 O O . PRO A 1 181 ? -15.172 -20.656 7.02 1 97.25 181 PRO A O 1
ATOM 1366 N N . GLU A 1 182 ? -15 -22.828 7.527 1 97 182 GLU A N 1
ATOM 1367 C CA . GLU A 1 182 ? -13.617 -22.688 7.957 1 97 182 GLU A CA 1
ATOM 1368 C C . GLU A 1 182 ? -12.711 -22.328 6.781 1 97 182 GLU A C 1
ATOM 1370 O O . GLU A 1 182 ? -11.734 -21.594 6.941 1 97 182 GLU A O 1
ATOM 1375 N N . ASP A 1 183 ? -13.023 -22.891 5.641 1 97.81 183 ASP A N 1
ATOM 1376 C CA . ASP A 1 183 ? -12.25 -22.578 4.441 1 97.81 183 ASP A CA 1
ATOM 1377 C C . ASP A 1 183 ? -12.492 -21.141 3.984 1 97.81 183 ASP A C 1
ATOM 1379 O O . ASP A 1 183 ? -11.562 -20.438 3.57 1 97.81 183 ASP A O 1
ATOM 1383 N N . ILE A 1 184 ? -13.758 -20.719 4.07 1 98.06 184 ILE A N 1
ATOM 1384 C CA . ILE A 1 184 ? -14.078 -19.328 3.742 1 98.06 184 ILE A CA 1
ATOM 1385 C C . ILE A 1 184 ? -13.312 -18.391 4.668 1 98.06 184 ILE A C 1
ATOM 1387 O O . ILE A 1 184 ? -12.727 -17.406 4.219 1 98.06 184 ILE A O 1
ATOM 1391 N N . ALA A 1 185 ? -13.297 -18.703 5.953 1 97.56 185 ALA A N 1
ATOM 1392 C CA . ALA A 1 185 ? -12.578 -17.891 6.934 1 97.56 185 ALA A CA 1
ATOM 1393 C C . ALA A 1 185 ? -11.086 -17.844 6.621 1 97.56 185 ALA A C 1
ATOM 1395 O O . ALA A 1 185 ? -10.445 -16.812 6.781 1 97.56 185 ALA A O 1
ATOM 1396 N N . ARG A 1 186 ? -10.547 -18.953 6.188 1 95.94 186 ARG A N 1
ATOM 1397 C CA . ARG A 1 186 ? -9.133 -19.031 5.828 1 95.94 186 ARG A CA 1
ATOM 1398 C C . ARG A 1 186 ? -8.805 -18.109 4.66 1 95.94 186 ARG A C 1
ATOM 1400 O O . ARG A 1 186 ? -7.809 -17.391 4.695 1 95.94 186 ARG A O 1
ATOM 1407 N N . VAL A 1 187 ? -9.625 -18.156 3.654 1 97.88 187 VAL A N 1
ATOM 1408 C CA . VAL A 1 187 ? -9.414 -17.312 2.479 1 97.88 187 VAL A CA 1
ATOM 1409 C C . VAL A 1 187 ? -9.539 -15.844 2.865 1 97.88 187 VAL A C 1
ATOM 1411 O O . VAL A 1 187 ? -8.742 -15.016 2.438 1 97.88 187 VAL A O 1
ATOM 1414 N N . ARG A 1 188 ? -10.555 -15.531 3.689 1 97.38 188 ARG A N 1
ATOM 1415 C CA . ARG A 1 188 ? -10.75 -14.156 4.16 1 97.38 188 ARG A CA 1
ATOM 1416 C C . ARG A 1 188 ? -9.523 -13.656 4.914 1 97.38 188 ARG A C 1
ATOM 1418 O O . ARG A 1 188 ? -9.086 -12.523 4.715 1 97.38 188 ARG A O 1
ATOM 1425 N N . GLU A 1 189 ? -9.023 -14.5 5.754 1 95.25 189 GLU A N 1
ATOM 1426 C CA . GLU A 1 189 ? -7.848 -14.141 6.543 1 95.25 189 GLU A CA 1
ATOM 1427 C C . GLU A 1 189 ? -6.648 -13.844 5.645 1 95.25 189 GLU A C 1
ATOM 1429 O O . GLU A 1 189 ? -5.887 -12.914 5.902 1 95.25 189 GLU A O 1
ATOM 1434 N N . GLY A 1 190 ? -6.445 -14.648 4.656 1 95.06 190 GLY A N 1
ATOM 1435 C CA . GLY A 1 190 ? -5.371 -14.406 3.709 1 95.06 190 GLY A CA 1
ATOM 1436 C C . GLY A 1 190 ? -5.477 -13.055 3.023 1 95.06 190 GLY A C 1
ATOM 1437 O O . GLY A 1 190 ? -4.473 -12.367 2.846 1 95.06 190 GLY A O 1
ATOM 1438 N N . MET A 1 191 ? -6.68 -12.633 2.727 1 96.44 191 MET A N 1
ATOM 1439 C CA . MET A 1 191 ? -6.918 -11.391 1.997 1 96.44 191 MET A CA 1
ATOM 1440 C C . MET A 1 191 ? -6.664 -10.18 2.889 1 96.44 191 MET A C 1
ATOM 1442 O O . MET A 1 191 ? -6.465 -9.07 2.393 1 96.44 191 MET A O 1
ATOM 1446 N N . GLN A 1 192 ? -6.668 -10.422 4.227 1 94.19 192 GLN A N 1
ATOM 1447 C CA . GLN A 1 192 ? -6.387 -9.336 5.156 1 94.19 192 GLN A CA 1
ATOM 1448 C C . GLN A 1 192 ? -4.934 -8.891 5.059 1 94.19 192 GLN A C 1
ATOM 1450 O O . GLN A 1 192 ? -4.578 -7.801 5.52 1 94.19 192 GLN A O 1
ATOM 1455 N N . ARG A 1 193 ? -4.145 -9.656 4.391 1 92.69 193 ARG A N 1
ATOM 1456 C CA . ARG A 1 193 ? -2.709 -9.398 4.379 1 92.69 193 ARG A CA 1
ATOM 1457 C C . ARG A 1 193 ? -2.27 -8.82 3.039 1 92.69 193 ARG A C 1
ATOM 1459 O O . ARG A 1 193 ? -1.079 -8.578 2.82 1 92.69 193 ARG A O 1
ATOM 1466 N N . LEU A 1 194 ? -3.195 -8.547 2.203 1 96.06 194 LEU A N 1
ATOM 1467 C CA . LEU A 1 194 ? -2.883 -7.977 0.899 1 96.06 194 LEU A CA 1
ATOM 1468 C C . LEU A 1 194 ? -2.393 -6.539 1.04 1 96.06 194 LEU A C 1
ATOM 1470 O O . LEU A 1 194 ? -2.877 -5.793 1.895 1 96.06 194 LEU A O 1
ATOM 1474 N N . HIS A 1 195 ? -1.409 -6.219 0.219 1 95.25 195 HIS A N 1
ATOM 1475 C CA . HIS A 1 195 ? -0.995 -4.832 0.04 1 95.25 195 HIS A CA 1
ATOM 1476 C C . HIS A 1 195 ? -1.533 -4.258 -1.266 1 95.25 195 HIS A C 1
ATOM 1478 O O . HIS A 1 195 ? -1.421 -4.891 -2.318 1 95.25 195 HIS A O 1
ATOM 1484 N N . VAL A 1 196 ? -2.055 -3.102 -1.219 1 95.62 196 VAL A N 1
ATOM 1485 C CA . VAL A 1 196 ? -2.664 -2.496 -2.398 1 95.62 196 VAL A CA 1
ATOM 1486 C C . VAL A 1 196 ? -1.631 -2.393 -3.518 1 95.62 196 VAL A C 1
ATOM 1488 O O . VAL A 1 196 ? -1.931 -2.684 -4.68 1 95.62 196 VAL A O 1
ATOM 1491 N N . GLU A 1 197 ? -0.447 -1.99 -3.203 1 94.56 197 GLU A N 1
ATOM 1492 C CA . GLU A 1 197 ? 0.593 -1.826 -4.215 1 94.56 197 GLU A CA 1
ATOM 1493 C C . GLU A 1 197 ? 0.949 -3.162 -4.863 1 94.56 197 GLU A C 1
ATOM 1495 O O . GLU A 1 197 ? 1.055 -3.256 -6.086 1 94.56 197 GLU A O 1
ATOM 1500 N N . GLY A 1 198 ? 1.221 -4.203 -4.031 1 96.81 198 GLY A N 1
ATOM 1501 C CA . GLY A 1 198 ? 1.484 -5.527 -4.566 1 96.81 198 GLY A CA 1
ATOM 1502 C C . GLY A 1 198 ? 0.332 -6.082 -5.379 1 96.81 198 GLY A C 1
ATOM 1503 O O . GLY A 1 198 ? 0.545 -6.715 -6.418 1 96.81 198 GLY A O 1
ATOM 1504 N N . PHE A 1 199 ? -0.875 -5.812 -4.883 1 97.94 199 PHE A N 1
ATOM 1505 C CA . PHE A 1 199 ? -2.088 -6.242 -5.57 1 97.94 199 PHE A CA 1
ATOM 1506 C C . PHE A 1 199 ? -2.213 -5.562 -6.926 1 97.94 199 PHE A C 1
ATOM 1508 O O . PHE A 1 199 ? -2.633 -6.184 -7.902 1 97.94 199 PHE A O 1
ATOM 1515 N N . ALA A 1 200 ? -1.796 -4.277 -7.027 1 97.75 200 ALA A N 1
ATOM 1516 C CA . ALA A 1 200 ? -1.806 -3.535 -8.289 1 97.75 200 ALA A CA 1
ATOM 1517 C C . ALA A 1 200 ? -0.807 -4.125 -9.273 1 97.75 200 ALA A C 1
ATOM 1519 O O . ALA A 1 200 ? -1.11 -4.273 -10.461 1 97.75 200 ALA A O 1
ATOM 1520 N N . GLN A 1 201 ? 0.352 -4.48 -8.812 1 98.12 201 GLN A N 1
ATOM 1521 C CA . GLN A 1 201 ? 1.369 -5.07 -9.68 1 98.12 201 GLN A CA 1
ATOM 1522 C C . GLN A 1 201 ? 0.913 -6.422 -10.219 1 98.12 201 GLN A C 1
ATOM 1524 O O . GLN A 1 201 ? 1.059 -6.703 -11.414 1 98.12 201 GLN A O 1
ATOM 1529 N N . ALA A 1 202 ? 0.367 -7.211 -9.336 1 98.5 202 ALA A N 1
ATOM 1530 C CA . ALA A 1 202 ? -0.152 -8.516 -9.75 1 98.5 202 ALA A CA 1
ATOM 1531 C C . ALA A 1 202 ? -1.28 -8.352 -10.766 1 98.5 202 ALA A C 1
ATOM 1533 O O . ALA A 1 202 ? -1.36 -9.109 -11.742 1 98.5 202 ALA A O 1
ATOM 1534 N N . SER A 1 203 ? -2.143 -7.383 -10.523 1 98.5 203 SER A N 1
ATOM 1535 C CA . SER A 1 203 ? -3.244 -7.109 -11.438 1 98.5 203 SER A CA 1
ATOM 1536 C C . SER A 1 203 ? -2.729 -6.652 -12.797 1 98.5 203 SER A C 1
ATOM 1538 O O . SER A 1 203 ? -3.316 -6.977 -13.828 1 98.5 203 SER A O 1
ATOM 1540 N N . TRP A 1 204 ? -1.656 -5.844 -12.781 1 98.5 204 TRP A N 1
ATOM 1541 C CA . TRP A 1 204 ? -1.068 -5.418 -14.047 1 98.5 204 TRP A CA 1
ATOM 1542 C C . TRP A 1 204 ? -0.578 -6.617 -14.852 1 98.5 204 TRP A C 1
ATOM 1544 O O . TRP A 1 204 ? -0.853 -6.723 -16.047 1 98.5 204 TRP A O 1
ATOM 1554 N N . MET A 1 205 ? 0.155 -7.5 -14.18 1 98.69 205 MET A N 1
ATOM 1555 C CA . MET A 1 205 ? 0.631 -8.711 -14.844 1 98.69 205 MET A CA 1
ATOM 1556 C C . MET A 1 205 ? -0.532 -9.5 -15.438 1 98.69 205 MET A C 1
ATOM 1558 O O . MET A 1 205 ? -0.48 -9.906 -16.594 1 98.69 205 MET A O 1
ATOM 1562 N N . LEU A 1 206 ? -1.598 -9.695 -14.633 1 98.75 206 LEU A N 1
ATOM 1563 C CA . LEU A 1 206 ? -2.768 -10.438 -15.102 1 98.75 206 LEU A CA 1
ATOM 1564 C C . LEU A 1 206 ? -3.369 -9.781 -16.328 1 98.75 206 LEU A C 1
ATOM 1566 O O . LEU A 1 206 ? -3.717 -10.461 -17.297 1 98.75 206 LEU A O 1
ATOM 1570 N N . ALA A 1 207 ? -3.43 -8.477 -16.328 1 98.69 207 ALA A N 1
ATOM 1571 C CA . ALA A 1 207 ? -4.113 -7.703 -17.359 1 98.69 207 ALA A CA 1
ATOM 1572 C C . ALA A 1 207 ? -3.273 -7.633 -18.641 1 98.69 207 ALA A C 1
ATOM 1574 O O . ALA A 1 207 ? -3.816 -7.531 -19.734 1 98.69 207 ALA A O 1
ATOM 1575 N N . ASN A 1 208 ? -1.935 -7.711 -18.516 1 98.62 208 ASN A N 1
ATOM 1576 C CA . ASN A 1 208 ? -1.115 -7.293 -19.641 1 98.62 208 ASN A CA 1
ATOM 1577 C C . ASN A 1 208 ? -0.105 -8.367 -20.031 1 98.62 208 ASN A C 1
ATOM 1579 O O . ASN A 1 208 ? 0.76 -8.133 -20.875 1 98.62 208 ASN A O 1
ATOM 1583 N N . ASP A 1 209 ? -0.141 -9.5 -19.438 1 98.62 209 ASP A N 1
ATOM 1584 C CA . ASP A 1 209 ? 0.703 -10.641 -19.766 1 98.62 209 ASP A CA 1
ATOM 1585 C C . ASP A 1 209 ? -0.143 -11.867 -20.125 1 98.62 209 ASP A C 1
ATOM 1587 O O . ASP A 1 209 ? -1.372 -11.781 -20.172 1 98.62 209 ASP A O 1
ATOM 1591 N N . ALA A 1 210 ? 0.521 -12.953 -20.562 1 98.38 210 ALA A N 1
ATOM 1592 C CA . ALA A 1 210 ? -0.187 -14.164 -20.953 1 98.38 210 ALA A CA 1
ATOM 1593 C C . ALA A 1 210 ? 0.661 -15.406 -20.688 1 98.38 210 ALA A C 1
ATOM 1595 O O . ALA A 1 210 ? 1.836 -15.453 -21.062 1 98.38 210 ALA A O 1
ATOM 1596 N N . LEU A 1 211 ? 0.022 -16.375 -20.031 1 98.38 211 LEU A N 1
ATOM 1597 C CA . LEU A 1 211 ? 0.685 -17.625 -19.688 1 98.38 211 LEU A CA 1
ATOM 1598 C C . LEU A 1 211 ? 1.315 -18.281 -20.906 1 98.38 211 LEU A C 1
ATOM 1600 O O . LEU A 1 211 ? 2.5 -18.609 -20.891 1 98.38 211 LEU A O 1
ATOM 1604 N N . GLU A 1 212 ? 0.63 -18.359 -22 1 96.88 212 GLU A N 1
ATOM 1605 C CA . GLU A 1 212 ? 1.051 -19.125 -23.172 1 96.88 212 GLU A CA 1
ATOM 1606 C C . GLU A 1 212 ? 2.168 -18.406 -23.922 1 96.88 212 GLU A C 1
ATOM 1608 O O . GLU A 1 212 ? 2.854 -19 -24.75 1 96.88 212 GLU A O 1
ATOM 1613 N N . GLY A 1 213 ? 2.318 -17.078 -23.656 1 96.19 213 GLY A N 1
ATOM 1614 C CA . GLY A 1 213 ? 3.418 -16.344 -24.25 1 96.19 213 GLY A CA 1
ATOM 1615 C C . GLY A 1 213 ? 4.781 -16.891 -23.859 1 96.19 213 GLY A C 1
ATOM 1616 O O . GLY A 1 213 ? 5.762 -16.688 -24.578 1 96.19 213 GLY A O 1
ATOM 1617 N N . TYR A 1 214 ? 4.852 -17.578 -22.781 1 96.88 214 TYR A N 1
ATOM 1618 C CA . TYR A 1 214 ? 6.117 -18.078 -22.266 1 96.88 214 TYR A CA 1
ATOM 1619 C C . TYR A 1 214 ? 6.359 -19.516 -22.734 1 96.88 214 TYR A C 1
ATOM 1621 O O . TYR A 1 214 ? 7.426 -20.078 -22.484 1 96.88 214 TYR A O 1
ATOM 1629 N N . LEU A 1 215 ? 5.457 -20.125 -23.422 1 93.5 215 LEU A N 1
ATOM 1630 C CA . LEU A 1 215 ? 5.523 -21.531 -23.766 1 93.5 215 LEU A CA 1
ATOM 1631 C C . LEU A 1 215 ? 5.578 -21.719 -25.281 1 93.5 215 LEU A C 1
ATOM 1633 O O . LEU A 1 215 ? 5.383 -22.828 -25.781 1 93.5 215 LEU A O 1
ATOM 1637 N N . SER A 1 216 ? 5.809 -20.672 -26 1 83.56 216 SER A N 1
ATOM 1638 C CA . SER A 1 216 ? 5.789 -20.703 -27.453 1 83.56 216 SER A CA 1
ATOM 1639 C C . SER A 1 216 ? 6.867 -21.625 -28 1 83.56 216 SER A C 1
ATOM 1641 O O . SER A 1 216 ? 6.719 -22.172 -29.094 1 83.56 216 SER A O 1
ATOM 1643 N N . GLY A 1 217 ? 7.883 -21.844 -27.312 1 79.12 217 GLY A N 1
ATOM 1644 C CA . GLY A 1 217 ? 8.961 -22.688 -27.797 1 79.12 217 GLY A CA 1
ATOM 1645 C C . GLY A 1 217 ? 8.789 -24.141 -27.438 1 79.12 217 GLY A C 1
ATOM 1646 O O . GLY A 1 217 ? 9.648 -24.969 -27.75 1 79.12 217 GLY A O 1
ATOM 1647 N N . GLY A 1 218 ? 7.633 -24.469 -26.906 1 81.44 218 GLY A N 1
ATOM 1648 C CA . GLY A 1 218 ? 7.406 -25.844 -26.453 1 81.44 218 GLY A CA 1
ATOM 1649 C C . GLY A 1 218 ? 7.715 -26.047 -24.969 1 81.44 218 GLY A C 1
ATOM 1650 O O . GLY A 1 218 ? 8.234 -25.141 -24.312 1 81.44 218 GLY A O 1
ATOM 1651 N N . LEU A 1 219 ? 7.199 -27.203 -24.547 1 84.19 219 LEU A N 1
ATOM 1652 C CA . LEU A 1 219 ? 7.41 -27.562 -23.141 1 84.19 219 LEU A CA 1
ATOM 1653 C C . LEU A 1 219 ? 8.539 -28.578 -23.016 1 84.19 219 LEU A C 1
ATOM 1655 O O . LEU A 1 219 ? 8.5 -29.641 -23.641 1 84.19 219 LEU A O 1
ATOM 1659 N N . ASN A 1 220 ? 9.664 -28.188 -22.391 1 85.44 220 ASN A N 1
ATOM 1660 C CA . ASN A 1 220 ? 10.812 -29.078 -22.25 1 85.44 220 ASN A CA 1
ATOM 1661 C C . ASN A 1 220 ? 10.875 -29.703 -20.859 1 85.44 220 ASN A C 1
ATOM 1663 O O . ASN A 1 220 ? 11.852 -30.359 -20.516 1 85.44 220 ASN A O 1
ATOM 1667 N N . VAL A 1 221 ? 9.961 -29.422 -20.094 1 94.94 221 VAL A N 1
ATOM 1668 C CA . VAL A 1 221 ? 9.844 -29.953 -18.734 1 94.94 221 VAL A CA 1
ATOM 1669 C C . VAL A 1 221 ? 8.508 -30.672 -18.578 1 94.94 221 VAL A C 1
ATOM 1671 O O . VAL A 1 221 ? 7.484 -30.219 -19.094 1 94.94 221 VAL A O 1
ATOM 1674 N N . PRO A 1 222 ? 8.531 -31.953 -17.938 1 97.44 222 PRO A N 1
ATOM 1675 C CA . PRO A 1 222 ? 7.227 -32.531 -17.641 1 97.44 222 PRO A CA 1
ATOM 1676 C C . PRO A 1 222 ? 6.266 -31.562 -16.969 1 97.44 222 PRO A C 1
ATOM 1678 O O . PRO A 1 222 ? 6.676 -30.766 -16.109 1 97.44 222 PRO A O 1
ATOM 1681 N N . ALA A 1 223 ? 4.969 -31.562 -17.453 1 98.5 223 ALA A N 1
ATOM 1682 C CA . ALA A 1 223 ? 3.982 -30.656 -16.875 1 98.5 223 ALA A CA 1
ATOM 1683 C C . ALA A 1 223 ? 2.588 -31.281 -16.891 1 98.5 223 ALA A C 1
ATOM 1685 O O . ALA A 1 223 ? 2.352 -32.281 -17.578 1 98.5 223 ALA A O 1
ATOM 1686 N N . THR A 1 224 ? 1.753 -30.766 -16.109 1 98.56 224 THR A N 1
ATOM 1687 C CA . THR A 1 224 ? 0.346 -31.141 -16.078 1 98.56 224 THR A CA 1
ATOM 1688 C C . THR A 1 224 ? -0.532 -29.969 -15.672 1 98.56 224 THR A C 1
ATOM 1690 O O . THR A 1 224 ? -0.033 -28.953 -15.172 1 98.56 224 THR A O 1
ATOM 1693 N N . VAL A 1 225 ? -1.81 -30.031 -16.062 1 98.81 225 VAL A N 1
ATOM 1694 C CA . VAL A 1 225 ? -2.807 -29.031 -15.688 1 98.81 225 VAL A CA 1
ATOM 1695 C C . VAL A 1 225 ? -3.836 -29.656 -14.75 1 98.81 225 VAL A C 1
ATOM 1697 O O . VAL A 1 225 ? -4.27 -30.797 -14.969 1 98.81 225 VAL A O 1
ATOM 1700 N N . LEU A 1 226 ? -4.133 -29.047 -13.688 1 98.56 226 LEU A N 1
ATOM 1701 C CA . LEU A 1 226 ? -5.27 -29.469 -12.883 1 98.56 226 LEU A CA 1
ATOM 1702 C C . LEU A 1 226 ? -6.211 -28.297 -12.609 1 98.56 226 LEU A C 1
ATOM 1704 O O . LEU A 1 226 ? -5.816 -27.141 -12.719 1 98.56 226 LEU A O 1
ATOM 1708 N N . CYS A 1 227 ? -7.477 -28.547 -12.328 1 98.88 227 CYS A N 1
ATOM 1709 C CA . CYS A 1 227 ? -8.492 -27.531 -12.094 1 98.88 227 CYS A CA 1
ATOM 1710 C C . CYS A 1 227 ? -9.641 -28.078 -11.258 1 98.88 227 CYS A C 1
ATOM 1712 O O . CYS A 1 227 ? -10.023 -29.234 -11.414 1 98.88 227 CYS A O 1
ATOM 1714 N N . GLY A 1 228 ? -10.078 -27.281 -10.312 1 98.81 228 GLY A N 1
ATOM 1715 C CA . GLY A 1 228 ? -11.297 -27.656 -9.625 1 98.81 228 GLY A CA 1
ATOM 1716 C C . GLY A 1 228 ? -12.5 -27.75 -10.547 1 98.81 228 GLY A C 1
ATOM 1717 O O . GLY A 1 228 ? -12.695 -26.891 -11.406 1 98.81 228 GLY A O 1
ATOM 1718 N N . ASP A 1 229 ? -13.289 -28.703 -10.297 1 98 229 ASP A N 1
ATOM 1719 C CA . ASP A 1 229 ? -14.438 -28.953 -11.164 1 98 229 ASP A CA 1
ATOM 1720 C C . ASP A 1 229 ? -15.461 -27.828 -11.047 1 98 229 ASP A C 1
ATOM 1722 O O . ASP A 1 229 ? -16.266 -27.609 -11.961 1 98 229 ASP A O 1
ATOM 1726 N N . GLU A 1 230 ? -15.398 -27.094 -10.008 1 98.25 230 GLU A N 1
ATOM 1727 C CA . GLU A 1 230 ? -16.375 -26.047 -9.75 1 98.25 230 GLU A CA 1
ATOM 1728 C C . GLU A 1 230 ? -15.734 -24.672 -9.805 1 98.25 230 GLU A C 1
ATOM 1730 O O . GLU A 1 230 ? -16.25 -23.719 -9.219 1 98.25 230 GLU A O 1
ATOM 1735 N N . ASP A 1 231 ? -14.609 -24.578 -10.43 1 98.69 231 ASP A N 1
ATOM 1736 C CA . ASP A 1 231 ? -13.93 -23.297 -10.57 1 98.69 231 ASP A CA 1
ATOM 1737 C C . ASP A 1 231 ? -14.703 -22.359 -11.484 1 98.69 231 ASP A C 1
ATOM 1739 O O . ASP A 1 231 ? -14.875 -22.641 -12.672 1 98.69 231 ASP A O 1
ATOM 1743 N N . ARG A 1 232 ? -15.148 -21.234 -10.945 1 97.25 232 ARG A N 1
ATOM 1744 C CA . ARG A 1 232 ? -15.953 -20.281 -11.703 1 97.25 232 ARG A CA 1
ATOM 1745 C C . ARG A 1 232 ? -15.109 -19.078 -12.125 1 97.25 232 ARG A C 1
ATOM 1747 O O . ARG A 1 232 ? -15.633 -18.125 -12.711 1 97.25 232 ARG A O 1
ATOM 1754 N N . ILE A 1 233 ? -13.812 -19.078 -11.82 1 97.38 233 ILE A N 1
ATOM 1755 C CA . ILE A 1 233 ? -12.898 -17.984 -12.148 1 97.38 233 ILE A CA 1
ATOM 1756 C C . ILE A 1 233 ? -12.016 -18.391 -13.336 1 97.38 233 ILE A C 1
ATOM 1758 O O . ILE A 1 233 ? -11.977 -17.688 -14.344 1 97.38 233 ILE A O 1
ATOM 1762 N N . THR A 1 234 ? -11.242 -19.422 -13.195 1 98.12 234 THR A N 1
ATOM 1763 C CA . THR A 1 234 ? -10.57 -20.125 -14.281 1 98.12 234 THR A CA 1
ATOM 1764 C C . THR A 1 234 ? -11.234 -21.469 -14.547 1 98.12 234 THR A C 1
ATOM 1766 O O . THR A 1 234 ? -10.82 -22.5 -13.992 1 98.12 234 THR A O 1
ATOM 1769 N N . THR A 1 235 ? -12.117 -21.547 -15.477 1 98.06 235 THR A N 1
ATOM 1770 C CA . THR A 1 235 ? -13.086 -22.625 -15.594 1 98.06 235 THR A CA 1
ATOM 1771 C C . THR A 1 235 ? -12.406 -23.922 -16.047 1 98.06 235 THR A C 1
ATOM 1773 O O . THR A 1 235 ? -11.375 -23.875 -16.719 1 98.06 235 THR A O 1
ATOM 1776 N N . PRO A 1 236 ? -13.016 -25.047 -15.633 1 98.56 236 PRO A N 1
ATOM 1777 C CA . PRO A 1 236 ? -12.5 -26.344 -16.125 1 98.56 236 PRO A CA 1
ATOM 1778 C C . PRO A 1 236 ? -12.414 -26.406 -17.641 1 98.56 236 PRO A C 1
ATOM 1780 O O . PRO A 1 236 ? -11.461 -26.969 -18.188 1 98.56 236 PRO A O 1
ATOM 1783 N N . GLN A 1 237 ? -13.344 -25.797 -18.312 1 98.38 237 GLN A N 1
ATOM 1784 C CA . GLN A 1 237 ? -13.328 -25.766 -19.766 1 98.38 237 GLN A CA 1
ATOM 1785 C C . GLN A 1 237 ? -12.086 -25.062 -20.297 1 98.38 237 GLN A C 1
ATOM 1787 O O . GLN A 1 237 ? -11.406 -25.578 -21.188 1 98.38 237 GLN A O 1
ATOM 1792 N N . ALA A 1 238 ? -11.797 -23.891 -19.75 1 98 238 ALA A N 1
ATOM 1793 C CA . ALA A 1 238 ? -10.625 -23.125 -20.188 1 98 238 ALA A CA 1
ATOM 1794 C C . ALA A 1 238 ? -9.336 -23.875 -19.844 1 98 238 ALA A C 1
ATOM 1796 O O . ALA A 1 238 ? -8.383 -23.875 -20.625 1 98 238 ALA A O 1
ATOM 1797 N N . SER A 1 239 ? -9.297 -24.5 -18.688 1 98.62 239 SER A N 1
ATOM 1798 C CA . SER A 1 239 ? -8.125 -25.25 -18.25 1 98.62 239 SER A CA 1
ATOM 1799 C C . SER A 1 239 ? -7.891 -26.484 -19.125 1 98.62 239 SER A C 1
ATOM 1801 O O . SER A 1 239 ? -6.754 -26.797 -19.469 1 98.62 239 SER A O 1
ATOM 1803 N N . ARG A 1 240 ? -8.953 -27.188 -19.469 1 98.38 240 ARG A N 1
ATOM 1804 C CA . ARG A 1 240 ? -8.852 -28.344 -20.375 1 98.38 240 ARG A CA 1
ATOM 1805 C C . ARG A 1 240 ? -8.359 -27.906 -21.75 1 98.38 240 ARG A C 1
ATOM 1807 O O . ARG A 1 240 ? -7.543 -28.594 -22.359 1 98.38 240 ARG A O 1
ATOM 1814 N N . ALA A 1 241 ? -8.898 -26.812 -22.219 1 98.19 241 ALA A N 1
ATOM 1815 C CA . ALA A 1 241 ? -8.469 -26.297 -23.516 1 98.19 241 ALA A CA 1
ATOM 1816 C C . ALA A 1 241 ? -6.984 -25.953 -23.5 1 98.19 241 ALA A C 1
ATOM 1818 O O . ALA A 1 241 ? -6.281 -26.203 -24.484 1 98.19 241 ALA A O 1
ATOM 1819 N N . LEU A 1 242 ? -6.543 -25.359 -22.438 1 97.69 242 LEU A N 1
ATOM 1820 C CA . LEU A 1 242 ? -5.117 -25.078 -22.312 1 97.69 242 LEU A CA 1
ATOM 1821 C C . LEU A 1 242 ? -4.297 -26.359 -22.375 1 97.69 242 LEU A C 1
ATOM 1823 O O . LEU A 1 242 ? -3.299 -26.438 -23.094 1 97.69 242 LEU A O 1
ATOM 1827 N N . ALA A 1 243 ? -4.688 -27.391 -21.594 1 98 243 ALA A N 1
ATOM 1828 C CA . ALA A 1 243 ? -3.988 -28.672 -21.578 1 98 243 ALA A CA 1
ATOM 1829 C C . ALA A 1 243 ? -3.914 -29.266 -22.969 1 98 243 ALA A C 1
ATOM 1831 O O . ALA A 1 243 ? -2.865 -29.766 -23.391 1 98 243 ALA A O 1
ATOM 1832 N N . GLU A 1 244 ? -4.992 -29.156 -23.688 1 97.12 244 GLU A N 1
ATOM 1833 C CA . GLU A 1 244 ? -5.047 -29.688 -25.047 1 97.12 244 GLU A CA 1
ATOM 1834 C C . GLU A 1 244 ? -4.09 -28.938 -25.969 1 97.12 244 GLU A C 1
ATOM 1836 O O . GLU A 1 244 ? -3.344 -29.562 -26.734 1 97.12 244 GLU A O 1
ATOM 1841 N N . ARG A 1 245 ? -4.125 -27.625 -25.891 1 95.62 245 ARG A N 1
ATOM 1842 C CA . ARG A 1 245 ? -3.258 -26.812 -26.734 1 95.62 245 ARG A CA 1
ATOM 1843 C C . ARG A 1 245 ? -1.788 -27.109 -26.453 1 95.62 245 ARG A C 1
ATOM 1845 O O . ARG A 1 245 ? -0.957 -27.062 -27.375 1 95.62 245 ARG A O 1
ATOM 1852 N N . LEU A 1 246 ? -1.544 -27.438 -25.234 1 95.94 246 LEU A N 1
ATOM 1853 C CA . LEU A 1 246 ? -0.151 -27.625 -24.844 1 95.94 246 LEU A CA 1
ATOM 1854 C C . LEU A 1 246 ? 0.24 -29.094 -24.891 1 95.94 246 LEU A C 1
ATOM 1856 O O . LEU A 1 246 ? 1.396 -29.453 -24.641 1 95.94 246 LEU A O 1
ATOM 1860 N N . GLY A 1 247 ? -0.681 -29.938 -25.172 1 95.44 247 GLY A N 1
ATOM 1861 C CA . GLY A 1 247 ? -0.415 -31.375 -25.188 1 95.44 247 GLY A CA 1
ATOM 1862 C C . GLY A 1 247 ? -0.101 -31.938 -23.812 1 95.44 247 GLY A C 1
ATOM 1863 O O . GLY A 1 247 ? 0.783 -32.781 -23.672 1 95.44 247 GLY A O 1
ATOM 1864 N N . LEU A 1 248 ? -0.79 -31.438 -22.797 1 97.44 248 LEU A N 1
ATOM 1865 C CA . LEU A 1 248 ? -0.524 -31.844 -21.422 1 97.44 248 LEU A CA 1
ATOM 1866 C C . LEU A 1 248 ? -1.682 -32.656 -20.859 1 97.44 248 LEU A C 1
ATOM 1868 O O . LEU A 1 248 ? -2.828 -32.5 -21.281 1 97.44 248 LEU A O 1
ATOM 1872 N N . PRO A 1 249 ? -1.345 -33.562 -19.875 1 98 249 PRO A N 1
ATOM 1873 C CA . PRO A 1 249 ? -2.443 -34.188 -19.125 1 98 249 PRO A CA 1
ATOM 1874 C C . PRO A 1 249 ? -3.262 -33.156 -18.328 1 98 249 PRO A C 1
ATOM 1876 O O . PRO A 1 249 ? -2.736 -32.125 -17.906 1 98 249 PRO A O 1
ATOM 1879 N N . TYR A 1 250 ? -4.527 -33.5 -18.203 1 98.56 250 TYR A N 1
ATOM 1880 C CA . TYR A 1 250 ? -5.457 -32.688 -17.422 1 98.56 250 TYR A CA 1
ATOM 1881 C C . TYR A 1 250 ? -6.059 -33.5 -16.281 1 98.56 250 TYR A C 1
ATOM 1883 O O . TYR A 1 250 ? -6.434 -34.656 -16.484 1 98.56 250 TYR A O 1
ATOM 1891 N N . HIS A 1 251 ? -6.09 -32.938 -15.102 1 98.75 251 HIS A N 1
ATOM 1892 C CA . HIS A 1 251 ? -6.68 -33.594 -13.93 1 98.75 251 HIS A CA 1
ATOM 1893 C C . HIS A 1 251 ? -7.758 -32.719 -13.312 1 98.75 251 HIS A C 1
ATOM 1895 O O . HIS A 1 251 ? -7.496 -31.562 -12.945 1 98.75 251 HIS A O 1
ATOM 1901 N N . ALA A 1 252 ? -8.93 -33.25 -13.156 1 98.56 252 ALA A N 1
ATOM 1902 C CA . ALA A 1 252 ? -10 -32.562 -12.445 1 98.56 252 ALA A CA 1
ATOM 1903 C C . ALA A 1 252 ? -9.914 -32.812 -10.945 1 98.56 252 ALA A C 1
ATOM 1905 O O . ALA A 1 252 ? -9.641 -33.938 -10.508 1 98.56 252 ALA A O 1
ATOM 1906 N N . ILE A 1 253 ? -10.086 -31.828 -10.156 1 98.75 253 ILE A N 1
ATOM 1907 C CA . ILE A 1 253 ? -10.227 -31.953 -8.711 1 98.75 253 ILE A CA 1
ATOM 1908 C C . ILE A 1 253 ? -11.703 -31.906 -8.328 1 98.75 253 ILE A C 1
ATOM 1910 O O . ILE A 1 253 ? -12.328 -30.844 -8.383 1 98.75 253 ILE A O 1
ATOM 1914 N N . PRO A 1 254 ? -12.25 -33.031 -7.902 1 97.88 254 PRO A N 1
ATOM 1915 C CA . PRO A 1 254 ? -13.688 -33.062 -7.629 1 97.88 254 PRO A CA 1
ATOM 1916 C C . PRO A 1 254 ? -14.094 -32.156 -6.461 1 97.88 254 PRO A C 1
ATOM 1918 O O . PRO A 1 254 ? -13.367 -32.062 -5.469 1 97.88 254 PRO A O 1
ATOM 1921 N N . ARG A 1 255 ? -15.211 -31.516 -6.586 1 97.06 255 ARG A N 1
ATOM 1922 C CA . ARG A 1 255 ? -15.828 -30.703 -5.539 1 97.06 255 ARG A CA 1
ATOM 1923 C C . ARG A 1 255 ? -14.891 -29.594 -5.078 1 97.06 255 ARG A C 1
ATOM 1925 O O . ARG A 1 255 ? -14.648 -29.438 -3.879 1 97.06 255 ARG A O 1
ATOM 1932 N N . ALA A 1 256 ? -14.359 -28.969 -6.008 1 98.62 256 ALA A N 1
ATOM 1933 C CA . ALA A 1 256 ? -13.422 -27.891 -5.672 1 98.62 256 ALA A CA 1
ATOM 1934 C C . ALA A 1 256 ? -13.609 -26.688 -6.59 1 98.62 256 ALA A C 1
ATOM 1936 O O . ALA A 1 256 ? -13.828 -26.844 -7.793 1 98.62 256 ALA A O 1
ATOM 1937 N N . GLY A 1 257 ? -13.641 -25.5 -6.004 1 98.69 257 GLY A N 1
ATOM 1938 C CA . GLY A 1 257 ? -13.656 -24.25 -6.75 1 98.69 257 GLY A CA 1
ATOM 1939 C C . GLY A 1 257 ? -12.281 -23.797 -7.188 1 98.69 257 GLY A C 1
ATOM 1940 O O . GLY A 1 257 ? -11.43 -24.625 -7.527 1 98.69 257 GLY A O 1
ATOM 1941 N N . HIS A 1 258 ? -12.086 -22.469 -7.363 1 98.81 258 HIS A N 1
ATOM 1942 C CA . HIS A 1 258 ? -10.844 -21.891 -7.855 1 98.81 258 HIS A CA 1
ATOM 1943 C C . HIS A 1 258 ? -9.68 -22.203 -6.914 1 98.81 258 HIS A C 1
ATOM 1945 O O . HIS A 1 258 ? -8.578 -22.516 -7.367 1 98.81 258 HIS A O 1
ATOM 1951 N N . ALA A 1 259 ? -9.93 -22.062 -5.648 1 98.75 259 ALA A N 1
ATOM 1952 C CA . ALA A 1 259 ? -8.938 -22.484 -4.664 1 98.75 259 ALA A CA 1
ATOM 1953 C C . ALA A 1 259 ? -9.07 -23.984 -4.367 1 98.75 259 ALA A C 1
ATOM 1955 O O . ALA A 1 259 ? -9.359 -24.375 -3.234 1 98.75 259 ALA A O 1
ATOM 1956 N N . SER A 1 260 ? -8.727 -24.75 -5.301 1 98.75 260 SER A N 1
ATOM 1957 C CA . SER A 1 260 ? -8.953 -26.188 -5.238 1 98.75 260 SER A CA 1
ATOM 1958 C C . SER A 1 260 ? -8.102 -26.828 -4.145 1 98.75 260 SER A C 1
ATOM 1960 O O . SER A 1 260 ? -8.531 -27.797 -3.514 1 98.75 260 SER A O 1
ATOM 1962 N N . TYR A 1 261 ? -6.918 -26.25 -3.844 1 98.5 261 TYR A N 1
ATOM 1963 C CA . TYR A 1 261 ? -6.004 -26.75 -2.826 1 98.5 261 TYR A CA 1
ATOM 1964 C C . TYR A 1 261 ? -6.547 -26.5 -1.426 1 98.5 261 TYR A C 1
ATOM 1966 O O . TYR A 1 261 ? -6.059 -27.062 -0.448 1 98.5 261 TYR A O 1
ATOM 1974 N N . ILE A 1 262 ? -7.531 -25.641 -1.296 1 98.38 262 ILE A N 1
ATOM 1975 C CA . ILE A 1 262 ? -8.195 -25.375 -0.02 1 98.38 262 ILE A CA 1
ATOM 1976 C C . ILE A 1 262 ? -9.492 -26.188 0.056 1 98.38 262 ILE A C 1
ATOM 1978 O O . ILE A 1 262 ? -9.75 -26.859 1.054 1 98.38 262 ILE A O 1
ATOM 1982 N N . ASP A 1 263 ? -10.289 -26.281 -1.021 1 98.31 263 ASP A N 1
ATOM 1983 C CA . ASP A 1 263 ? -11.57 -26.969 -1.068 1 98.31 263 ASP A CA 1
ATOM 1984 C C . ASP A 1 263 ? -11.383 -28.484 -0.938 1 98.31 263 ASP A C 1
ATOM 1986 O O . ASP A 1 263 ? -12.188 -29.156 -0.296 1 98.31 263 ASP A O 1
ATOM 1990 N N . ALA A 1 264 ? -10.375 -28.984 -1.598 1 98.19 264 ALA A N 1
ATOM 1991 C CA . ALA A 1 264 ? -10.117 -30.422 -1.664 1 98.19 264 ALA A CA 1
ATOM 1992 C C . ALA A 1 264 ? -8.625 -30.703 -1.54 1 98.19 264 ALA A C 1
ATOM 1994 O O . ALA A 1 264 ? -8.016 -31.281 -2.451 1 98.19 264 ALA A O 1
ATOM 1995 N N . PRO A 1 265 ? -8.086 -30.422 -0.329 1 98.06 265 PRO A N 1
ATOM 1996 C CA . PRO A 1 265 ? -6.633 -30.469 -0.161 1 98.06 265 PRO A CA 1
ATOM 1997 C C . PRO A 1 265 ? -6.07 -31.875 -0.385 1 98.06 265 PRO A C 1
ATOM 1999 O O . PRO A 1 265 ? -4.977 -32.031 -0.936 1 98.06 265 PRO A O 1
ATOM 2002 N N . GLN A 1 266 ? -6.758 -32.938 -0.003 1 97.81 266 GLN A N 1
ATOM 2003 C CA . GLN A 1 266 ? -6.262 -34.281 -0.201 1 97.81 266 GLN A CA 1
ATOM 2004 C C . GLN A 1 266 ? -6.223 -34.656 -1.683 1 97.81 266 GLN A C 1
ATOM 2006 O O . GLN A 1 266 ? -5.227 -35.188 -2.17 1 97.81 266 GLN A O 1
ATOM 2011 N N . ALA A 1 267 ? -7.312 -34.375 -2.361 1 98.44 267 ALA A N 1
ATOM 2012 C CA . ALA A 1 267 ? -7.359 -34.688 -3.793 1 98.44 267 ALA A CA 1
ATOM 2013 C C . ALA A 1 267 ? -6.285 -33.906 -4.547 1 98.44 267 ALA A C 1
ATOM 2015 O O . ALA A 1 267 ? -5.637 -34.438 -5.449 1 98.44 267 ALA A O 1
ATOM 2016 N N . PHE A 1 268 ? -6.133 -32.625 -4.203 1 98.75 268 PHE A N 1
ATOM 2017 C CA . PHE A 1 268 ? -5.094 -31.797 -4.789 1 98.75 268 PHE A CA 1
ATOM 2018 C C . PHE A 1 268 ? -3.711 -32.375 -4.527 1 98.75 268 PHE A C 1
ATOM 2020 O O . PHE A 1 268 ? -2.914 -32.531 -5.453 1 98.75 268 PHE A O 1
ATOM 2027 N N . ALA A 1 269 ? -3.434 -32.75 -3.283 1 98.38 269 ALA A N 1
ATOM 2028 C CA . ALA A 1 269 ? -2.146 -33.312 -2.877 1 98.38 269 ALA A CA 1
ATOM 2029 C C . ALA A 1 269 ? -1.874 -34.625 -3.59 1 98.38 269 ALA A C 1
ATOM 2031 O O . ALA A 1 269 ? -0.728 -34.938 -3.926 1 98.38 269 ALA A O 1
ATOM 2032 N N . ASP A 1 270 ? -2.904 -35.375 -3.801 1 98.25 270 ASP A N 1
ATOM 2033 C CA . ASP A 1 270 ? -2.752 -36.656 -4.496 1 98.25 270 ASP A CA 1
ATOM 2034 C C . ASP A 1 270 ? -2.225 -36.438 -5.914 1 98.25 270 ASP A C 1
ATOM 2036 O O . ASP A 1 270 ? -1.357 -37.188 -6.379 1 98.25 270 ASP A O 1
ATOM 2040 N N . VAL A 1 271 ? -2.76 -35.469 -6.59 1 98.44 271 VAL A N 1
ATOM 2041 C CA . VAL A 1 271 ? -2.299 -35.188 -7.941 1 98.44 271 VAL A CA 1
ATOM 2042 C C . VAL A 1 271 ? -0.847 -34.719 -7.902 1 98.44 271 VAL A C 1
ATOM 2044 O O . VAL A 1 271 ? -0.025 -35.156 -8.711 1 98.44 271 VAL A O 1
ATOM 2047 N N . VAL A 1 272 ? -0.533 -33.844 -6.941 1 98.62 272 VAL A N 1
ATOM 2048 C CA . VAL A 1 272 ? 0.822 -33.312 -6.812 1 98.62 272 VAL A CA 1
ATOM 2049 C C . VAL A 1 272 ? 1.796 -34.438 -6.535 1 98.62 272 VAL A C 1
ATOM 2051 O O . VAL A 1 272 ? 2.857 -34.531 -7.16 1 98.62 272 VAL A O 1
ATOM 2054 N N . ASP A 1 273 ? 1.447 -35.312 -5.613 1 97.62 273 ASP A N 1
ATOM 2055 C CA . ASP A 1 273 ? 2.301 -36.438 -5.246 1 97.62 273 ASP A CA 1
ATOM 2056 C C . ASP A 1 273 ? 2.506 -37.375 -6.426 1 97.62 273 ASP A C 1
ATOM 2058 O O . ASP A 1 273 ? 3.637 -37.781 -6.73 1 97.62 273 ASP A O 1
ATOM 2062 N N . THR A 1 274 ? 1.396 -37.781 -7.094 1 97.62 274 THR A N 1
ATOM 2063 C CA . THR A 1 274 ? 1.457 -38.719 -8.227 1 97.62 274 THR A CA 1
ATOM 2064 C C . THR A 1 274 ? 2.348 -38.156 -9.328 1 97.62 274 THR A C 1
ATOM 2066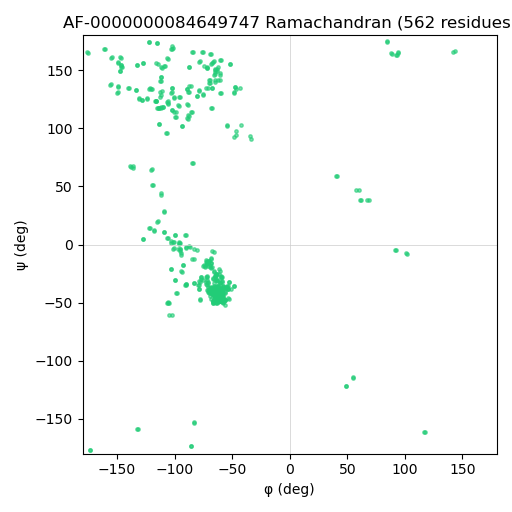 O O . THR A 1 274 ? 3.125 -38.875 -9.945 1 97.62 274 THR A O 1
ATOM 2069 N N . PHE A 1 275 ? 2.264 -36.906 -9.594 1 98.19 275 PHE A N 1
ATOM 2070 C CA . PHE A 1 275 ? 3.045 -36.219 -10.633 1 98.19 275 PHE A CA 1
ATOM 2071 C C . PHE A 1 275 ? 4.512 -36.156 -10.234 1 98.19 275 PHE A C 1
ATOM 2073 O O . PHE A 1 275 ? 5.402 -36.375 -11.047 1 98.19 275 PHE A O 1
ATOM 2080 N N . SER A 1 276 ? 4.766 -35.812 -8.945 1 97.88 276 SER A N 1
ATOM 2081 C CA . SER A 1 276 ? 6.102 -35.438 -8.5 1 97.88 276 SER A CA 1
ATOM 2082 C C . SER A 1 276 ? 6.953 -36.656 -8.188 1 97.88 276 SER A C 1
ATOM 2084 O O . SER A 1 276 ? 8.172 -36.625 -8.391 1 97.88 276 SER A O 1
ATOM 2086 N N . ARG A 1 277 ? 6.398 -37.688 -7.715 1 95.88 277 ARG A N 1
ATOM 2087 C CA . ARG A 1 277 ? 7.121 -38.844 -7.188 1 95.88 277 ARG A CA 1
ATOM 2088 C C . ARG A 1 277 ? 8.062 -39.406 -8.242 1 95.88 277 ARG A C 1
ATOM 2090 O O . ARG A 1 277 ? 9.258 -39.594 -7.984 1 95.88 277 ARG A O 1
ATOM 2097 N N . PRO A 1 278 ? 7.629 -39.688 -9.406 1 95.75 278 PRO A N 1
ATOM 2098 C CA . PRO A 1 278 ? 8.531 -40.281 -10.398 1 95.75 278 PRO A CA 1
ATOM 2099 C C . PRO A 1 278 ? 9.602 -39.281 -10.867 1 95.75 278 PRO A C 1
ATOM 2101 O O . PRO A 1 278 ? 10.609 -39.719 -11.453 1 95.75 278 PRO A O 1
ATOM 2104 N N . LEU A 1 279 ? 9.391 -38.031 -10.648 1 96.06 279 LEU A N 1
ATOM 2105 C CA . LEU A 1 279 ? 10.297 -37 -11.156 1 96.06 279 LEU A CA 1
ATOM 2106 C C . LEU A 1 279 ? 11.383 -36.688 -10.133 1 96.06 279 LEU A C 1
ATOM 2108 O O . LEU A 1 279 ? 12.492 -36.281 -10.5 1 96.06 279 LEU A O 1
ATOM 2112 N N . LEU A 1 280 ? 11.031 -36.75 -8.898 1 92.44 280 LEU A N 1
ATOM 2113 C CA . LEU A 1 280 ? 11.938 -36.312 -7.84 1 92.44 280 LEU A CA 1
ATOM 2114 C C . LEU A 1 280 ? 12.531 -37.5 -7.102 1 92.44 280 LEU A C 1
ATOM 2116 O O . LEU A 1 280 ? 13.602 -37.375 -6.488 1 92.44 280 LEU A O 1
ATOM 2120 N N . LYS A 1 281 ? 11.992 -38.531 -6.566 1 74.19 281 LYS A N 1
ATOM 2121 C CA . LYS A 1 281 ? 12.547 -39.625 -5.766 1 74.19 281 LYS A CA 1
ATOM 2122 C C . LYS A 1 281 ? 13.383 -40.562 -6.621 1 74.19 281 LYS A C 1
ATOM 2124 O O . LYS A 1 281 ? 14.258 -41.281 -6.105 1 74.19 281 LYS A O 1
ATOM 2129 N N . THR A 1 282 ? 13.078 -40.688 -7.965 1 53.34 282 THR A N 1
ATOM 2130 C CA . THR A 1 282 ? 13.938 -41.688 -8.633 1 53.34 282 THR A CA 1
ATOM 2131 C C . THR A 1 282 ? 15.383 -41.188 -8.68 1 53.34 282 THR A C 1
ATOM 2133 O O . THR A 1 282 ? 16.297 -41.969 -8.938 1 53.34 282 THR A O 1
ATOM 2136 N N . GLN A 1 283 ? 15.742 -39.875 -8.234 1 44.03 283 GLN A N 1
ATOM 2137 C CA . GLN A 1 283 ? 17.188 -39.719 -8.375 1 44.03 283 GLN A CA 1
ATOM 2138 C C . GLN A 1 283 ? 17.891 -39.906 -7.027 1 44.03 283 GLN A C 1
ATOM 2140 O O . GLN A 1 283 ? 17.391 -39.438 -5.996 1 44.03 283 GLN A O 1
ATOM 2145 N N . MET B 1 1 ? 20.766 27.078 35.75 1 32.94 1 MET B N 1
ATOM 2146 C CA . MET B 1 1 ? 21.469 26.375 34.688 1 32.94 1 MET B CA 1
ATOM 2147 C C . MET B 1 1 ? 20.812 26.641 33.344 1 32.94 1 MET B C 1
ATOM 2149 O O . MET B 1 1 ? 19.625 26.422 33.156 1 32.94 1 MET B O 1
ATOM 2153 N N . THR B 1 2 ? 21.312 27.5 32.5 1 40.19 2 THR B N 1
ATOM 2154 C CA . THR B 1 2 ? 20.734 27.984 31.25 1 40.19 2 THR B CA 1
ATOM 2155 C C . THR B 1 2 ? 20.375 26.812 30.344 1 40.19 2 THR B C 1
ATOM 2157 O O . THR B 1 2 ? 21.172 25.891 30.156 1 40.19 2 THR B O 1
ATOM 2160 N N . PRO B 1 3 ? 19.141 26.5 30.281 1 44.84 3 PRO B N 1
ATOM 2161 C CA . PRO B 1 3 ? 18.812 25.375 29.406 1 44.84 3 PRO B CA 1
ATOM 2162 C C . PRO B 1 3 ? 19.703 25.281 28.172 1 44.84 3 PRO B C 1
ATOM 2164 O O . PRO B 1 3 ? 19.906 26.281 27.484 1 44.84 3 PRO B O 1
ATOM 2167 N N . GLN B 1 4 ? 20.812 24.609 28.109 1 43 4 GLN B N 1
ATOM 2168 C CA . GLN B 1 4 ? 21.797 24.5 27.031 1 43 4 GLN B CA 1
ATOM 2169 C C . GLN B 1 4 ? 21.125 24.25 25.688 1 43 4 GLN B C 1
ATOM 2171 O O . GLN B 1 4 ? 20.359 23.297 25.547 1 43 4 GLN B O 1
ATOM 2176 N N . THR B 1 5 ? 20.891 25.391 24.953 1 55.66 5 THR B N 1
ATOM 2177 C CA . THR B 1 5 ? 20.375 25.359 23.594 1 55.66 5 THR B CA 1
ATOM 2178 C C . THR B 1 5 ? 21.125 24.344 22.75 1 55.66 5 THR B C 1
ATOM 2180 O O . THR B 1 5 ? 22.344 24.422 22.594 1 55.66 5 THR B O 1
ATOM 2183 N N . MET B 1 6 ? 20.5 23.188 22.656 1 62.09 6 MET B N 1
ATOM 2184 C CA . MET B 1 6 ? 21.125 22.156 21.828 1 62.09 6 MET B CA 1
ATOM 2185 C C . MET B 1 6 ? 21.641 22.734 20.531 1 62.09 6 MET B C 1
ATOM 2187 O O . MET B 1 6 ? 21.047 23.672 19.969 1 62.09 6 MET B O 1
ATOM 2191 N N . THR B 1 7 ? 22.828 22.375 20.156 1 65.62 7 THR B N 1
ATOM 2192 C CA . THR B 1 7 ? 23.422 22.844 18.906 1 65.62 7 THR B CA 1
ATOM 2193 C C . THR B 1 7 ? 22.609 22.344 17.719 1 65.62 7 THR B C 1
ATOM 2195 O O . THR B 1 7 ? 21.859 21.375 17.828 1 65.62 7 THR B O 1
ATOM 2198 N N . SER B 1 8 ? 22.641 23.078 16.719 1 72.06 8 SER B N 1
ATOM 2199 C CA . SER B 1 8 ? 22 22.734 15.461 1 72.06 8 SER B CA 1
ATOM 2200 C C . SER B 1 8 ? 22.391 21.344 15 1 72.06 8 SER B C 1
ATOM 2202 O O . SER B 1 8 ? 21.547 20.578 14.508 1 72.06 8 SER B O 1
ATOM 2204 N N . GLN B 1 9 ? 23.656 21.031 15.219 1 68.75 9 GLN B N 1
ATOM 2205 C CA . GLN B 1 9 ? 24.141 19.719 14.789 1 68.75 9 GLN B CA 1
ATOM 2206 C C . GLN B 1 9 ? 23.5 18.594 15.602 1 68.75 9 GLN B C 1
ATOM 2208 O O . GLN B 1 9 ? 23.141 17.547 15.047 1 68.75 9 GLN B O 1
ATOM 2213 N N . THR B 1 10 ? 23.406 18.812 16.828 1 72.69 10 THR B N 1
ATOM 2214 C CA . THR B 1 10 ? 22.797 17.797 17.688 1 72.69 10 THR B CA 1
ATOM 2215 C C . THR B 1 10 ? 21.328 17.609 17.344 1 72.69 10 THR B C 1
ATOM 2217 O O . THR B 1 10 ? 20.844 16.469 17.281 1 72.69 10 THR B O 1
ATOM 2220 N N . MET B 1 11 ? 20.703 18.672 17.078 1 76.62 11 MET B N 1
ATOM 2221 C CA . MET B 1 11 ? 19.281 18.609 16.75 1 76.62 11 MET B CA 1
ATOM 2222 C C . MET B 1 11 ? 19.047 17.812 15.461 1 76.62 11 MET B C 1
ATOM 2224 O O . MET B 1 11 ? 18.141 16.984 15.398 1 76.62 11 MET B O 1
ATOM 2228 N N . THR B 1 12 ? 19.859 18.062 14.531 1 79.12 12 THR B N 1
ATOM 2229 C CA . THR B 1 12 ? 19.734 17.391 13.25 1 79.12 12 THR B CA 1
ATOM 2230 C C . THR B 1 12 ? 20.016 15.898 13.398 1 79.12 12 THR B C 1
ATOM 2232 O O . THR B 1 12 ? 19.344 15.07 12.773 1 79.12 12 THR B O 1
ATOM 2235 N N . SER B 1 13 ? 20.953 15.594 14.211 1 79.25 13 SER B N 1
ATOM 2236 C CA . SER B 1 13 ? 21.281 14.188 14.422 1 79.25 13 SER B CA 1
ATOM 2237 C C . SER B 1 13 ? 20.141 13.438 15.094 1 79.25 13 SER B C 1
ATOM 2239 O O . SER B 1 13 ? 19.828 12.305 14.727 1 79.25 13 SER B O 1
ATOM 2241 N N . GLN B 1 14 ? 19.531 14.117 16.047 1 80.06 14 GLN B N 1
ATOM 2242 C CA . GLN B 1 14 ? 18.406 13.508 16.766 1 80.06 14 GLN B CA 1
ATOM 2243 C C . GLN B 1 14 ? 17.219 13.297 15.828 1 80.06 14 GLN B C 1
ATOM 2245 O O . GLN B 1 14 ? 16.469 12.328 15.984 1 80.06 14 GLN B O 1
ATOM 2250 N N . TYR B 1 15 ? 17.141 14.195 14.938 1 87.69 15 TYR B N 1
ATOM 2251 C CA . TYR B 1 15 ? 15.977 14.203 14.062 1 87.69 15 TYR B CA 1
ATOM 2252 C C . TYR B 1 15 ? 16.125 13.188 12.938 1 87.69 15 TYR B C 1
ATOM 2254 O O . TYR B 1 15 ? 15.156 12.883 12.234 1 87.69 15 TYR B O 1
ATOM 2262 N N . ALA B 1 16 ? 17.219 12.539 12.82 1 84.31 16 ALA B N 1
ATOM 2263 C CA . ALA B 1 16 ? 17.562 11.719 11.664 1 84.31 16 ALA B CA 1
ATOM 2264 C C . ALA B 1 16 ? 16.844 10.375 11.719 1 84.31 16 ALA B C 1
ATOM 2266 O O . ALA B 1 16 ? 16.469 9.812 10.68 1 84.31 16 ALA B O 1
ATOM 2267 N N . THR B 1 17 ? 16.641 9.898 12.906 1 91.12 17 THR B N 1
ATOM 2268 C CA . THR B 1 17 ? 16.094 8.547 13.047 1 91.12 17 THR B CA 1
ATOM 2269 C C . THR B 1 17 ? 14.68 8.594 13.617 1 91.12 17 THR B C 1
ATOM 2271 O O . THR B 1 17 ? 14.453 9.188 14.68 1 91.12 17 THR B O 1
ATOM 2274 N N . PRO B 1 18 ? 13.828 7.949 12.961 1 96.31 18 PRO B N 1
ATOM 2275 C CA . PRO B 1 18 ? 12.461 7.941 13.484 1 96.31 18 PRO B CA 1
ATOM 2276 C C . PRO B 1 18 ? 12.312 7.043 14.711 1 96.31 18 PRO B C 1
ATOM 2278 O O . PRO B 1 18 ? 13.125 6.141 14.93 1 96.31 18 PRO B O 1
ATOM 2281 N N . SER B 1 19 ? 11.398 7.32 15.539 1 97 19 SER B N 1
ATOM 2282 C CA . SER B 1 19 ? 10.93 6.492 16.641 1 97 19 SER B CA 1
ATOM 2283 C C . SER B 1 19 ? 9.562 5.895 16.344 1 97 19 SER B C 1
ATOM 2285 O O . SER B 1 19 ? 8.875 6.332 15.422 1 97 19 SER B O 1
ATOM 2287 N N . SER B 1 20 ? 9.25 4.867 17.047 1 97.19 20 SER B N 1
ATOM 2288 C CA . SER B 1 20 ? 7.93 4.262 16.906 1 97.19 20 SER B CA 1
ATOM 2289 C C . SER B 1 20 ? 7.43 3.693 18.234 1 97.19 20 SER B C 1
ATOM 2291 O O . SER B 1 20 ? 8.234 3.359 19.109 1 97.19 20 SER B O 1
ATOM 2293 N N . LEU B 1 21 ? 6.18 3.637 18.406 1 97.31 21 LEU B N 1
ATOM 2294 C CA . LEU B 1 21 ? 5.562 2.984 19.562 1 97.31 21 LEU B CA 1
ATOM 2295 C C . LEU B 1 21 ? 4.234 2.346 19.188 1 97.31 21 LEU B C 1
ATOM 2297 O O . LEU B 1 21 ? 3.621 2.729 18.172 1 97.31 21 LEU B O 1
ATOM 2301 N N . ALA B 1 22 ? 3.828 1.333 19.922 1 97.12 22 ALA B N 1
ATOM 2302 C CA . ALA B 1 22 ? 2.551 0.653 19.719 1 97.12 22 ALA B CA 1
ATOM 2303 C C . ALA B 1 22 ? 1.441 1.319 20.531 1 97.12 22 ALA B C 1
ATOM 2305 O O . ALA B 1 22 ? 1.581 1.521 21.734 1 97.12 22 ALA B O 1
ATOM 2306 N N . LEU B 1 23 ? 0.424 1.787 19.891 1 97.62 23 LEU B N 1
ATOM 2307 C CA . LEU B 1 23 ? -0.803 2.273 20.516 1 97.62 23 LEU B CA 1
ATOM 2308 C C . LEU B 1 23 ? -1.916 1.237 20.406 1 97.62 23 LEU B C 1
ATOM 2310 O O . LEU B 1 23 ? -1.761 0.224 19.719 1 97.62 23 LEU B O 1
ATOM 2314 N N . ALA B 1 24 ? -3.014 1.443 21.078 1 94.94 24 ALA B N 1
ATOM 2315 C CA . ALA B 1 24 ? -4.148 0.523 21.031 1 94.94 24 ALA B CA 1
ATOM 2316 C C . ALA B 1 24 ? -4.668 0.374 19.594 1 94.94 24 ALA B C 1
ATOM 2318 O O . ALA B 1 24 ? -5.082 -0.714 19.188 1 94.94 24 ALA B O 1
ATOM 2319 N N . ASP B 1 25 ? -4.535 1.461 18.844 1 93.62 25 ASP B N 1
ATOM 2320 C CA . ASP B 1 25 ? -5.152 1.438 17.516 1 93.62 25 ASP B CA 1
ATOM 2321 C C . ASP B 1 25 ? -4.094 1.362 16.422 1 93.62 25 ASP B C 1
ATOM 2323 O O . ASP B 1 25 ? -4.402 1.55 15.242 1 93.62 25 ASP B O 1
ATOM 2327 N N . GLY B 1 26 ? -2.857 1.105 16.812 1 95.56 26 GLY B N 1
ATOM 2328 C CA . GLY B 1 26 ? -1.86 0.873 15.781 1 95.56 26 GLY B CA 1
ATOM 2329 C C . GLY B 1 26 ? -0.503 1.462 16.109 1 95.56 26 GLY B C 1
ATOM 2330 O O . GLY B 1 26 ? -0.395 2.324 16.984 1 95.56 26 GLY B O 1
ATOM 2331 N N . ARG B 1 27 ? 0.487 1.055 15.383 1 97.81 27 ARG B N 1
ATOM 2332 C CA . ARG B 1 27 ? 1.843 1.576 15.516 1 97.81 27 ARG B CA 1
ATOM 2333 C C . ARG B 1 27 ? 1.927 3.02 15.031 1 97.81 27 ARG B C 1
ATOM 2335 O O . ARG B 1 27 ? 1.336 3.371 14.008 1 97.81 27 ARG B O 1
ATOM 2342 N N . GLN B 1 28 ? 2.639 3.848 15.734 1 98.56 28 GLN B N 1
ATOM 2343 C CA . GLN B 1 28 ? 2.822 5.25 15.375 1 98.56 28 GLN B CA 1
ATOM 2344 C C . GLN B 1 28 ? 4.301 5.625 15.359 1 98.56 28 GLN B C 1
ATOM 2346 O O . GLN B 1 28 ? 5.008 5.422 16.344 1 98.56 28 GLN B O 1
ATOM 2351 N N . SER B 1 29 ? 4.77 6.137 14.242 1 98.5 29 SER B N 1
ATOM 2352 C CA . SER B 1 29 ? 6.152 6.578 14.102 1 98.5 29 SER B CA 1
ATOM 2353 C C . SER B 1 29 ? 6.246 8.094 14.039 1 98.5 29 SER B C 1
ATOM 2355 O O . SER B 1 29 ? 5.285 8.766 13.656 1 98.5 29 SER B O 1
ATOM 2357 N N . TRP B 1 30 ? 7.344 8.648 14.438 1 98.5 30 TRP B N 1
ATOM 2358 C CA . TRP B 1 30 ? 7.598 10.086 14.43 1 98.5 30 TRP B CA 1
ATOM 2359 C C . TRP B 1 30 ? 9.094 10.375 14.508 1 98.5 30 TRP B C 1
ATOM 2361 O O . TRP B 1 30 ? 9.898 9.461 14.672 1 98.5 30 TRP B O 1
ATOM 2371 N N . ARG B 1 31 ? 9.453 11.57 14.273 1 97.94 31 ARG B N 1
ATOM 2372 C CA . ARG B 1 31 ? 10.789 12.086 14.555 1 97.94 31 ARG B CA 1
ATOM 2373 C C . ARG B 1 31 ? 10.75 13.117 15.68 1 97.94 31 ARG B C 1
ATOM 2375 O O . ARG B 1 31 ? 9.789 13.883 15.797 1 97.94 31 ARG B O 1
ATOM 2382 N N . ASP B 1 32 ? 11.781 13.031 16.516 1 96.19 32 ASP B N 1
ATOM 2383 C CA . ASP B 1 32 ? 11.844 13.758 17.781 1 96.19 32 ASP B CA 1
ATOM 2384 C C . ASP B 1 32 ? 13.18 14.477 17.938 1 96.19 32 ASP B C 1
ATOM 2386 O O . ASP B 1 32 ? 14.242 13.859 17.797 1 96.19 32 ASP B O 1
ATOM 2390 N N . SER B 1 33 ? 13.109 15.797 18.172 1 95 33 SER B N 1
ATOM 2391 C CA . SER B 1 33 ? 14.359 16.516 18.391 1 95 33 SER B CA 1
ATOM 2392 C C . SER B 1 33 ? 14.164 17.672 19.375 1 95 33 SER B C 1
ATOM 2394 O O . SER B 1 33 ? 13.078 18.25 19.453 1 95 33 SER B O 1
ATOM 2396 N N . GLY B 1 34 ? 15.203 17.984 20.125 1 93.75 34 GLY B N 1
ATOM 2397 C CA . GLY B 1 34 ? 15.211 19.141 21.016 1 93.75 34 GLY B CA 1
ATOM 2398 C C . GLY B 1 34 ? 14.578 18.859 22.359 1 93.75 34 GLY B C 1
ATOM 2399 O O . GLY B 1 34 ? 14.219 17.719 22.672 1 93.75 34 GLY B O 1
ATOM 2400 N N . GLU B 1 35 ? 14.672 19.828 23.172 1 91.69 35 GLU B N 1
ATOM 2401 C CA . GLU B 1 35 ? 14.094 19.828 24.516 1 91.69 35 GLU B CA 1
ATOM 2402 C C . GLU B 1 35 ? 13.336 21.125 24.797 1 91.69 35 GLU B C 1
ATOM 2404 O O . GLU B 1 35 ? 13.594 22.141 24.156 1 91.69 35 GLU B O 1
ATOM 2409 N N . GLY B 1 36 ? 12.359 21.016 25.719 1 93.44 36 GLY B N 1
ATOM 2410 C CA . GLY B 1 36 ? 11.57 22.188 26.031 1 93.44 36 GLY B CA 1
ATOM 2411 C C . GLY B 1 36 ? 10.102 22.031 25.703 1 93.44 36 GLY B C 1
ATOM 2412 O O . GLY B 1 36 ? 9.594 20.906 25.625 1 93.44 36 GLY B O 1
ATOM 2413 N N . PRO B 1 37 ? 9.414 23.25 25.594 1 96.12 37 PRO B N 1
ATOM 2414 C CA . PRO B 1 37 ? 7.996 23.172 25.219 1 96.12 37 PRO B CA 1
ATOM 2415 C C . PRO B 1 37 ? 7.777 22.516 23.859 1 96.12 37 PRO B C 1
ATOM 2417 O O . PRO B 1 37 ? 8.57 22.719 22.938 1 96.12 37 PRO B O 1
ATOM 2420 N N . ALA B 1 38 ? 6.73 21.828 23.719 1 97.75 38 ALA B N 1
ATOM 2421 C CA . ALA B 1 38 ? 6.523 20.953 22.562 1 97.75 38 ALA B CA 1
ATOM 2422 C C . ALA B 1 38 ? 5.855 21.703 21.422 1 97.75 38 ALA B C 1
ATOM 2424 O O . ALA B 1 38 ? 4.91 22.469 21.625 1 97.75 38 ALA B O 1
ATOM 2425 N N . ILE B 1 39 ? 6.379 21.531 20.25 1 98.5 39 ILE B N 1
ATOM 2426 C CA . ILE B 1 39 ? 5.734 21.844 18.984 1 98.5 39 ILE B CA 1
ATOM 2427 C C . ILE B 1 39 ? 5.52 20.578 18.172 1 98.5 39 ILE B C 1
ATOM 2429 O O . ILE B 1 39 ? 6.461 19.812 17.938 1 98.5 39 ILE B O 1
ATOM 2433 N N . VAL B 1 40 ? 4.293 20.312 17.797 1 98.88 40 VAL B N 1
ATOM 2434 C CA . VAL B 1 40 ? 3.928 19.125 17.031 1 98.88 40 VAL B CA 1
ATOM 2435 C C . VAL B 1 40 ? 3.701 19.5 15.57 1 98.88 40 VAL B C 1
ATOM 2437 O O . VAL B 1 40 ? 2.992 20.469 15.273 1 98.88 40 VAL B O 1
ATOM 2440 N N . LEU B 1 41 ? 4.328 18.75 14.68 1 98.88 41 LEU B N 1
ATOM 2441 C CA . LEU B 1 41 ? 4.336 19.062 13.258 1 98.88 41 LEU B CA 1
ATOM 2442 C C . LEU B 1 41 ? 3.586 17.984 12.461 1 98.88 41 LEU B C 1
ATOM 2444 O O . LEU B 1 41 ? 3.975 16.812 12.461 1 98.88 41 LEU B O 1
ATOM 2448 N N . LEU B 1 42 ? 2.5 18.391 11.805 1 98.94 42 LEU B N 1
ATOM 2449 C CA . LEU B 1 42 ? 1.686 17.5 10.977 1 98.94 42 LEU B CA 1
ATOM 2450 C C . LEU B 1 42 ? 1.928 17.781 9.492 1 98.94 42 LEU B C 1
ATOM 2452 O O . LEU B 1 42 ? 1.709 18.891 9.016 1 98.94 42 LEU B O 1
ATOM 2456 N N . HIS B 1 43 ? 2.344 16.781 8.781 1 98.69 43 HIS B N 1
ATOM 2457 C CA . HIS B 1 43 ? 2.779 16.938 7.398 1 98.69 43 HIS B CA 1
ATOM 2458 C C . HIS B 1 43 ? 1.598 16.875 6.438 1 98.69 43 HIS B C 1
ATOM 2460 O O . HIS B 1 43 ? 0.488 16.516 6.84 1 98.69 43 HIS B O 1
ATOM 2466 N N . GLY B 1 44 ? 1.845 17.281 5.238 1 98.5 44 GLY B N 1
ATOM 2467 C CA . GLY B 1 44 ? 0.861 17.25 4.168 1 98.5 44 GLY B CA 1
ATOM 2468 C C . GLY B 1 44 ? 0.81 15.906 3.455 1 98.5 44 GLY B C 1
ATOM 2469 O O . GLY B 1 44 ? 1.512 14.969 3.836 1 98.5 44 GLY B O 1
ATOM 2470 N N . ILE B 1 45 ? 0.046 15.797 2.385 1 98 45 ILE B N 1
ATOM 2471 C CA . ILE B 1 45 ? -0.417 14.547 1.804 1 98 45 ILE B CA 1
ATOM 2472 C C . ILE B 1 45 ? 0.753 13.82 1.145 1 98 45 ILE B C 1
ATOM 2474 O O . ILE B 1 45 ? 0.798 12.586 1.13 1 98 45 ILE B O 1
ATOM 2478 N N . SER B 1 46 ? 1.727 14.484 0.593 1 97.12 46 SER B N 1
ATOM 2479 C CA . SER B 1 46 ? 2.809 13.828 -0.133 1 97.12 46 SER B CA 1
ATOM 2480 C C . SER B 1 46 ? 4.121 13.914 0.639 1 97.12 46 SER B C 1
ATOM 2482 O O . SER B 1 46 ? 5.199 13.93 0.041 1 97.12 46 SER B O 1
ATOM 2484 N N . SER B 1 47 ? 4.062 13.977 1.908 1 97.12 47 SER B N 1
ATOM 2485 C CA . SER B 1 47 ? 5.262 14.188 2.717 1 97.12 47 SER B CA 1
ATOM 2486 C C . SER B 1 47 ? 5.32 13.195 3.879 1 97.12 47 SER B C 1
ATOM 2488 O O . SER B 1 47 ? 4.816 12.078 3.775 1 97.12 47 SER B O 1
ATOM 2490 N N . GLY B 1 48 ? 6.09 13.523 4.93 1 97.81 48 GLY B N 1
ATOM 2491 C CA . GLY B 1 48 ? 6.344 12.789 6.152 1 97.81 48 GLY B CA 1
ATOM 2492 C C . GLY B 1 48 ? 7.156 13.57 7.168 1 97.81 48 GLY B C 1
ATOM 2493 O O . GLY B 1 48 ? 7.496 14.734 6.934 1 97.81 48 GLY B O 1
ATOM 2494 N N . SER B 1 49 ? 7.441 12.914 8.211 1 98.25 49 SER B N 1
ATOM 2495 C CA . SER B 1 49 ? 8.148 13.586 9.297 1 98.25 49 SER B CA 1
ATOM 2496 C C . SER B 1 49 ? 9.508 14.102 8.836 1 98.25 49 SER B C 1
ATOM 2498 O O . SER B 1 49 ? 9.961 15.156 9.281 1 98.25 49 SER B O 1
ATOM 2500 N N . ALA B 1 50 ? 10.164 13.43 7.941 1 96.94 50 ALA B N 1
ATOM 2501 C CA . ALA B 1 50 ? 11.516 13.781 7.496 1 96.94 50 ALA B CA 1
ATOM 2502 C C . ALA B 1 50 ? 11.516 15.117 6.762 1 96.94 50 ALA B C 1
ATOM 2504 O O . ALA B 1 50 ? 12.531 15.812 6.727 1 96.94 50 ALA B O 1
ATOM 2505 N N . SER B 1 51 ? 10.383 15.477 6.242 1 97.06 51 SER B N 1
ATOM 2506 C CA . SER B 1 51 ? 10.289 16.672 5.418 1 97.06 51 SER B CA 1
ATOM 2507 C C . SER B 1 51 ? 10.5 17.938 6.246 1 97.06 51 SER B C 1
ATOM 2509 O O . SER B 1 51 ? 10.789 19 5.699 1 97.06 51 SER B O 1
ATOM 2511 N N . TRP B 1 52 ? 10.414 17.844 7.539 1 97.81 52 TRP B N 1
ATOM 2512 C CA . TRP B 1 52 ? 10.508 19.016 8.406 1 97.81 52 TRP B CA 1
ATOM 2513 C C . TRP B 1 52 ? 11.961 19.312 8.758 1 97.81 52 TRP B C 1
ATOM 2515 O O . TRP B 1 52 ? 12.25 20.312 9.438 1 97.81 52 TRP B O 1
ATOM 2525 N N . ALA B 1 53 ? 12.914 18.531 8.305 1 96.31 53 ALA B N 1
ATOM 2526 C CA . ALA B 1 53 ? 14.312 18.641 8.688 1 96.31 53 ALA B CA 1
ATOM 2527 C C . ALA B 1 53 ? 14.844 20.047 8.461 1 96.31 53 ALA B C 1
ATOM 2529 O O . ALA B 1 53 ? 15.578 20.594 9.297 1 96.31 53 ALA B O 1
ATOM 2530 N N . PRO B 1 54 ? 14.461 20.734 7.406 1 95.56 54 PRO B N 1
ATOM 2531 C CA . PRO B 1 54 ? 15.031 22.047 7.148 1 95.56 54 PRO B CA 1
ATOM 2532 C C . PRO B 1 54 ? 14.664 23.078 8.219 1 95.56 54 PRO B C 1
ATOM 2534 O O . PRO B 1 54 ? 15.406 24.031 8.445 1 95.56 54 PRO B O 1
ATOM 2537 N N . VAL B 1 55 ? 13.516 22.891 8.867 1 95.62 55 VAL B N 1
ATOM 2538 C CA . VAL B 1 55 ? 13.078 23.922 9.812 1 95.62 55 VAL B CA 1
ATOM 2539 C C . VAL B 1 55 ? 13.578 23.578 11.211 1 95.62 55 VAL B C 1
ATOM 2541 O O . VAL B 1 55 ? 13.625 24.453 12.086 1 95.62 55 VAL B O 1
ATOM 2544 N N . VAL B 1 56 ? 13.969 22.344 11.461 1 93.94 56 VAL B N 1
ATOM 2545 C CA . VAL B 1 56 ? 14.32 21.844 12.789 1 93.94 56 VAL B CA 1
ATOM 2546 C C . VAL B 1 56 ? 15.484 22.656 13.352 1 93.94 56 VAL B C 1
ATOM 2548 O O . VAL B 1 56 ? 15.492 23 14.531 1 93.94 56 VAL B O 1
ATOM 2551 N N . GLU B 1 57 ? 16.469 23.016 12.508 1 90.06 57 GLU B N 1
ATOM 2552 C CA . GLU B 1 57 ? 17.672 23.703 12.977 1 90.06 57 GLU B CA 1
ATOM 2553 C C . GLU B 1 57 ? 17.359 25.141 13.391 1 90.06 57 GLU B C 1
ATOM 2555 O O . GLU B 1 57 ? 18.141 25.766 14.109 1 90.06 57 GLU B O 1
ATOM 2560 N N . HIS B 1 58 ? 16.188 25.625 12.992 1 93.94 58 HIS B N 1
ATOM 2561 C CA . HIS B 1 58 ? 15.836 27.016 13.242 1 93.94 58 HIS B CA 1
ATOM 2562 C C . HIS B 1 58 ? 14.891 27.141 14.43 1 93.94 58 HIS B C 1
ATOM 2564 O O . HIS B 1 58 ? 14.461 28.25 14.773 1 93.94 58 HIS B O 1
ATOM 2570 N N . LEU B 1 59 ? 14.484 26.094 14.992 1 94.88 59 LEU B N 1
ATOM 2571 C CA . LEU B 1 59 ? 13.523 26.094 16.094 1 94.88 59 LEU B CA 1
ATOM 2572 C C . LEU B 1 59 ? 14.141 25.484 17.344 1 94.88 59 LEU B C 1
ATOM 2574 O O . LEU B 1 59 ? 13.531 24.625 17.984 1 94.88 59 LEU B O 1
ATOM 2578 N N . GLY B 1 60 ? 15.289 26.109 17.531 1 88.81 60 GLY B N 1
ATOM 2579 C CA . GLY B 1 60 ? 15.945 25.719 18.766 1 88.81 60 GLY B CA 1
ATOM 2580 C C . GLY B 1 60 ? 15.156 26.109 20.016 1 88.81 60 GLY B C 1
ATOM 2581 O O . GLY B 1 60 ? 14.383 27.062 19.984 1 88.81 60 GLY B O 1
ATOM 2582 N N . GLY B 1 61 ? 15.141 25.391 21.125 1 91.25 61 GLY B N 1
ATOM 2583 C CA . GLY B 1 61 ? 14.484 25.719 22.391 1 91.25 61 GLY B CA 1
ATOM 2584 C C . GLY B 1 61 ? 13.172 24.984 22.578 1 91.25 61 GLY B C 1
ATOM 2585 O O . GLY B 1 61 ? 12.516 25.141 23.609 1 91.25 61 GLY B O 1
ATOM 2586 N N . TYR B 1 62 ? 12.805 24.328 21.516 1 96 62 TYR B N 1
ATOM 2587 C CA . TYR B 1 62 ? 11.57 23.562 21.594 1 96 62 TYR B CA 1
ATOM 2588 C C . TYR B 1 62 ? 11.859 22.062 21.438 1 96 62 TYR B C 1
ATOM 2590 O O . TYR B 1 62 ? 12.906 21.688 20.906 1 96 62 TYR B O 1
ATOM 2598 N N . ARG B 1 63 ? 11.016 21.234 21.922 1 96.19 63 ARG B N 1
ATOM 2599 C CA . ARG B 1 63 ? 10.914 19.844 21.5 1 96.19 63 ARG B CA 1
ATOM 2600 C C . ARG B 1 63 ? 10.023 19.719 20.266 1 96.19 63 ARG B C 1
ATOM 2602 O O . ARG B 1 63 ? 8.836 20.031 20.328 1 96.19 63 ARG B O 1
ATOM 2609 N N . LEU B 1 64 ? 10.648 19.328 19.219 1 98 64 LEU B N 1
ATOM 2610 C CA . LEU B 1 64 ? 9.914 19.172 17.969 1 98 64 LEU B CA 1
ATOM 2611 C C . LEU B 1 64 ? 9.5 17.719 17.766 1 98 64 LEU B C 1
ATOM 2613 O O . LEU B 1 64 ? 10.336 16.812 17.781 1 98 64 LEU B O 1
ATOM 2617 N N . LEU B 1 65 ? 8.211 17.484 17.672 1 98.44 65 LEU B N 1
ATOM 2618 C CA . LEU B 1 65 ? 7.621 16.188 17.406 1 98.44 65 LEU B CA 1
ATOM 2619 C C . LEU B 1 65 ? 6.93 16.172 16.047 1 98.44 65 LEU B C 1
ATOM 2621 O O . LEU B 1 65 ? 5.844 16.719 15.883 1 98.44 65 LEU B O 1
ATOM 2625 N N . ALA B 1 66 ? 7.566 15.562 15.078 1 98.69 66 ALA B N 1
ATOM 2626 C CA . ALA B 1 66 ? 6.992 15.43 13.742 1 98.69 66 ALA B CA 1
ATOM 2627 C C . ALA B 1 66 ? 6.434 14.031 13.516 1 98.69 66 ALA B C 1
ATOM 2629 O O . ALA B 1 66 ? 7.191 13.055 13.484 1 98.69 66 ALA B O 1
ATOM 2630 N N . TRP B 1 67 ? 5.164 13.93 13.336 1 98.56 67 TRP B N 1
ATOM 2631 C CA . TRP B 1 67 ? 4.621 12.578 13.203 1 98.56 67 TRP B CA 1
ATOM 2632 C C . TRP B 1 67 ? 4.676 12.109 11.75 1 98.56 67 TRP B C 1
ATOM 2634 O O . TRP B 1 67 ? 4.797 12.922 10.836 1 98.56 67 TRP B O 1
ATOM 2644 N N . ASP B 1 68 ? 4.758 10.898 11.562 1 98.75 68 ASP B N 1
ATOM 2645 C CA . ASP B 1 68 ? 4.289 10.258 10.336 1 98.75 68 ASP B CA 1
ATOM 2646 C C . ASP B 1 68 ? 2.814 9.875 10.445 1 98.75 68 ASP B C 1
ATOM 2648 O O . ASP B 1 68 ? 2.461 8.953 11.195 1 98.75 68 ASP B O 1
ATOM 2652 N N . ALA B 1 69 ? 1.985 10.586 9.742 1 98.75 69 ALA B N 1
ATOM 2653 C CA . ALA B 1 69 ? 0.55 10.336 9.844 1 98.75 69 ALA B CA 1
ATOM 2654 C C . ALA B 1 69 ? 0.234 8.859 9.633 1 98.75 69 ALA B C 1
ATOM 2656 O O . ALA B 1 69 ? 1.025 8.133 9.031 1 98.75 69 ALA B O 1
ATOM 2657 N N . PRO B 1 70 ? -0.899 8.414 10.188 1 98.5 70 PRO B N 1
ATOM 2658 C CA . PRO B 1 70 ? -1.323 7.043 9.898 1 98.5 70 PRO B CA 1
ATOM 2659 C C . PRO B 1 70 ? -1.281 6.715 8.406 1 98.5 70 PRO B C 1
ATOM 2661 O O . PRO B 1 70 ? -1.798 7.477 7.59 1 98.5 70 PRO B O 1
ATOM 2664 N N . GLY B 1 71 ? -0.652 5.57 8.117 1 97.25 71 GLY B N 1
ATOM 2665 C CA . GLY B 1 71 ? -0.542 5.156 6.727 1 97.25 71 GLY B CA 1
ATOM 2666 C C . GLY B 1 71 ? 0.73 5.641 6.059 1 97.25 71 GLY B C 1
ATOM 2667 O O . GLY B 1 71 ? 0.994 5.309 4.898 1 97.25 71 GLY B O 1
ATOM 2668 N N . TYR B 1 72 ? 1.542 6.434 6.734 1 97.69 72 TYR B N 1
ATOM 2669 C CA . TYR B 1 72 ? 2.803 6.949 6.215 1 97.69 72 TYR B CA 1
ATOM 2670 C C . TYR B 1 72 ? 3.988 6.344 6.957 1 97.69 72 TYR B C 1
ATOM 2672 O O . TYR B 1 72 ? 3.914 6.094 8.164 1 97.69 72 TYR B O 1
ATOM 2680 N N . ALA B 1 73 ? 5.059 6.109 6.227 1 95.62 73 ALA B N 1
ATOM 2681 C CA . ALA B 1 73 ? 6.27 5.523 6.801 1 95.62 73 ALA B CA 1
ATOM 2682 C C . ALA B 1 73 ? 5.938 4.289 7.633 1 95.62 73 ALA B C 1
ATOM 2684 O O . ALA B 1 73 ? 5.266 3.373 7.156 1 95.62 73 ALA B O 1
ATOM 2685 N N . ASP B 1 74 ? 6.293 4.262 8.961 1 94.81 74 ASP B N 1
ATOM 2686 C CA . ASP B 1 74 ? 6.094 3.057 9.758 1 94.81 74 ASP B CA 1
ATOM 2687 C C . ASP B 1 74 ? 4.832 3.164 10.609 1 94.81 74 ASP B C 1
ATOM 2689 O O . ASP B 1 74 ? 4.586 2.32 11.477 1 94.81 74 ASP B O 1
ATOM 2693 N N . SER B 1 75 ? 4.043 4.223 10.367 1 98.25 75 SER B N 1
ATOM 2694 C CA . SER B 1 75 ? 2.766 4.336 11.062 1 98.25 75 SER B CA 1
ATOM 2695 C C . SER B 1 75 ? 1.707 3.443 10.43 1 98.25 75 SER B C 1
ATOM 2697 O O . SER B 1 75 ? 1.526 3.459 9.211 1 98.25 75 SER B O 1
ATOM 2699 N N . GLN B 1 76 ? 1.024 2.719 11.305 1 96.81 76 GLN B N 1
ATOM 2700 C CA . GLN B 1 76 ? -0.053 1.864 10.812 1 96.81 76 GLN B CA 1
ATOM 2701 C C . GLN B 1 76 ? -1.215 2.697 10.273 1 96.81 76 GLN B C 1
ATOM 2703 O O . GLN B 1 76 ? -1.594 3.703 10.883 1 96.81 76 GLN B O 1
ATOM 2708 N N . ALA B 1 77 ? -1.713 2.326 9.141 1 96.88 77 ALA B N 1
ATOM 2709 C CA . ALA B 1 77 ? -2.861 3.002 8.539 1 96.88 77 ALA B CA 1
ATOM 2710 C C . ALA B 1 77 ? -4.078 2.926 9.461 1 96.88 77 ALA B C 1
ATOM 2712 O O . ALA B 1 77 ? -4.121 2.109 10.383 1 96.88 77 ALA B O 1
ATOM 2713 N N . LEU B 1 78 ? -4.988 3.814 9.258 1 97.69 78 LEU B N 1
ATOM 2714 C CA . LEU B 1 78 ? -6.25 3.785 9.992 1 97.69 78 LEU B CA 1
ATOM 2715 C C . LEU B 1 78 ? -7.086 2.578 9.578 1 97.69 78 LEU B C 1
ATOM 2717 O O . LEU B 1 78 ? -6.926 2.053 8.477 1 97.69 78 LEU B O 1
ATOM 2721 N N . SER B 1 79 ? -7.961 2.172 10.477 1 94.25 79 SER B N 1
ATOM 2722 C CA . SER B 1 79 ? -8.797 1.006 10.203 1 94.25 79 SER B CA 1
ATOM 2723 C C . SER B 1 79 ? -9.812 1.294 9.109 1 94.25 79 SER B C 1
ATOM 2725 O O . SER B 1 79 ? -10.102 0.427 8.281 1 94.25 79 SER B O 1
ATOM 2727 N N . SER B 1 80 ? -10.344 2.568 9.109 1 95 80 SER B N 1
ATOM 2728 C CA . SER B 1 80 ? -11.312 2.939 8.086 1 95 80 SER B CA 1
ATOM 2729 C C . SER B 1 80 ? -10.625 3.309 6.781 1 95 80 SER B C 1
ATOM 2731 O O . SER B 1 80 ? -9.734 4.156 6.758 1 95 80 SER B O 1
ATOM 2733 N N . PRO B 1 81 ? -11.078 2.662 5.672 1 95.38 81 PRO B N 1
ATOM 2734 C CA . PRO B 1 81 ? -10.562 3.105 4.375 1 95.38 81 PRO B CA 1
ATOM 2735 C C . PRO B 1 81 ? -11.078 4.484 3.975 1 95.38 81 PRO B C 1
ATOM 2737 O O . PRO B 1 81 ? -10.562 5.086 3.027 1 95.38 81 PRO B O 1
ATOM 2740 N N . GLN B 1 82 ? -12.078 4.984 4.625 1 97.5 82 GLN B N 1
ATOM 2741 C CA . GLN B 1 82 ? -12.703 6.277 4.363 1 97.5 82 GLN B CA 1
ATOM 2742 C C . GLN B 1 82 ? -12.633 7.18 5.594 1 97.5 82 GLN B C 1
ATOM 2744 O O . GLN B 1 82 ? -13.664 7.562 6.148 1 97.5 82 GLN B O 1
ATOM 2749 N N . PRO B 1 83 ? -11.43 7.543 5.984 1 98.38 83 PRO B N 1
ATOM 2750 C CA . PRO B 1 83 ? -11.266 8.281 7.238 1 98.38 83 PRO B CA 1
ATOM 2751 C C . PRO B 1 83 ? -11.633 9.758 7.105 1 98.38 83 PRO B C 1
ATOM 2753 O O . PRO B 1 83 ? -11.641 10.297 5.996 1 98.38 83 PRO B O 1
ATOM 2756 N N . THR B 1 84 ? -11.945 10.367 8.188 1 98.56 84 THR B N 1
ATOM 2757 C CA . THR B 1 84 ? -12.086 11.812 8.344 1 98.56 84 THR B CA 1
ATOM 2758 C C . THR B 1 84 ? -10.867 12.398 9.047 1 98.56 84 THR B C 1
ATOM 2760 O O . THR B 1 84 ? -10.031 11.664 9.57 1 98.56 84 THR B O 1
ATOM 2763 N N . ALA B 1 85 ? -10.789 13.727 9.016 1 98.81 85 ALA B N 1
ATOM 2764 C CA . ALA B 1 85 ? -9.758 14.391 9.805 1 98.81 85 ALA B CA 1
ATOM 2765 C C . ALA B 1 85 ? -9.906 14.07 11.289 1 98.81 85 ALA B C 1
ATOM 2767 O O . ALA B 1 85 ? -8.922 14.023 12.023 1 98.81 85 ALA B O 1
ATOM 2768 N N . GLY B 1 86 ? -11.102 13.82 11.695 1 98.62 86 GLY B N 1
ATOM 2769 C CA . GLY B 1 86 ? -11.352 13.414 13.062 1 98.62 86 GLY B CA 1
ATOM 2770 C C . GLY B 1 86 ? -10.68 12.109 13.438 1 98.62 86 GLY B C 1
ATOM 2771 O O . GLY B 1 86 ? -10.219 11.938 14.57 1 98.62 86 GLY B O 1
ATOM 2772 N N . ASP B 1 87 ? -10.633 11.156 12.523 1 98.69 87 ASP B N 1
ATOM 2773 C CA . ASP B 1 87 ? -9.945 9.891 12.758 1 98.69 87 ASP B CA 1
ATOM 2774 C C . ASP B 1 87 ? -8.453 10.109 12.969 1 98.69 87 ASP B C 1
ATOM 2776 O O . ASP B 1 87 ? -7.844 9.469 13.836 1 98.69 87 ASP B O 1
ATOM 2780 N N . TYR B 1 88 ? -7.867 10.984 12.18 1 98.81 88 TYR B N 1
ATOM 2781 C CA . TYR B 1 88 ? -6.461 11.328 12.367 1 98.81 88 TYR B CA 1
ATOM 2782 C C . TYR B 1 88 ? -6.242 12.031 13.695 1 98.81 88 TYR B C 1
ATOM 2784 O O . TYR B 1 88 ? -5.242 11.789 14.375 1 98.81 88 TYR B O 1
ATOM 2792 N N . ALA B 1 89 ? -7.18 12.914 14.055 1 98.75 89 ALA B N 1
ATOM 2793 C CA . ALA B 1 89 ? -7.102 13.625 15.328 1 98.75 89 ALA B CA 1
ATOM 2794 C C . ALA B 1 89 ? -7.129 12.648 16.5 1 98.75 89 ALA B C 1
ATOM 2796 O O . ALA B 1 89 ? -6.422 12.844 17.5 1 98.75 89 ALA B O 1
ATOM 2797 N N . ALA B 1 90 ? -7.941 11.617 16.391 1 98.69 90 ALA B N 1
ATOM 2798 C CA . ALA B 1 90 ? -8.016 10.617 17.453 1 98.69 90 ALA B CA 1
ATOM 2799 C C . ALA B 1 90 ? -6.684 9.898 17.625 1 98.69 90 ALA B C 1
ATOM 2801 O O . ALA B 1 90 ? -6.246 9.664 18.75 1 98.69 90 ALA B O 1
ATOM 2802 N N . ARG B 1 91 ? -6.066 9.523 16.516 1 98.75 91 ARG B N 1
ATOM 2803 C CA . ARG B 1 91 ? -4.742 8.914 16.578 1 98.75 91 ARG B CA 1
ATOM 2804 C C . ARG B 1 91 ? -3.729 9.875 17.188 1 98.75 91 ARG B C 1
ATOM 2806 O O . ARG B 1 91 ? -2.883 9.477 18 1 98.75 91 ARG B O 1
ATOM 2813 N N . LEU B 1 92 ? -3.83 11.125 16.766 1 98.75 92 LEU B N 1
ATOM 2814 C CA . LEU B 1 92 ? -2.947 12.156 17.297 1 98.75 92 LEU B CA 1
ATOM 2815 C C . LEU B 1 92 ? -3.088 12.266 18.812 1 98.75 92 LEU B C 1
ATOM 2817 O O . LEU B 1 92 ? -2.088 12.359 19.531 1 98.75 92 LEU B O 1
ATOM 2821 N N . ASP B 1 93 ? -4.281 12.25 19.281 1 98.69 93 ASP B N 1
ATOM 2822 C CA . ASP B 1 93 ? -4.559 12.344 20.719 1 98.69 93 ASP B CA 1
ATOM 2823 C C . ASP B 1 93 ? -3.918 11.188 21.469 1 98.69 93 ASP B C 1
ATOM 2825 O O . ASP B 1 93 ? -3.264 11.391 22.5 1 98.69 93 ASP B O 1
ATOM 2829 N N . ALA B 1 94 ? -4.121 9.984 20.969 1 98.69 94 ALA B N 1
ATOM 2830 C CA . ALA B 1 94 ? -3.559 8.789 21.594 1 98.69 94 ALA B CA 1
ATOM 2831 C C . ALA B 1 94 ? -2.033 8.852 21.609 1 98.69 94 ALA B C 1
ATOM 2833 O O . ALA B 1 94 ? -1.401 8.438 22.578 1 98.69 94 ALA B O 1
ATOM 2834 N N . TRP B 1 95 ? -1.487 9.344 20.547 1 98.69 95 TRP B N 1
ATOM 2835 C CA . TRP B 1 95 ? -0.037 9.445 20.422 1 98.69 95 TRP B CA 1
ATOM 2836 C C . TRP B 1 95 ? 0.526 10.453 21.422 1 98.69 95 TRP B C 1
ATOM 2838 O O . TRP B 1 95 ? 1.494 10.164 22.125 1 98.69 95 TRP B O 1
ATOM 2848 N N . LEU B 1 96 ? -0.064 11.633 21.5 1 98.56 96 LEU B 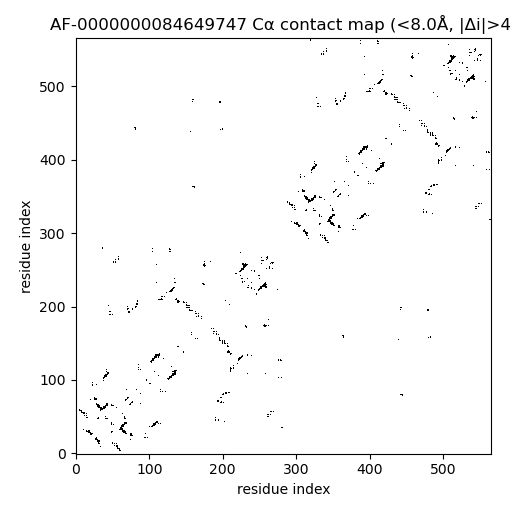N 1
ATOM 2849 C CA . LEU B 1 96 ? 0.397 12.664 22.422 1 98.56 96 LEU B CA 1
ATOM 2850 C C . LEU B 1 96 ? 0.231 12.203 23.859 1 98.56 96 LEU B C 1
ATOM 2852 O O . LEU B 1 96 ? 1.071 12.508 24.719 1 98.56 96 LEU B O 1
ATOM 2856 N N . ASP B 1 97 ? -0.86 11.469 24.125 1 98.25 97 ASP B N 1
ATOM 2857 C CA . ASP B 1 97 ? -1.056 10.898 25.453 1 98.25 97 ASP B CA 1
ATOM 2858 C C . ASP B 1 97 ? 0.075 9.938 25.812 1 98.25 97 ASP B C 1
ATOM 2860 O O . ASP B 1 97 ? 0.621 9.992 26.922 1 98.25 97 ASP B O 1
ATOM 2864 N N . ALA B 1 98 ? 0.411 9.117 24.922 1 98.19 98 ALA B N 1
ATOM 2865 C CA . ALA B 1 98 ? 1.454 8.125 25.141 1 98.19 98 ALA B CA 1
ATOM 2866 C C . ALA B 1 98 ? 2.803 8.789 25.391 1 98.19 98 ALA B C 1
ATOM 2868 O O . ALA B 1 98 ? 3.635 8.258 26.141 1 98.19 98 ALA B O 1
ATOM 2869 N N . LEU B 1 99 ? 3.027 9.961 24.797 1 97.81 99 LEU B N 1
ATOM 2870 C CA . LEU B 1 99 ? 4.289 10.68 24.953 1 97.81 99 LEU B CA 1
ATOM 2871 C C . LEU B 1 99 ? 4.234 11.625 26.141 1 97.81 99 LEU B C 1
ATOM 2873 O O . LEU B 1 99 ? 5.203 12.336 26.422 1 97.81 99 LEU B O 1
ATOM 2877 N N . ASP B 1 100 ? 3.146 11.688 26.781 1 97.31 100 ASP B N 1
ATOM 2878 C CA . ASP B 1 100 ? 2.912 12.539 27.938 1 97.31 100 ASP B CA 1
ATOM 2879 C C . ASP B 1 100 ? 3.088 14.016 27.578 1 97.31 100 ASP B C 1
ATOM 2881 O O . ASP B 1 100 ? 3.715 14.766 28.328 1 97.31 100 ASP B O 1
ATOM 2885 N N . VAL B 1 101 ? 2.65 14.383 26.422 1 97.62 101 VAL B N 1
ATOM 2886 C CA . VAL B 1 101 ? 2.6 15.789 26.016 1 97.62 101 VAL B CA 1
ATOM 2887 C C . VAL B 1 101 ? 1.273 16.406 26.453 1 97.62 101 VAL B C 1
ATOM 2889 O O . VAL B 1 101 ? 0.227 16.125 25.859 1 97.62 101 VAL B O 1
ATOM 2892 N N . LYS B 1 102 ? 1.282 17.297 27.391 1 95.75 102 LYS B N 1
ATOM 2893 C CA . LYS B 1 102 ? 0.077 17.844 28.016 1 95.75 102 LYS B CA 1
ATOM 2894 C C . LYS B 1 102 ? -0.405 19.078 27.266 1 95.75 102 LYS B C 1
ATOM 2896 O O . LYS B 1 102 ? -1.604 19.375 27.25 1 95.75 102 LYS B O 1
ATOM 2901 N N . ARG B 1 103 ? 0.52 19.828 26.75 1 97 103 ARG B N 1
ATOM 2902 C CA . ARG B 1 103 ? 0.23 21.078 26.062 1 97 103 ARG B CA 1
ATOM 2903 C C . ARG B 1 103 ? 1.26 21.359 24.969 1 97 103 ARG B C 1
ATOM 2905 O O . ARG B 1 103 ? 2.457 21.141 25.172 1 97 103 ARG B O 1
ATOM 2912 N N . CYS B 1 104 ? 0.815 21.781 23.797 1 98.38 104 CYS B N 1
ATOM 2913 C CA . CYS B 1 104 ? 1.731 22.016 22.688 1 98.38 104 CYS B CA 1
ATOM 2914 C C . CYS B 1 104 ? 1.165 23.047 21.719 1 98.38 104 CYS B C 1
ATOM 2916 O O . CYS B 1 104 ? -0.002 23.422 21.828 1 98.38 104 CYS B O 1
ATOM 2918 N N . VAL B 1 105 ? 2.035 23.609 20.922 1 98.75 105 VAL B N 1
ATOM 2919 C CA . VAL B 1 105 ? 1.618 24.266 19.688 1 98.75 105 VAL B CA 1
ATOM 2920 C C . VAL B 1 105 ? 1.577 23.25 18.547 1 98.75 105 VAL B C 1
ATOM 2922 O O . VAL B 1 105 ? 2.492 22.438 18.406 1 98.75 105 VAL B O 1
ATOM 2925 N N . LEU B 1 106 ? 0.515 23.25 17.844 1 98.81 106 LEU B N 1
ATOM 2926 C CA . LEU B 1 106 ? 0.303 22.328 16.734 1 98.81 106 LEU B CA 1
ATOM 2927 C C . LEU B 1 106 ? 0.444 23.047 15.391 1 98.81 106 LEU B C 1
ATOM 2929 O O . LEU B 1 106 ? -0.19 24.078 15.164 1 98.81 106 LEU B O 1
ATOM 2933 N N . VAL B 1 107 ? 1.349 22.547 14.547 1 98.94 107 VAL B N 1
ATOM 2934 C CA . VAL B 1 107 ? 1.533 23.078 13.203 1 98.94 107 VAL B CA 1
ATOM 2935 C C . VAL B 1 107 ? 1.034 22.047 12.18 1 98.94 107 VAL B C 1
ATOM 2937 O O . VAL B 1 107 ? 1.524 20.922 12.125 1 98.94 107 VAL B O 1
ATOM 2940 N N . GLY B 1 108 ? 0.045 22.406 11.414 1 98.94 108 GLY B N 1
ATOM 2941 C CA . GLY B 1 108 ? -0.457 21.547 10.344 1 98.94 108 GLY B CA 1
ATOM 2942 C C . GLY B 1 108 ? -0.208 22.125 8.961 1 98.94 108 GLY B C 1
ATOM 2943 O O . GLY B 1 108 ? -0.714 23.203 8.625 1 98.94 108 GLY B O 1
ATOM 2944 N N . HIS B 1 109 ? 0.574 21.422 8.172 1 98.88 109 HIS B N 1
ATOM 2945 C CA . HIS B 1 109 ? 0.836 21.828 6.793 1 98.88 109 HIS B CA 1
ATOM 2946 C C . HIS B 1 109 ? -0.102 21.125 5.82 1 98.88 109 HIS B C 1
ATOM 2948 O O . HIS B 1 109 ? -0.2 19.891 5.832 1 98.88 109 HIS B O 1
ATOM 2954 N N . SER B 1 110 ? -0.794 21.953 4.961 1 98.81 110 SER B N 1
ATOM 2955 C CA . SER B 1 110 ? -1.638 21.406 3.898 1 98.81 110 SER B CA 1
ATOM 2956 C C . SER B 1 110 ? -2.666 20.438 4.453 1 98.81 110 SER B C 1
ATOM 2958 O O . SER B 1 110 ? -3.463 20.781 5.324 1 98.81 110 SER B O 1
ATOM 2960 N N . LEU B 1 111 ? -2.629 19.188 4.145 1 98.62 111 LEU B N 1
ATOM 2961 C CA . LEU B 1 111 ? -3.541 18.188 4.699 1 98.62 111 LEU B CA 1
ATOM 2962 C C . LEU B 1 111 ? -3.447 18.156 6.219 1 98.62 111 LEU B C 1
ATOM 2964 O O . LEU B 1 111 ? -4.445 17.922 6.902 1 98.62 111 LEU B O 1
ATOM 2968 N N . GLY B 1 112 ? -2.268 18.359 6.754 1 98.88 112 GLY B N 1
ATOM 2969 C CA . GLY B 1 112 ? -2.061 18.438 8.188 1 98.88 112 GLY B CA 1
ATOM 2970 C C . GLY B 1 112 ? -2.867 19.531 8.859 1 98.88 112 GLY B C 1
ATOM 2971 O O . GLY B 1 112 ? -3.176 19.453 10.047 1 98.88 112 GLY B O 1
ATOM 2972 N N . ALA B 1 113 ? -3.186 20.594 8.133 1 98.88 113 ALA B N 1
ATOM 2973 C CA . ALA B 1 113 ? -4.016 21.656 8.68 1 98.88 113 ALA B CA 1
ATOM 2974 C C . ALA B 1 113 ? -5.441 21.172 8.93 1 98.88 113 ALA B C 1
ATOM 2976 O O . ALA B 1 113 ? -6.086 21.594 9.891 1 98.88 113 ALA B O 1
ATOM 2977 N N . MET B 1 114 ? -5.938 20.312 8.039 1 98.69 114 MET B N 1
ATOM 2978 C CA . MET B 1 114 ? -7.242 19.703 8.281 1 98.69 114 MET B CA 1
ATOM 2979 C C . MET B 1 114 ? -7.219 18.859 9.547 1 98.69 114 MET B C 1
ATOM 2981 O O . MET B 1 114 ? -8.133 18.938 10.375 1 98.69 114 MET B O 1
ATOM 2985 N N . MET B 1 115 ? -6.137 18.094 9.727 1 98.81 115 MET B N 1
ATOM 2986 C CA . MET B 1 115 ? -5.98 17.266 10.922 1 98.81 115 MET B CA 1
ATOM 2987 C C . MET B 1 115 ? -5.863 18.141 12.172 1 98.81 115 MET B C 1
ATOM 2989 O O . MET B 1 115 ? -6.441 17.812 13.211 1 98.81 115 MET B O 1
ATOM 2993 N N . ALA B 1 116 ? -5.121 19.188 12.031 1 98.69 116 ALA B N 1
ATOM 2994 C CA . ALA B 1 116 ? -4.941 20.109 13.148 1 98.69 116 ALA B CA 1
ATOM 2995 C C . ALA B 1 116 ? -6.273 20.734 13.562 1 98.69 116 ALA B C 1
ATOM 2997 O O . ALA B 1 116 ? -6.551 20.875 14.758 1 98.69 116 ALA B O 1
ATOM 2998 N N . SER B 1 117 ? -7.086 21.094 12.609 1 98.38 117 SER B N 1
ATOM 2999 C CA . SER B 1 117 ? -8.383 21.688 12.898 1 98.38 117 SER B CA 1
ATOM 3000 C C . SER B 1 117 ? -9.297 20.703 13.617 1 98.38 117 SER B C 1
ATOM 3002 O O . SER B 1 117 ? -10 21.062 14.562 1 98.38 117 SER B O 1
ATOM 3004 N N . ALA B 1 118 ? -9.25 19.484 13.172 1 98.44 118 ALA B N 1
ATOM 3005 C CA . ALA B 1 118 ? -10.039 18.438 13.836 1 98.44 118 ALA B CA 1
ATOM 3006 C C . ALA B 1 118 ? -9.562 18.219 15.273 1 98.44 118 ALA B C 1
ATOM 3008 O O . ALA B 1 118 ? -10.375 18.031 16.172 1 98.44 118 ALA B O 1
ATOM 3009 N N . TYR B 1 119 ? -8.258 18.297 15.414 1 98.31 119 TYR B N 1
ATOM 3010 C CA . TYR B 1 119 ? -7.73 18.094 16.75 1 98.31 119 TYR B CA 1
ATOM 3011 C C . TYR B 1 119 ? -8.078 19.266 17.656 1 98.31 119 TYR B C 1
ATOM 3013 O O . TYR B 1 119 ? -8.375 19.078 18.844 1 98.31 119 TYR B O 1
ATOM 3021 N N . MET B 1 120 ? -7.98 20.422 17.109 1 97.31 120 MET B N 1
ATOM 3022 C CA . MET B 1 120 ? -8.359 21.625 17.859 1 97.31 120 MET B CA 1
ATOM 3023 C C . MET B 1 120 ? -9.797 21.516 18.359 1 97.31 120 MET B C 1
ATOM 3025 O O . MET B 1 120 ? -10.102 21.922 19.484 1 97.31 120 MET B O 1
ATOM 3029 N N . ALA B 1 121 ? -10.656 20.953 17.609 1 96.44 121 ALA B N 1
ATOM 3030 C CA . ALA B 1 121 ? -12.047 20.734 18 1 96.44 121 ALA B CA 1
ATOM 3031 C C . ALA B 1 121 ? -12.148 19.656 19.062 1 96.44 121 ALA B C 1
ATOM 3033 O O . ALA B 1 121 ? -12.984 19.734 19.969 1 96.44 121 ALA B O 1
ATOM 3034 N N . LEU B 1 122 ? -11.352 18.672 18.984 1 96.38 122 LEU B N 1
ATOM 3035 C CA . LEU B 1 122 ? -11.414 17.5 19.844 1 96.38 122 LEU B CA 1
ATOM 3036 C C . LEU B 1 122 ? -10.82 17.797 21.219 1 96.38 122 LEU B C 1
ATOM 3038 O O . LEU B 1 122 ? -11.375 17.375 22.234 1 96.38 122 LEU B O 1
ATOM 3042 N N . ARG B 1 123 ? -9.633 18.422 21.188 1 96.69 123 ARG B N 1
ATOM 3043 C CA . ARG B 1 123 ? -8.891 18.625 22.438 1 96.69 123 ARG B CA 1
ATOM 3044 C C . ARG B 1 123 ? -8.32 20.031 22.5 1 96.69 123 ARG B C 1
ATOM 3046 O O . ARG B 1 123 ? -7.102 20.219 22.578 1 96.69 123 ARG B O 1
ATOM 3053 N N . PRO B 1 124 ? -9.172 21.062 22.609 1 96.44 124 PRO B N 1
ATOM 3054 C CA . PRO B 1 124 ? -8.641 22.422 22.656 1 96.44 124 PRO B CA 1
ATOM 3055 C C . PRO B 1 124 ? -7.785 22.672 23.906 1 96.44 124 PRO B C 1
ATOM 3057 O O . PRO B 1 124 ? -6.859 23.484 23.875 1 96.44 124 PRO B O 1
ATOM 3060 N N . GLU B 1 125 ? -8.008 21.953 24.938 1 95.44 125 GLU B N 1
ATOM 3061 C CA . GLU B 1 125 ? -7.32 22.172 26.219 1 95.44 125 GLU B CA 1
ATOM 3062 C C . GLU B 1 125 ? -5.863 21.719 26.141 1 95.44 125 GLU B C 1
ATOM 3064 O O . GLU B 1 125 ? -5.043 22.109 26.969 1 95.44 125 GLU B O 1
ATOM 3069 N N . ARG B 1 126 ? -5.496 20.969 25.109 1 96.81 126 ARG B N 1
ATOM 3070 C CA . ARG B 1 126 ? -4.133 20.469 24.953 1 96.81 126 ARG B CA 1
ATOM 3071 C C . ARG B 1 126 ? -3.312 21.375 24.047 1 96.81 126 ARG B C 1
ATOM 3073 O O . ARG B 1 126 ? -2.121 21.141 23.844 1 96.81 126 ARG B O 1
ATOM 3080 N N . LEU B 1 127 ? -3.945 22.391 23.609 1 98.19 127 LEU B N 1
ATOM 3081 C CA . LEU B 1 127 ? -3.281 23.219 22.609 1 98.19 127 LEU B CA 1
ATOM 3082 C C . LEU B 1 127 ? -3.02 24.625 23.156 1 98.19 127 LEU B C 1
ATOM 3084 O O . LEU B 1 127 ? -3.947 25.312 23.594 1 98.19 127 LEU B O 1
ATOM 3088 N N . ALA B 1 128 ? -1.745 25 23.109 1 98.12 128 ALA B N 1
ATOM 3089 C CA . ALA B 1 128 ? -1.397 26.391 23.391 1 98.12 128 ALA B CA 1
ATOM 3090 C C . ALA B 1 128 ? -1.723 27.297 22.188 1 98.12 128 ALA B C 1
ATOM 3092 O O . ALA B 1 128 ? -2.027 28.469 22.359 1 98.12 128 ALA B O 1
ATOM 3093 N N . GLY B 1 129 ? -1.659 26.766 21.062 1 98.56 129 GLY B N 1
ATOM 3094 C CA . GLY B 1 129 ? -1.938 27.438 19.797 1 98.56 129 GLY B CA 1
ATOM 3095 C C . GLY B 1 129 ? -1.876 26.516 18.594 1 98.56 129 GLY B C 1
ATOM 3096 O O . GLY B 1 129 ? -1.399 25.391 18.703 1 98.56 129 GLY B O 1
ATOM 3097 N N . VAL B 1 130 ? -2.414 26.984 17.438 1 98.75 130 VAL B N 1
ATOM 3098 C CA . VAL B 1 130 ? -2.436 26.203 16.203 1 98.75 130 VAL B CA 1
ATOM 3099 C C . VAL B 1 130 ? -1.98 27.078 15.039 1 98.75 130 VAL B C 1
ATOM 3101 O O . VAL B 1 130 ? -2.4 28.219 14.914 1 98.75 130 VAL B O 1
ATOM 3104 N N . ILE B 1 131 ? -1.113 26.547 14.266 1 98.88 131 ILE B N 1
ATOM 3105 C CA . ILE B 1 131 ? -0.693 27.188 13.031 1 98.88 131 ILE B CA 1
ATOM 3106 C C . ILE B 1 131 ? -1.187 26.391 11.828 1 98.88 131 ILE B C 1
ATOM 3108 O O . ILE B 1 131 ? -0.85 25.203 11.688 1 98.88 131 ILE B O 1
ATOM 3112 N N . LEU B 1 132 ? -2.004 26.984 11.023 1 98.81 132 LEU B N 1
ATOM 3113 C CA . LEU B 1 132 ? -2.451 26.406 9.758 1 98.81 132 LEU B CA 1
ATOM 3114 C C . LEU B 1 132 ? -1.574 26.875 8.609 1 98.81 132 LEU B C 1
ATOM 3116 O O . LEU B 1 132 ? -1.726 28.016 8.133 1 98.81 132 LEU B O 1
ATOM 3120 N N . ALA B 1 133 ? -0.677 26.016 8.18 1 98.94 133 ALA B N 1
ATOM 3121 C CA . ALA B 1 133 ? 0.308 26.375 7.164 1 98.94 133 ALA B CA 1
ATOM 3122 C C . ALA B 1 133 ? -0.101 25.844 5.789 1 98.94 133 ALA B C 1
ATOM 3124 O O . ALA B 1 133 ? -0.303 24.641 5.613 1 98.94 133 ALA B O 1
ATOM 3125 N N . ASP B 1 134 ? -0.152 26.766 4.758 1 98.88 134 ASP B N 1
ATOM 3126 C CA . ASP B 1 134 ? -0.56 26.344 3.418 1 98.88 134 ASP B CA 1
ATOM 3127 C C . ASP B 1 134 ? -1.727 25.359 3.479 1 98.88 134 ASP B C 1
ATOM 3129 O O . ASP B 1 134 ? -1.667 24.281 2.885 1 98.88 134 ASP B O 1
ATOM 3133 N N . PRO B 1 135 ? -2.832 25.812 4.074 1 98.88 135 PRO B N 1
ATOM 3134 C CA . PRO B 1 135 ? -3.865 24.859 4.504 1 98.88 135 PRO B CA 1
ATOM 3135 C C . PRO B 1 135 ? -4.695 24.328 3.338 1 98.88 135 PRO B C 1
ATOM 3137 O O . PRO B 1 135 ? -5.168 25.109 2.506 1 98.88 135 PRO B O 1
ATOM 3140 N N . ALA B 1 136 ? -4.801 23.047 3.283 1 98.69 136 ALA B N 1
ATOM 3141 C CA . ALA B 1 136 ? -5.84 22.438 2.457 1 98.69 136 ALA B CA 1
ATOM 3142 C C . ALA B 1 136 ? -7.219 22.625 3.082 1 98.69 136 ALA B C 1
ATOM 3144 O O . ALA B 1 136 ? -7.402 22.406 4.281 1 98.69 136 ALA B O 1
ATOM 3145 N N . LEU B 1 137 ? -8.164 22.984 2.336 1 98.12 137 LEU B N 1
ATOM 3146 C CA . LEU B 1 137 ? -9.484 23.297 2.863 1 98.12 137 LEU B CA 1
ATOM 3147 C C . LEU B 1 137 ? -10.398 22.078 2.795 1 98.12 137 LEU B C 1
ATOM 3149 O O . LEU B 1 137 ? -11.367 21.984 3.555 1 98.12 137 LEU B O 1
ATOM 3153 N N . GLY B 1 138 ? -10.109 21.094 1.892 1 98.31 138 GLY B N 1
ATOM 3154 C CA . GLY B 1 138 ? -10.953 19.938 1.642 1 98.31 138 GLY B CA 1
ATOM 3155 C C . GLY B 1 138 ? -12.008 20.188 0.577 1 98.31 138 GLY B C 1
ATOM 3156 O O . GLY B 1 138 ? -12.289 21.344 0.239 1 98.31 138 GLY B O 1
ATOM 3157 N N . TYR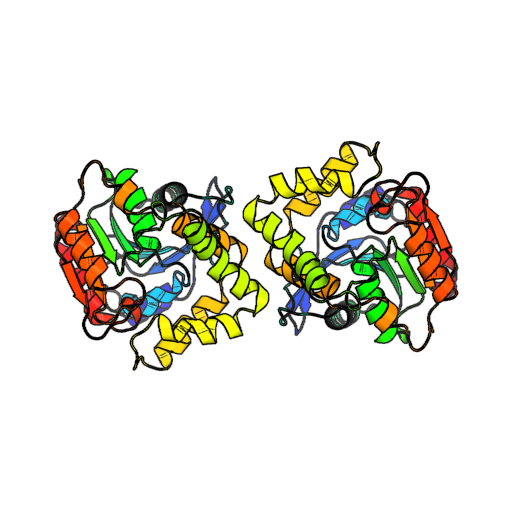 B 1 139 ? -12.594 19.156 0.084 1 98.44 139 TYR B N 1
ATOM 3158 C CA . TYR B 1 139 ? -13.492 19.266 -1.061 1 98.44 139 TYR B CA 1
ATOM 3159 C C . TYR B 1 139 ? -14.883 18.734 -0.717 1 98.44 139 TYR B C 1
ATOM 3161 O O . TYR B 1 139 ? -15.68 18.438 -1.611 1 98.44 139 TYR B O 1
ATOM 3169 N N . ARG B 1 140 ? -15.125 18.562 0.555 1 98 140 ARG B N 1
ATOM 3170 C CA . ARG B 1 140 ? -16.375 17.984 1.01 1 98 140 ARG B CA 1
ATOM 3171 C C . ARG B 1 140 ? -17.578 18.656 0.327 1 98 140 ARG B C 1
ATOM 3173 O O . ARG B 1 140 ? -18.562 18 -0.005 1 98 140 ARG B O 1
ATOM 3180 N N . ASP B 1 141 ? -17.453 19.969 0.083 1 97.12 141 ASP B N 1
ATOM 3181 C CA . ASP B 1 141 ? -18.609 20.734 -0.384 1 97.12 141 ASP B CA 1
ATOM 3182 C C . ASP B 1 141 ? -18.609 20.844 -1.906 1 97.12 141 ASP B C 1
ATOM 3184 O O . ASP B 1 141 ? -19.484 21.5 -2.482 1 97.12 141 ASP B O 1
ATOM 3188 N N . ALA B 1 142 ? -17.656 20.266 -2.631 1 97.81 142 ALA B N 1
ATOM 3189 C CA . ALA B 1 142 ? -17.641 20.188 -4.09 1 97.81 142 ALA B CA 1
ATOM 3190 C C . ALA B 1 142 ? -18.641 19.125 -4.578 1 97.81 142 ALA B C 1
ATOM 3192 O O . ALA B 1 142 ? -19.203 18.391 -3.777 1 97.81 142 ALA B O 1
ATOM 3193 N N . ASP B 1 143 ? -18.953 19.125 -5.848 1 97.69 143 ASP B N 1
ATOM 3194 C CA . ASP B 1 143 ? -19.844 18.109 -6.398 1 97.69 143 ASP B CA 1
ATOM 3195 C C . ASP B 1 143 ? -19.172 16.734 -6.395 1 97.69 143 ASP B C 1
ATOM 3197 O O . ASP B 1 143 ? -17.953 16.625 -6.242 1 97.69 143 ASP B O 1
ATOM 3201 N N . ALA B 1 144 ? -19.984 15.719 -6.562 1 97.06 144 ALA B N 1
ATOM 3202 C CA . ALA B 1 144 ? -19.531 14.336 -6.434 1 97.06 144 ALA B CA 1
ATOM 3203 C C . ALA B 1 144 ? -18.438 14.016 -7.438 1 97.06 144 ALA B C 1
ATOM 3205 O O . ALA B 1 144 ? -17.5 13.266 -7.129 1 97.06 144 ALA B O 1
ATOM 3206 N N . ASP B 1 145 ? -18.5 14.523 -8.656 1 96.88 145 ASP B N 1
ATOM 3207 C CA . ASP B 1 145 ? -17.5 14.258 -9.68 1 96.88 145 ASP B CA 1
ATOM 3208 C C . ASP B 1 145 ? -16.141 14.812 -9.273 1 96.88 145 ASP B C 1
ATOM 3210 O O . ASP B 1 145 ? -15.117 14.156 -9.461 1 96.88 145 ASP B O 1
ATOM 3214 N N . LYS B 1 146 ? -16.188 16.031 -8.789 1 97.75 146 LYS B N 1
ATOM 3215 C CA . LYS B 1 146 ? -14.953 16.656 -8.336 1 97.75 146 LYS B CA 1
ATOM 3216 C C . LYS B 1 146 ? -14.359 15.898 -7.152 1 97.75 146 LYS B C 1
ATOM 3218 O O . LYS B 1 146 ? -13.148 15.688 -7.09 1 97.75 146 LYS B O 1
ATOM 3223 N N . ARG B 1 147 ? -15.203 15.516 -6.215 1 98.12 147 ARG B N 1
ATOM 3224 C CA . ARG B 1 147 ? -14.734 14.75 -5.066 1 98.12 147 ARG B CA 1
ATOM 3225 C C . ARG B 1 147 ? -14.102 13.43 -5.504 1 98.12 147 ARG B C 1
ATOM 3227 O O . ARG B 1 147 ? -13.047 13.047 -5 1 98.12 147 ARG B O 1
ATOM 3234 N N . ASP B 1 148 ? -14.742 12.805 -6.465 1 97.06 148 ASP B N 1
ATOM 3235 C CA . ASP B 1 148 ? -14.211 11.547 -6.98 1 97.06 148 ASP B CA 1
ATOM 3236 C C . ASP B 1 148 ? -12.875 11.766 -7.691 1 97.06 148 ASP B C 1
ATOM 3238 O O . ASP B 1 148 ? -11.953 10.953 -7.559 1 97.06 148 ASP B O 1
ATOM 3242 N N . GLU B 1 149 ? -12.82 12.773 -8.492 1 97.25 149 GLU B N 1
ATOM 3243 C CA . GLU B 1 149 ? -11.578 13.125 -9.172 1 97.25 149 GLU B CA 1
ATOM 3244 C C . GLU B 1 149 ? -10.445 13.352 -8.172 1 97.25 149 GLU B C 1
ATOM 3246 O O . GLU B 1 149 ? -9.344 12.82 -8.352 1 97.25 149 GLU B O 1
ATOM 3251 N N . VAL B 1 150 ? -10.719 14.141 -7.109 1 97.62 150 VAL B N 1
ATOM 3252 C CA . VAL B 1 150 ? -9.719 14.43 -6.086 1 97.62 150 VAL B CA 1
ATOM 3253 C C . VAL B 1 150 ? -9.289 13.133 -5.402 1 97.62 150 VAL B C 1
ATOM 3255 O O . VAL B 1 150 ? -8.094 12.891 -5.219 1 97.62 150 VAL B O 1
ATOM 3258 N N . TYR B 1 151 ? -10.281 12.273 -5.09 1 97.31 151 TYR B N 1
ATOM 3259 C CA . TYR B 1 151 ? -9.992 11.023 -4.402 1 97.31 151 TYR B CA 1
ATOM 3260 C C . TYR B 1 151 ? -9.078 10.141 -5.242 1 97.31 151 TYR B C 1
ATOM 3262 O O . TYR B 1 151 ? -8.102 9.578 -4.738 1 97.31 151 TYR B O 1
ATOM 3270 N N . ARG B 1 152 ? -9.289 10.023 -6.535 1 93.56 152 ARG B N 1
ATOM 3271 C CA . ARG B 1 152 ? -8.633 9.016 -7.352 1 93.56 152 ARG B CA 1
ATOM 3272 C C . ARG B 1 152 ? -7.371 9.57 -8 1 93.56 152 ARG B C 1
ATOM 3274 O O . ARG B 1 152 ? -6.539 8.812 -8.508 1 93.56 152 ARG B O 1
ATOM 3281 N N . SER B 1 153 ? -7.141 10.789 -7.887 1 87.94 153 SER B N 1
ATOM 3282 C CA . SER B 1 153 ? -6.145 11.453 -8.719 1 87.94 153 SER B CA 1
ATOM 3283 C C . SER B 1 153 ? -4.73 11.078 -8.305 1 87.94 153 SER B C 1
ATOM 3285 O O . SER B 1 153 ? -3.857 10.883 -9.148 1 87.94 153 SER B O 1
ATOM 3287 N N . ARG B 1 154 ? -4.457 10.852 -7.059 1 90.5 154 ARG B N 1
ATOM 3288 C CA . ARG B 1 154 ? -3.057 10.82 -6.656 1 90.5 154 ARG B CA 1
ATOM 3289 C C . ARG B 1 154 ? -2.596 9.391 -6.391 1 90.5 154 ARG B C 1
ATOM 3291 O O . ARG B 1 154 ? -1.618 8.93 -6.984 1 90.5 154 ARG B O 1
ATOM 3298 N N . TRP B 1 155 ? -3.357 8.672 -5.609 1 94.94 155 TRP B N 1
ATOM 3299 C CA . TRP B 1 155 ? -2.887 7.359 -5.184 1 94.94 155 TRP B CA 1
ATOM 3300 C C . TRP B 1 155 ? -2.936 6.363 -6.336 1 94.94 155 TRP B C 1
ATOM 3302 O O . TRP B 1 155 ? -2.094 5.465 -6.422 1 94.94 155 TRP B O 1
ATOM 3312 N N . THR B 1 156 ? -3.85 6.531 -7.336 1 95.12 156 THR B N 1
ATOM 3313 C CA . THR B 1 156 ? -3.887 5.66 -8.5 1 95.12 156 THR B CA 1
ATOM 3314 C C . THR B 1 156 ? -2.689 5.922 -9.414 1 95.12 156 THR B C 1
ATOM 3316 O O . THR B 1 156 ? -2.115 4.988 -9.977 1 95.12 156 THR B O 1
ATOM 3319 N N . MET B 1 157 ? -2.33 7.211 -9.555 1 94.56 157 MET B N 1
ATOM 3320 C CA . MET B 1 157 ? -1.157 7.559 -10.352 1 94.56 157 MET B CA 1
ATOM 3321 C C . MET B 1 157 ? 0.11 6.969 -9.734 1 94.56 157 MET B C 1
ATOM 3323 O O . MET B 1 157 ? 0.982 6.48 -10.453 1 94.56 157 MET B O 1
ATOM 3327 N N . LEU B 1 158 ? 0.19 7.07 -8.438 1 96.69 158 LEU B N 1
ATOM 3328 C CA . LEU B 1 158 ? 1.333 6.492 -7.738 1 96.69 158 LEU B CA 1
ATOM 3329 C C . LEU B 1 158 ? 1.444 5 -8.023 1 96.69 158 LEU B C 1
ATOM 3331 O O . LEU B 1 158 ? 2.527 4.5 -8.336 1 96.69 158 LEU B O 1
ATOM 3335 N N . ALA B 1 159 ? 0.335 4.301 -7.898 1 94.69 159 ALA B N 1
ATOM 3336 C CA . ALA B 1 159 ? 0.321 2.859 -8.141 1 94.69 159 ALA B CA 1
ATOM 3337 C C . ALA B 1 159 ? 0.671 2.541 -9.586 1 94.69 159 ALA B C 1
ATOM 3339 O O . ALA B 1 159 ? 1.419 1.598 -9.859 1 94.69 159 ALA B O 1
ATOM 3340 N N . GLU B 1 160 ? 0.212 3.33 -10.516 1 93.62 160 GLU B N 1
ATOM 3341 C CA . GLU B 1 160 ? 0.323 3.064 -11.953 1 93.62 160 GLU B CA 1
ATOM 3342 C C . GLU B 1 160 ? 1.721 3.393 -12.469 1 93.62 160 GLU B C 1
ATOM 3344 O O . GLU B 1 160 ? 2.262 2.672 -13.305 1 93.62 160 GLU B O 1
ATOM 3349 N N . GLN B 1 161 ? 2.283 4.477 -11.945 1 94.5 161 GLN B N 1
ATOM 3350 C CA . GLN B 1 161 ? 3.508 4.977 -12.555 1 94.5 161 GLN B CA 1
ATOM 3351 C C . GLN B 1 161 ? 4.73 4.609 -11.727 1 94.5 161 GLN B C 1
ATOM 3353 O O . GLN B 1 161 ? 5.859 4.633 -12.227 1 94.5 161 GLN B O 1
ATOM 3358 N N . GLY B 1 162 ? 4.48 4.328 -10.469 1 94.81 162 GLY B N 1
ATOM 3359 C CA . GLY B 1 162 ? 5.578 4.059 -9.555 1 94.81 162 GLY B CA 1
ATOM 3360 C C . GLY B 1 162 ? 6.055 5.293 -8.812 1 94.81 162 GLY B C 1
ATOM 3361 O O . GLY B 1 162 ? 5.793 6.418 -9.242 1 94.81 162 GLY B O 1
ATOM 3362 N N . HIS B 1 163 ? 6.766 5.121 -7.781 1 96.31 163 HIS B N 1
ATOM 3363 C CA . HIS B 1 163 ? 7.176 6.18 -6.863 1 96.31 163 HIS B CA 1
ATOM 3364 C C . HIS B 1 163 ? 8.125 7.16 -7.539 1 96.31 163 HIS B C 1
ATOM 3366 O O . HIS B 1 163 ? 7.977 8.375 -7.402 1 96.31 163 HIS B O 1
ATOM 3372 N N . GLU B 1 164 ? 9.016 6.645 -8.305 1 95.38 164 GLU B N 1
ATOM 3373 C CA . GLU B 1 164 ? 10.023 7.496 -8.922 1 95.38 164 GLU B CA 1
ATOM 3374 C C . GLU B 1 164 ? 9.398 8.453 -9.93 1 95.38 164 GLU B C 1
ATOM 3376 O O . GLU B 1 164 ? 9.656 9.664 -9.891 1 95.38 164 GLU B O 1
ATOM 3381 N N . ALA B 1 165 ? 8.594 7.867 -10.812 1 96.19 165 ALA B N 1
ATOM 3382 C CA . ALA B 1 165 ? 7.957 8.695 -11.836 1 96.19 165 ALA B CA 1
ATOM 3383 C C . ALA B 1 165 ? 6.992 9.695 -11.211 1 96.19 165 ALA B C 1
ATOM 3385 O O . ALA B 1 165 ? 6.941 10.859 -11.617 1 96.19 165 ALA B O 1
ATOM 3386 N N . TYR B 1 166 ? 6.254 9.242 -10.227 1 97.5 166 TYR B N 1
ATOM 3387 C CA . TYR B 1 166 ? 5.328 10.125 -9.516 1 97.5 166 TYR B CA 1
ATOM 3388 C C . TYR B 1 166 ? 6.07 11.281 -8.859 1 97.5 166 TYR B C 1
ATOM 3390 O O . TYR B 1 166 ? 5.676 12.438 -9.008 1 97.5 166 TYR B O 1
ATOM 3398 N N . ALA B 1 167 ? 7.145 10.984 -8.148 1 97.56 167 ALA B N 1
ATOM 3399 C CA . ALA B 1 167 ? 7.93 11.992 -7.441 1 97.56 167 ALA B CA 1
ATOM 3400 C C . ALA B 1 167 ? 8.547 12.992 -8.414 1 97.56 167 ALA B C 1
ATOM 3402 O O . ALA B 1 167 ? 8.547 14.195 -8.156 1 97.56 167 ALA B O 1
ATOM 3403 N N . ALA B 1 168 ? 9.062 12.484 -9.492 1 96.88 168 ALA B N 1
ATOM 3404 C CA . ALA B 1 168 ? 9.688 13.352 -10.492 1 96.88 168 ALA B CA 1
ATOM 3405 C C . ALA B 1 168 ? 8.688 14.367 -11.039 1 96.88 168 ALA B C 1
ATOM 3407 O O . ALA B 1 168 ? 9.039 15.516 -11.297 1 96.88 168 ALA B O 1
ATOM 3408 N N . ALA B 1 169 ? 7.496 13.938 -11.211 1 95.94 169 ALA B N 1
ATOM 3409 C CA . ALA B 1 169 ? 6.465 14.789 -11.805 1 95.94 169 ALA B CA 1
ATOM 3410 C C . ALA B 1 169 ? 5.902 15.766 -10.781 1 95.94 169 ALA B C 1
ATOM 3412 O O . ALA B 1 169 ? 5.574 16.906 -11.117 1 95.94 169 ALA B O 1
ATOM 3413 N N . ARG B 1 170 ? 5.781 15.383 -9.523 1 96.56 170 ARG B N 1
ATOM 3414 C CA . ARG B 1 170 ? 4.996 16.125 -8.547 1 96.56 170 ARG B CA 1
ATOM 3415 C C . ARG B 1 170 ? 5.895 17 -7.676 1 96.56 170 ARG B C 1
ATOM 3417 O O . ARG B 1 170 ? 5.484 18.078 -7.227 1 96.56 170 ARG B O 1
ATOM 3424 N N . ALA B 1 171 ? 7.137 16.609 -7.414 1 97.56 171 ALA B N 1
ATOM 3425 C CA . ALA B 1 171 ? 7.996 17.234 -6.418 1 97.56 171 ALA B CA 1
ATOM 3426 C C . ALA B 1 171 ? 8.227 18.703 -6.742 1 97.56 171 ALA B C 1
ATOM 3428 O O . ALA B 1 171 ? 8.062 19.578 -5.883 1 97.56 171 ALA B O 1
ATOM 3429 N N . PRO B 1 172 ? 8.539 19.031 -8.023 1 97.19 172 PRO B N 1
ATOM 3430 C CA . PRO B 1 172 ? 8.789 20.438 -8.32 1 97.19 172 PRO B CA 1
ATOM 3431 C C . PRO B 1 172 ? 7.551 21.312 -8.117 1 97.19 172 PRO B C 1
ATOM 3433 O O . PRO B 1 172 ? 7.676 22.5 -7.801 1 97.19 172 PRO B O 1
ATOM 3436 N N . ARG B 1 173 ? 6.371 20.75 -8.258 1 96.56 173 ARG B N 1
ATOM 3437 C CA . ARG B 1 173 ? 5.125 21.516 -8.172 1 96.56 173 ARG B CA 1
ATOM 3438 C C . ARG B 1 173 ? 4.844 21.938 -6.738 1 96.56 173 ARG B C 1
ATOM 3440 O O . ARG B 1 173 ? 4.027 22.828 -6.504 1 96.56 173 ARG B O 1
ATOM 3447 N N . LEU B 1 174 ? 5.52 21.297 -5.766 1 98.06 174 LEU B N 1
ATOM 3448 C CA . LEU B 1 174 ? 5.281 21.609 -4.363 1 98.06 174 LEU B CA 1
ATOM 3449 C C . LEU B 1 174 ? 6.117 22.797 -3.924 1 98.06 174 LEU B C 1
ATOM 3451 O O . LEU B 1 174 ? 5.906 23.344 -2.84 1 98.06 174 LEU B O 1
ATOM 3455 N N . LEU B 1 175 ? 7.066 23.141 -4.77 1 98.56 175 LEU B N 1
ATOM 3456 C CA . LEU B 1 175 ? 8.016 24.188 -4.402 1 98.56 175 LEU B CA 1
ATOM 3457 C C . LEU B 1 175 ? 7.867 25.406 -5.312 1 98.56 175 LEU B C 1
ATOM 3459 O O . LEU B 1 175 ? 7.031 25.406 -6.223 1 98.56 175 LEU B O 1
ATOM 3463 N N . ARG B 1 176 ? 8.594 26.438 -4.945 1 97.81 176 ARG B N 1
ATOM 3464 C CA . ARG B 1 176 ? 8.602 27.625 -5.801 1 97.81 176 ARG B CA 1
ATOM 3465 C C . ARG B 1 176 ? 9.25 27.328 -7.145 1 97.81 176 ARG B C 1
ATOM 3467 O O . ARG B 1 176 ? 9.977 26.344 -7.285 1 97.81 176 ARG B O 1
ATOM 3474 N N . ASP B 1 177 ? 9.008 28.078 -8.266 1 94.31 177 ASP B N 1
ATOM 3475 C CA . ASP B 1 177 ? 9.477 27.844 -9.633 1 94.31 177 ASP B CA 1
ATOM 3476 C C . ASP B 1 177 ? 10.992 27.719 -9.68 1 94.31 177 ASP B C 1
ATOM 3478 O O . ASP B 1 177 ? 11.523 26.875 -10.422 1 94.31 177 ASP B O 1
ATOM 3482 N N . ASP B 1 178 ? 11.797 28.469 -8.883 1 95.56 178 ASP B N 1
ATOM 3483 C CA . ASP B 1 178 ? 13.258 28.422 -8.898 1 95.56 178 ASP B CA 1
ATOM 3484 C C . ASP B 1 178 ? 13.797 27.812 -7.605 1 95.56 178 ASP B C 1
ATOM 3486 O O . ASP B 1 178 ? 14.805 28.266 -7.07 1 95.56 178 ASP B O 1
ATOM 3490 N N . ALA B 1 179 ? 13.039 26.703 -7.316 1 97.25 179 ALA B N 1
ATOM 3491 C CA . ALA B 1 179 ? 13.438 26.047 -6.074 1 97.25 179 ALA B CA 1
ATOM 3492 C C . ALA B 1 179 ? 14.844 25.469 -6.191 1 97.25 179 ALA B C 1
ATOM 3494 O O . ALA B 1 179 ? 15.289 25.109 -7.281 1 97.25 179 ALA B O 1
ATOM 3495 N N . ASN B 1 180 ? 15.578 25.375 -5.086 1 96.75 180 ASN B N 1
ATOM 3496 C CA . ASN B 1 180 ? 16.875 24.734 -5.012 1 96.75 180 ASN B CA 1
ATOM 3497 C C . ASN B 1 180 ? 16.797 23.25 -5.395 1 96.75 180 ASN B C 1
ATOM 3499 O O . ASN B 1 180 ? 15.945 22.531 -4.879 1 96.75 180 ASN B O 1
ATOM 3503 N N . PRO B 1 181 ? 17.688 22.828 -6.293 1 97.19 181 PRO B N 1
ATOM 3504 C CA . PRO B 1 181 ? 17.672 21.422 -6.676 1 97.19 181 PRO B CA 1
ATOM 3505 C C . PRO B 1 181 ? 17.734 20.484 -5.469 1 97.19 181 PRO B C 1
ATOM 3507 O O . PRO B 1 181 ? 17.156 19.391 -5.5 1 97.19 181 PRO B O 1
ATOM 3510 N N . GLU B 1 182 ? 18.406 20.906 -4.457 1 96.94 182 GLU B N 1
ATOM 3511 C CA . GLU B 1 182 ? 18.484 20.078 -3.252 1 96.94 182 GLU B CA 1
ATOM 3512 C C . GLU B 1 182 ? 17.125 19.938 -2.59 1 96.94 182 GLU B C 1
ATOM 3514 O O . GLU B 1 182 ? 16.812 18.891 -2.004 1 96.94 182 GLU B O 1
ATOM 3519 N N . ASP B 1 183 ? 16.359 20.984 -2.646 1 97.81 183 ASP B N 1
ATOM 3520 C CA . ASP B 1 183 ? 15.016 20.938 -2.082 1 97.81 183 ASP B CA 1
ATOM 3521 C C . ASP B 1 183 ? 14.102 20.047 -2.91 1 97.81 183 ASP B C 1
ATOM 3523 O O . ASP B 1 183 ? 13.289 19.297 -2.357 1 97.81 183 ASP B O 1
ATOM 3527 N N . ILE B 1 184 ? 14.25 20.125 -4.223 1 98.06 184 ILE B N 1
ATOM 3528 C CA . ILE B 1 184 ? 13.492 19.25 -5.098 1 98.06 184 ILE B CA 1
ATOM 3529 C C . ILE B 1 184 ? 13.836 17.797 -4.785 1 98.06 184 ILE B C 1
ATOM 3531 O O . ILE B 1 184 ? 12.953 16.938 -4.68 1 98.06 184 ILE B O 1
ATOM 3535 N N . ALA B 1 185 ? 15.117 17.5 -4.629 1 97.5 185 ALA B N 1
ATOM 3536 C CA . ALA B 1 185 ? 15.578 16.156 -4.309 1 97.5 185 ALA B CA 1
ATOM 3537 C C . ALA B 1 185 ? 15.008 15.688 -2.973 1 97.5 185 ALA B C 1
ATOM 3539 O O . ALA B 1 185 ? 14.641 14.516 -2.822 1 97.5 185 ALA B O 1
ATOM 3540 N N . ARG B 1 186 ? 14.922 16.578 -2.031 1 95.88 186 ARG B N 1
ATOM 3541 C CA . ARG B 1 186 ? 14.375 16.266 -0.715 1 95.88 186 ARG B CA 1
ATOM 3542 C C . ARG B 1 186 ? 12.906 15.875 -0.813 1 95.88 186 ARG B C 1
ATOM 3544 O O . ARG B 1 186 ? 12.484 14.883 -0.21 1 95.88 186 ARG B O 1
ATOM 3551 N N . VAL B 1 187 ? 12.156 16.641 -1.54 1 97.81 187 VAL B N 1
ATOM 3552 C CA . VAL B 1 187 ? 10.734 16.359 -1.71 1 97.81 187 VAL B CA 1
ATOM 3553 C C . VAL B 1 187 ? 10.555 15.031 -2.439 1 97.81 187 VAL B C 1
ATOM 3555 O O . VAL B 1 187 ? 9.711 14.219 -2.061 1 97.81 187 VAL B O 1
ATOM 3558 N N . ARG B 1 188 ? 11.367 14.805 -3.479 1 97.31 188 ARG B N 1
ATOM 3559 C CA . ARG B 1 188 ? 11.312 13.555 -4.223 1 97.31 188 ARG B CA 1
ATOM 3560 C C . ARG B 1 188 ? 11.586 12.359 -3.314 1 97.31 188 ARG B C 1
ATOM 3562 O O . ARG B 1 188 ? 10.898 11.344 -3.395 1 97.31 188 ARG B O 1
ATOM 3569 N N . GLU B 1 189 ? 12.578 12.516 -2.5 1 95.06 189 GLU B N 1
ATOM 3570 C CA . GLU B 1 189 ? 12.938 11.445 -1.581 1 95.06 189 GLU B CA 1
ATOM 3571 C C . GLU B 1 189 ? 11.797 11.125 -0.623 1 95.06 189 GLU B C 1
ATOM 3573 O O . GLU B 1 189 ? 11.547 9.953 -0.315 1 95.06 189 GLU B O 1
ATOM 3578 N N . GLY B 1 190 ? 11.18 12.133 -0.109 1 94.75 190 GLY B N 1
ATOM 3579 C CA . GLY B 1 190 ? 10.031 11.922 0.755 1 94.75 190 GLY B CA 1
ATOM 3580 C C . GLY B 1 190 ? 8.922 11.133 0.087 1 94.75 190 GLY B C 1
ATOM 3581 O O . GLY B 1 190 ? 8.312 10.258 0.706 1 94.75 190 GLY B O 1
ATOM 3582 N N . MET B 1 191 ? 8.703 11.352 -1.181 1 96.31 191 MET B N 1
ATOM 3583 C CA . MET B 1 191 ? 7.613 10.719 -1.922 1 96.31 191 MET B CA 1
ATOM 3584 C C . MET B 1 191 ? 7.918 9.25 -2.195 1 96.31 191 MET B C 1
ATOM 3586 O O . MET B 1 191 ? 7.012 8.469 -2.475 1 96.31 191 MET B O 1
ATOM 3590 N N . GLN B 1 192 ? 9.227 8.898 -2.092 1 94 192 GLN B N 1
ATOM 3591 C CA . GLN B 1 192 ? 9.609 7.504 -2.291 1 94 192 GLN B CA 1
ATOM 3592 C C . GLN B 1 192 ? 9.086 6.629 -1.156 1 94 192 GLN B C 1
ATOM 3594 O O . GLN B 1 192 ? 9.031 5.402 -1.289 1 94 192 GLN B O 1
ATOM 3599 N N . ARG B 1 193 ? 8.633 7.238 -0.124 1 92.56 193 ARG B N 1
ATOM 3600 C CA . ARG B 1 193 ? 8.266 6.484 1.07 1 92.56 193 ARG B CA 1
ATOM 3601 C C . ARG B 1 193 ? 6.746 6.402 1.215 1 92.56 193 ARG B C 1
ATOM 3603 O O . ARG B 1 193 ? 6.242 5.844 2.191 1 92.56 193 ARG B O 1
ATOM 3610 N N . LEU B 1 194 ? 6.062 6.883 0.261 1 96.06 194 LEU B N 1
ATOM 3611 C CA . LEU B 1 194 ? 4.602 6.836 0.294 1 96.06 194 LEU B CA 1
ATOM 3612 C C . LEU B 1 194 ? 4.102 5.406 0.138 1 96.06 194 LEU B C 1
ATOM 3614 O O . LEU B 1 194 ? 4.688 4.617 -0.607 1 96.06 194 LEU B O 1
ATOM 3618 N N . HIS B 1 195 ? 3.053 5.109 0.891 1 95.19 195 HIS B N 1
ATOM 3619 C CA . HIS B 1 195 ? 2.295 3.879 0.684 1 95.19 195 HIS B CA 1
ATOM 3620 C C . HIS B 1 195 ? 0.991 4.152 -0.058 1 95.19 195 HIS B C 1
ATOM 3622 O O . HIS B 1 195 ? 0.251 5.074 0.298 1 95.19 195 HIS B O 1
ATOM 3628 N N . VAL B 1 196 ? 0.685 3.369 -1.018 1 95.56 196 VAL B N 1
ATOM 3629 C CA . VAL B 1 196 ? -0.505 3.59 -1.832 1 95.56 196 VAL B CA 1
ATOM 3630 C C . VAL B 1 196 ? -1.748 3.582 -0.945 1 95.56 196 VAL B C 1
ATOM 3632 O O . VAL B 1 196 ? -2.641 4.418 -1.108 1 95.56 196 VAL B O 1
ATOM 3635 N N . GLU B 1 197 ? -1.822 2.676 -0.027 1 94.56 197 GLU B N 1
ATOM 3636 C CA . GLU B 1 197 ? -2.99 2.57 0.842 1 94.56 197 GLU B CA 1
ATOM 3637 C C . GLU B 1 197 ? -3.141 3.811 1.717 1 94.56 197 GLU B C 1
ATOM 3639 O O . GLU B 1 197 ? -4.238 4.359 1.845 1 94.56 197 GLU B O 1
ATOM 3644 N N . GLY B 1 198 ? -2.041 4.223 2.398 1 96.81 198 GLY B N 1
ATOM 3645 C CA . GLY B 1 198 ? -2.076 5.441 3.188 1 96.81 198 GLY B CA 1
ATOM 3646 C C . GLY B 1 198 ? -2.402 6.676 2.365 1 96.81 198 GLY B C 1
ATOM 3647 O O . GLY B 1 198 ? -3.146 7.551 2.814 1 96.81 198 GLY B O 1
ATOM 3648 N N . PHE B 1 199 ? -1.839 6.695 1.161 1 97.94 199 PHE B N 1
ATOM 3649 C CA . PHE B 1 199 ? -2.082 7.793 0.233 1 97.94 199 PHE B CA 1
ATOM 3650 C C . PHE B 1 199 ? -3.549 7.84 -0.178 1 97.94 199 PHE B C 1
ATOM 3652 O O . PHE B 1 199 ? -4.129 8.922 -0.31 1 97.94 199 PHE B O 1
ATOM 3659 N N . ALA B 1 200 ? -4.199 6.668 -0.335 1 97.75 200 ALA B N 1
ATOM 3660 C CA . ALA B 1 200 ? -5.621 6.582 -0.662 1 97.75 200 ALA B CA 1
ATOM 3661 C C . ALA B 1 200 ? -6.48 7.109 0.485 1 97.75 200 ALA B C 1
ATOM 3663 O O . ALA B 1 200 ? -7.445 7.84 0.26 1 97.75 200 ALA B O 1
ATOM 3664 N N . GLN B 1 201 ? -6.137 6.773 1.687 1 98.12 201 GLN B N 1
ATOM 3665 C CA . GLN B 1 201 ? -6.883 7.238 2.85 1 98.12 201 GLN B CA 1
ATOM 3666 C C . GLN B 1 201 ? -6.781 8.758 2.998 1 98.12 201 GLN B C 1
ATOM 3668 O O . GLN B 1 201 ? -7.785 9.43 3.24 1 98.12 201 GLN B O 1
ATOM 3673 N N . ALA B 1 202 ? -5.59 9.242 2.834 1 98.5 202 ALA B N 1
ATOM 3674 C CA . ALA B 1 202 ? -5.383 10.688 2.904 1 98.5 202 ALA B CA 1
ATOM 3675 C C . ALA B 1 202 ? -6.164 11.406 1.807 1 98.5 202 ALA B C 1
ATOM 3677 O O . ALA B 1 202 ? -6.742 12.469 2.043 1 98.5 202 ALA B O 1
ATOM 3678 N N . SER B 1 203 ? -6.148 10.828 0.618 1 98.5 203 SER B N 1
ATOM 3679 C CA . SER B 1 203 ? -6.887 11.398 -0.504 1 98.5 203 SER B CA 1
ATOM 3680 C C . SER B 1 203 ? -8.391 11.391 -0.239 1 98.5 203 SER B C 1
ATOM 3682 O O . SER B 1 203 ? -9.102 12.312 -0.647 1 98.5 203 SER B O 1
ATOM 3684 N N . TRP B 1 204 ? -8.867 10.305 0.4 1 98.5 204 TRP B N 1
ATOM 3685 C CA . TRP B 1 204 ? -10.289 10.258 0.746 1 98.5 204 TRP B CA 1
ATOM 3686 C C . TRP B 1 204 ? -10.656 11.398 1.688 1 98.5 204 TRP B C 1
ATOM 3688 O O . TRP B 1 204 ? -11.656 12.086 1.474 1 98.5 204 TRP B O 1
ATOM 3698 N N . MET B 1 205 ? -9.844 11.578 2.727 1 98.69 205 MET B N 1
ATOM 3699 C CA . MET B 1 205 ? -10.078 12.68 3.66 1 98.69 205 MET B CA 1
ATOM 3700 C C . MET B 1 205 ? -10.109 14.016 2.928 1 98.69 205 MET B C 1
ATOM 3702 O O . MET B 1 205 ? -11.023 14.812 3.137 1 98.69 205 MET B O 1
ATOM 3706 N N . LEU B 1 206 ? -9.117 14.25 2.053 1 98.75 206 LEU B N 1
ATOM 3707 C CA . LEU B 1 206 ? -9.055 15.5 1.294 1 98.75 206 LEU B CA 1
ATOM 3708 C C . LEU B 1 206 ? -10.312 15.695 0.46 1 98.75 206 LEU B C 1
ATOM 3710 O O . LEU B 1 206 ? -10.867 16.797 0.415 1 98.75 206 LEU B O 1
ATOM 3714 N N . ALA B 1 207 ? -10.789 14.633 -0.134 1 98.62 207 ALA B N 1
ATOM 3715 C CA . ALA B 1 207 ? -11.898 14.688 -1.084 1 98.62 207 ALA B CA 1
ATOM 3716 C C . ALA B 1 207 ? -13.234 14.844 -0.362 1 98.62 207 ALA B C 1
ATOM 3718 O O . ALA B 1 207 ? -14.172 15.43 -0.903 1 98.62 207 ALA B O 1
ATOM 3719 N N . ASN B 1 208 ? -13.328 14.352 0.884 1 98.62 208 ASN B N 1
ATOM 3720 C CA . ASN B 1 208 ? -14.656 14.172 1.445 1 98.62 208 ASN B CA 1
ATOM 3721 C C . ASN B 1 208 ? -14.789 14.844 2.809 1 98.62 208 ASN B C 1
ATOM 3723 O O . ASN B 1 208 ? -15.805 14.68 3.49 1 98.62 208 ASN B O 1
ATOM 3727 N N . ASP B 1 209 ? -13.82 15.531 3.254 1 98.62 209 ASP B N 1
ATOM 3728 C CA . ASP B 1 209 ? -13.844 16.297 4.496 1 98.62 209 ASP B CA 1
ATOM 3729 C C . ASP B 1 209 ? -13.547 17.781 4.234 1 98.62 209 ASP B C 1
ATOM 3731 O O . ASP B 1 209 ? -13.414 18.188 3.082 1 98.62 209 ASP B O 1
ATOM 3735 N N . ALA B 1 210 ? -13.656 18.609 5.285 1 98.38 210 ALA B N 1
ATOM 3736 C CA . ALA B 1 210 ? -13.43 20.047 5.148 1 98.38 210 ALA B CA 1
ATOM 3737 C C . ALA B 1 210 ? -12.883 20.641 6.438 1 98.38 210 ALA B C 1
ATOM 3739 O O . ALA B 1 210 ? -13.414 20.406 7.523 1 98.38 210 ALA B O 1
ATOM 3740 N N . LEU B 1 211 ? -11.797 21.406 6.27 1 98.38 211 LEU B N 1
ATOM 3741 C CA . LEU B 1 211 ? -11.125 22.047 7.395 1 98.38 211 LEU B CA 1
ATOM 3742 C C . LEU B 1 211 ? -12.109 22.859 8.234 1 98.38 211 LEU B C 1
ATOM 3744 O O . LEU B 1 211 ? -12.18 22.688 9.453 1 98.38 211 LEU B O 1
ATOM 3748 N N . GLU B 1 212 ? -12.938 23.641 7.633 1 96.75 212 GLU B N 1
ATOM 3749 C CA . GLU B 1 212 ? -13.789 24.609 8.328 1 96.75 212 GLU B CA 1
ATOM 3750 C C . GLU B 1 212 ? -14.945 23.906 9.039 1 96.75 212 GLU B C 1
ATOM 3752 O O . GLU B 1 212 ? -15.594 24.5 9.914 1 96.75 212 GLU B O 1
ATOM 3757 N N . GLY B 1 213 ? -15.234 22.641 8.633 1 96.12 213 GLY B N 1
ATOM 3758 C CA . GLY B 1 213 ? -16.266 21.875 9.32 1 96.12 213 GLY B CA 1
ATOM 3759 C C . GLY B 1 213 ? -15.945 21.641 10.789 1 96.12 213 GLY B C 1
ATOM 3760 O O . GLY B 1 213 ? -16.844 21.422 11.594 1 96.12 213 GLY B O 1
ATOM 3761 N N . TYR B 1 214 ? -14.727 21.734 11.141 1 96.81 214 TYR B N 1
ATOM 3762 C CA . TYR B 1 214 ? -14.289 21.453 12.508 1 96.81 214 TYR B CA 1
ATOM 3763 C C . TYR B 1 214 ? -14.211 22.75 13.32 1 96.81 214 TYR B C 1
ATOM 3765 O O . TYR B 1 214 ? -13.969 22.703 14.531 1 96.81 214 TYR B O 1
ATOM 3773 N N . LEU B 1 215 ? -14.438 23.875 12.75 1 93.31 215 LEU B N 1
ATOM 3774 C CA . LEU B 1 215 ? -14.234 25.156 13.398 1 93.31 215 LEU B CA 1
ATOM 3775 C C . LEU B 1 215 ? -15.555 25.922 13.516 1 93.31 215 LEU B C 1
ATOM 3777 O O . LEU B 1 215 ? -15.555 27.125 13.797 1 93.31 215 LEU B O 1
ATOM 3781 N N . SER B 1 216 ? -16.625 25.297 13.273 1 83.31 216 SER B N 1
ATOM 3782 C CA . SER B 1 216 ? -17.938 25.922 13.258 1 83.31 216 SER B CA 1
ATOM 3783 C C . SER B 1 216 ? -18.297 26.516 14.617 1 83.31 216 SER B C 1
ATOM 3785 O O . SER B 1 216 ? -19.047 27.484 14.703 1 83.31 216 SER B O 1
ATOM 3787 N N . GLY B 1 217 ? -17.766 26.031 15.633 1 78.62 217 GLY B N 1
ATOM 3788 C CA . GLY B 1 217 ? -18.094 26.531 16.953 1 78.62 217 GLY B CA 1
ATOM 3789 C C . GLY B 1 217 ? -17.172 27.656 17.422 1 78.62 217 GLY B C 1
ATOM 3790 O O . GLY B 1 217 ? -17.281 28.141 18.547 1 78.62 217 GLY B O 1
ATOM 3791 N N . GLY B 1 218 ? -16.344 28.125 16.516 1 80.88 218 GLY B N 1
ATOM 3792 C CA . GLY B 1 218 ? -15.375 29.141 16.875 1 80.88 218 GLY B CA 1
ATOM 3793 C C . GLY B 1 218 ? -14.023 28.578 17.266 1 80.88 218 GLY B C 1
ATOM 3794 O O . GLY B 1 218 ? -13.867 27.359 17.375 1 80.88 218 GLY B O 1
ATOM 3795 N N . LEU B 1 219 ? -13.102 29.531 17.266 1 84 219 LEU B N 1
ATOM 3796 C CA . LEU B 1 219 ? -11.734 29.172 17.641 1 84 219 LEU B CA 1
ATOM 3797 C C . LEU B 1 219 ? -11.445 29.531 19.094 1 84 219 LEU B C 1
ATOM 3799 O O . LEU B 1 219 ? -11.617 30.672 19.5 1 84 219 LEU B O 1
ATOM 3803 N N . ASN B 1 220 ? -11.227 28.531 19.953 1 85 220 ASN B N 1
ATOM 3804 C CA . ASN B 1 220 ? -10.977 28.781 21.359 1 85 220 ASN B CA 1
ATOM 3805 C C . ASN B 1 220 ? -9.492 28.688 21.688 1 85 220 ASN B C 1
ATOM 3807 O O . ASN B 1 220 ? -9.102 28.75 22.859 1 85 220 ASN B O 1
ATOM 3811 N N . VAL B 1 221 ? -8.734 28.469 20.75 1 94.94 221 VAL B N 1
ATOM 3812 C CA . VAL B 1 221 ? -7.281 28.391 20.875 1 94.94 221 VAL B CA 1
ATOM 3813 C C . VAL B 1 221 ? -6.625 29.422 19.969 1 94.94 221 VAL B C 1
ATOM 3815 O O . VAL B 1 221 ? -7.078 29.656 18.844 1 94.94 221 VAL B O 1
ATOM 3818 N N . PRO B 1 222 ? -5.559 30.203 20.531 1 97.38 222 PRO B N 1
ATOM 3819 C CA . PRO B 1 222 ? -4.828 31.062 19.594 1 97.38 222 PRO B CA 1
ATOM 3820 C C . PRO B 1 222 ? -4.414 30.344 18.328 1 97.38 222 PRO B C 1
ATOM 3822 O O . PRO B 1 222 ? -4.023 29.172 18.375 1 97.38 222 PRO B O 1
ATOM 3825 N N . ALA B 1 223 ? -4.629 31.031 17.141 1 98.5 223 ALA B N 1
ATOM 3826 C CA . ALA B 1 223 ? -4.266 30.422 15.875 1 98.5 223 ALA B CA 1
ATOM 3827 C C . ALA B 1 223 ? -3.793 31.469 14.867 1 98.5 223 ALA B C 1
ATOM 3829 O O . ALA B 1 223 ? -4 32.656 15.07 1 98.5 223 ALA B O 1
ATOM 3830 N N . THR B 1 224 ? -3.111 31.016 13.898 1 98.56 224 THR B N 1
ATOM 3831 C CA . THR B 1 224 ? -2.689 31.859 12.789 1 98.56 224 THR B CA 1
ATOM 3832 C C . THR B 1 224 ? -2.605 31.047 11.5 1 98.56 224 THR B C 1
ATOM 3834 O O . THR B 1 224 ? -2.617 29.812 11.531 1 98.56 224 THR B O 1
ATOM 3837 N N . VAL B 1 225 ? -2.721 31.734 10.359 1 98.81 225 VAL B N 1
ATOM 3838 C CA . VAL B 1 225 ? -2.572 31.125 9.039 1 98.81 225 VAL B CA 1
ATOM 3839 C C . VAL B 1 225 ? -1.296 31.641 8.375 1 98.81 225 VAL B C 1
ATOM 3841 O O . VAL B 1 225 ? -0.979 32.844 8.461 1 98.81 225 VAL B O 1
ATOM 3844 N N . LEU B 1 226 ? -0.509 30.812 7.848 1 98.56 226 LEU B N 1
ATOM 3845 C CA . LEU B 1 226 ? 0.591 31.25 7 1 98.56 226 LEU B CA 1
ATOM 3846 C C . LEU B 1 226 ? 0.573 30.531 5.656 1 98.56 226 LEU B C 1
ATOM 3848 O O . LEU B 1 226 ? -0.04 29.469 5.531 1 98.56 226 LEU B O 1
ATOM 3852 N N . CYS B 1 227 ? 1.15 31.109 4.625 1 98.88 227 CYS B N 1
ATOM 3853 C CA . CYS B 1 227 ? 1.161 30.547 3.275 1 98.88 227 CYS B CA 1
ATOM 3854 C C . CYS B 1 227 ? 2.342 31.078 2.475 1 98.88 227 CYS B C 1
ATOM 3856 O O . CYS B 1 227 ? 2.705 32.25 2.605 1 98.88 227 CYS B O 1
ATOM 3858 N N . GLY B 1 228 ? 2.969 30.188 1.734 1 98.81 228 GLY B N 1
ATOM 3859 C CA . GLY B 1 228 ? 3.967 30.672 0.792 1 98.81 228 GLY B CA 1
ATOM 3860 C C . GLY B 1 228 ? 3.391 31.594 -0.269 1 98.81 228 GLY B C 1
ATOM 3861 O O . GLY B 1 228 ? 2.32 31.312 -0.819 1 98.81 228 GLY B O 1
ATOM 3862 N N . ASP B 1 229 ? 4.133 32.562 -0.582 1 98 229 ASP B N 1
ATOM 3863 C CA . ASP B 1 229 ? 3.656 33.562 -1.534 1 98 229 ASP B CA 1
ATOM 3864 C C . ASP B 1 229 ? 3.514 32.969 -2.932 1 98 229 ASP B C 1
ATOM 3866 O O . ASP B 1 229 ? 2.748 33.469 -3.756 1 98 229 ASP B O 1
ATOM 3870 N N . GLU B 1 230 ? 4.16 31.891 -3.156 1 98.25 230 GLU B N 1
ATOM 3871 C CA . GLU B 1 230 ? 4.172 31.281 -4.48 1 98.25 230 GLU B CA 1
ATOM 3872 C C . GLU B 1 230 ? 3.488 29.922 -4.469 1 98.25 230 GLU B C 1
ATOM 3874 O O . GLU B 1 230 ? 3.748 29.078 -5.332 1 98.25 230 GLU B O 1
ATOM 3879 N N . ASP B 1 231 ? 2.678 29.672 -3.475 1 98.69 231 ASP B N 1
ATOM 3880 C CA . ASP B 1 231 ? 1.94 28.422 -3.391 1 98.69 231 ASP B CA 1
ATOM 3881 C C . ASP B 1 231 ? 0.891 28.328 -4.496 1 98.69 231 ASP B C 1
ATOM 3883 O O . ASP B 1 231 ? -0.045 29.125 -4.543 1 98.69 231 ASP B O 1
ATOM 3887 N N . ARG B 1 232 ? 1.021 27.391 -5.348 1 96.75 232 ARG B N 1
ATOM 3888 C CA . ARG B 1 232 ? 0.115 27.219 -6.48 1 96.75 232 ARG B CA 1
ATOM 3889 C C . ARG B 1 232 ? -0.871 26.094 -6.234 1 96.75 232 ARG B C 1
ATOM 3891 O O . ARG B 1 232 ? -1.674 25.75 -7.109 1 96.75 232 ARG B O 1
ATOM 3898 N N . ILE B 1 233 ? -0.83 25.438 -5.066 1 97.62 233 ILE B N 1
ATOM 3899 C CA . ILE B 1 233 ? -1.699 24.328 -4.691 1 97.62 233 ILE B CA 1
ATOM 3900 C C . ILE B 1 233 ? -2.785 24.828 -3.738 1 97.62 233 ILE B C 1
ATOM 3902 O O . ILE B 1 233 ? -3.977 24.641 -4 1 97.62 233 ILE B O 1
ATOM 3906 N N . THR B 1 234 ? -2.393 25.344 -2.611 1 98.19 234 THR B N 1
ATOM 3907 C CA . THR B 1 234 ? -3.238 26.125 -1.719 1 98.19 234 THR B CA 1
ATOM 3908 C C . THR B 1 234 ? -2.85 27.594 -1.76 1 98.19 234 THR B C 1
ATOM 3910 O O . THR B 1 234 ? -2.037 28.047 -0.953 1 98.19 234 THR B O 1
ATOM 3913 N N . THR B 1 235 ? -3.494 28.391 -2.535 1 98.12 235 THR B N 1
ATOM 3914 C CA . THR B 1 235 ? -3.014 29.703 -2.959 1 98.12 235 THR B CA 1
ATOM 3915 C C . THR B 1 235 ? -3.064 30.688 -1.803 1 98.12 235 THR B C 1
ATOM 3917 O O . THR B 1 235 ? -3.883 30.547 -0.892 1 98.12 235 THR B O 1
ATOM 3920 N N . PRO B 1 236 ? -2.154 31.688 -1.893 1 98.56 236 PRO B N 1
ATOM 3921 C CA . PRO B 1 236 ? -2.209 32.75 -0.89 1 98.56 236 PRO B CA 1
ATOM 3922 C C . PRO B 1 236 ? -3.588 33.406 -0.795 1 98.56 236 PRO B C 1
ATOM 3924 O O . PRO B 1 236 ? -4.039 33.75 0.302 1 98.56 236 PRO B O 1
ATOM 3927 N N . GLN B 1 237 ? -4.258 33.531 -1.902 1 98.38 237 GLN B N 1
ATOM 3928 C CA . GLN B 1 237 ? -5.598 34.125 -1.916 1 98.38 237 GLN B CA 1
ATOM 3929 C C . GLN B 1 237 ? -6.57 33.281 -1.09 1 98.38 237 GLN B C 1
ATOM 3931 O O . GLN B 1 237 ? -7.312 33.812 -0.267 1 98.38 237 GLN B O 1
ATOM 3936 N N . ALA B 1 238 ? -6.562 31.969 -1.322 1 98 238 ALA B N 1
ATOM 3937 C CA . ALA B 1 238 ? -7.449 31.078 -0.58 1 98 238 ALA B CA 1
ATOM 3938 C C . ALA B 1 238 ? -7.094 31.078 0.905 1 98 238 ALA B C 1
ATOM 3940 O O . ALA B 1 238 ? -7.984 31.031 1.761 1 98 238 ALA B O 1
ATOM 3941 N N . SER B 1 239 ? -5.816 31.094 1.217 1 98.62 239 SER B N 1
ATOM 3942 C CA . SER B 1 239 ? -5.355 31.094 2.6 1 98.62 239 SER B CA 1
ATOM 3943 C C . SER B 1 239 ? -5.727 32.375 3.318 1 98.62 239 SER B C 1
ATOM 3945 O O . SER B 1 239 ? -6.137 32.344 4.48 1 98.62 239 SER B O 1
ATOM 3947 N N . ARG B 1 240 ? -5.582 33.5 2.648 1 98.31 240 ARG B N 1
ATOM 3948 C CA . ARG B 1 240 ? -5.988 34.812 3.215 1 98.31 240 ARG B CA 1
ATOM 3949 C C . ARG B 1 240 ? -7.492 34.844 3.465 1 98.31 240 ARG B C 1
ATOM 3951 O O . ARG B 1 240 ? -7.941 35.344 4.492 1 98.31 240 ARG B O 1
ATOM 3958 N N . ALA B 1 241 ? -8.234 34.312 2.518 1 98.19 241 ALA B N 1
ATOM 3959 C CA . ALA B 1 241 ? -9.68 34.281 2.672 1 98.19 241 ALA B CA 1
ATOM 3960 C C . ALA B 1 241 ? -10.078 33.438 3.883 1 98.19 241 ALA B C 1
ATOM 3962 O O . ALA B 1 241 ? -11.008 33.781 4.613 1 98.19 241 ALA B O 1
ATOM 3963 N N . LEU B 1 242 ? -9.414 32.312 4.047 1 97.69 242 LEU B N 1
ATOM 3964 C CA . LEU B 1 242 ? -9.656 31.5 5.223 1 97.69 242 LEU B CA 1
ATOM 3965 C C . LEU B 1 242 ? -9.383 32.281 6.504 1 97.69 242 LEU B C 1
ATOM 3967 O O . LEU B 1 242 ? -10.188 32.25 7.434 1 97.69 242 LEU B O 1
ATOM 3971 N N . ALA B 1 243 ? -8.219 32.938 6.578 1 97.94 243 ALA B N 1
ATOM 3972 C CA . ALA B 1 243 ? -7.852 33.719 7.75 1 97.94 243 ALA B CA 1
ATOM 3973 C C . ALA B 1 243 ? -8.914 34.781 8.062 1 97.94 243 ALA B C 1
ATOM 3975 O O . ALA B 1 243 ? -9.289 34.969 9.219 1 97.94 243 ALA B O 1
ATOM 3976 N N . GLU B 1 244 ? -9.398 35.406 7.027 1 97.12 244 GLU B N 1
ATOM 3977 C CA . GLU B 1 244 ? -10.422 36.438 7.188 1 97.12 244 GLU B CA 1
ATOM 3978 C C . GLU B 1 244 ? -11.719 35.844 7.73 1 97.12 244 GLU B C 1
ATOM 3980 O O . GLU B 1 244 ? -12.32 36.375 8.656 1 97.12 244 GLU B O 1
ATOM 3985 N N . ARG B 1 245 ? -12.141 34.719 7.16 1 95.69 245 ARG B N 1
ATOM 3986 C CA . ARG B 1 245 ? -13.375 34.094 7.602 1 95.69 245 ARG B CA 1
ATOM 3987 C C . ARG B 1 245 ? -13.273 33.656 9.062 1 95.69 245 ARG B C 1
ATOM 3989 O O . ARG B 1 245 ? -14.266 33.688 9.789 1 95.69 245 ARG B O 1
ATOM 3996 N N . LEU B 1 246 ? -12.078 33.312 9.43 1 95.94 246 LEU B N 1
ATOM 3997 C CA . LEU B 1 246 ? -11.898 32.781 10.773 1 95.94 246 LEU B CA 1
ATOM 3998 C C . LEU B 1 246 ? -11.469 33.875 11.742 1 95.94 246 LEU B C 1
ATOM 4000 O O . LEU B 1 246 ? -11.32 33.625 12.945 1 95.94 246 LEU B O 1
ATOM 4004 N N . GLY B 1 247 ? -11.227 35.031 11.25 1 95.5 247 GLY B N 1
ATOM 4005 C CA . GLY B 1 247 ? -10.758 36.125 12.094 1 95.5 247 GLY B CA 1
ATOM 4006 C C . GLY B 1 247 ? -9.352 35.906 12.617 1 95.5 247 GLY B C 1
ATOM 4007 O O . GLY B 1 247 ? -9.062 36.219 13.781 1 95.5 247 GLY B O 1
ATOM 4008 N N . LEU B 1 248 ? -8.484 35.344 11.797 1 97.44 248 LEU B N 1
ATOM 4009 C CA . LEU B 1 248 ? -7.133 35 12.219 1 97.44 248 LEU B CA 1
ATOM 4010 C C . LEU B 1 248 ? -6.105 35.875 11.516 1 97.44 248 LEU B C 1
ATOM 4012 O O . LEU B 1 248 ? -6.344 36.344 10.398 1 97.44 248 LEU B O 1
ATOM 4016 N N . PRO B 1 249 ? -4.93 36.062 12.211 1 98 249 PRO B N 1
ATOM 4017 C CA . PRO B 1 249 ? -3.818 36.688 11.477 1 98 249 PRO B CA 1
ATOM 4018 C C . PRO B 1 249 ? -3.324 35.812 10.32 1 98 249 PRO B C 1
ATOM 4020 O O . PRO B 1 249 ? -3.432 34.594 10.367 1 98 249 PRO B O 1
ATOM 4023 N N . TYR B 1 250 ? -2.871 36.531 9.305 1 98.56 250 TYR B N 1
ATOM 4024 C CA . TYR B 1 250 ? -2.291 35.875 8.133 1 98.56 250 TYR B CA 1
ATOM 4025 C C . TYR B 1 250 ? -0.84 36.312 7.938 1 98.56 250 TYR B C 1
ATOM 4027 O O . TYR B 1 250 ? -0.508 37.469 8.078 1 98.56 250 TYR B O 1
ATOM 4035 N N . HIS B 1 251 ? 0.03 35.344 7.695 1 98.75 251 HIS B N 1
ATOM 4036 C CA . HIS B 1 251 ? 1.442 35.625 7.438 1 98.75 251 HIS B CA 1
ATOM 4037 C C . HIS B 1 251 ? 1.874 35.031 6.094 1 98.75 251 HIS B C 1
ATOM 4039 O O . HIS B 1 251 ? 1.729 33.844 5.855 1 98.75 251 HIS B O 1
ATOM 4045 N N . ALA B 1 252 ? 2.441 35.875 5.27 1 98.56 252 ALA B N 1
ATOM 4046 C CA . ALA B 1 252 ? 3.018 35.406 4.008 1 98.56 252 ALA B CA 1
ATOM 4047 C C . ALA B 1 252 ? 4.465 34.969 4.199 1 98.56 252 ALA B C 1
ATOM 4049 O O . ALA B 1 252 ? 5.227 35.594 4.93 1 98.56 252 ALA B O 1
ATOM 4050 N N . ILE B 1 253 ? 4.836 33.875 3.635 1 98.75 253 ILE B N 1
ATOM 4051 C CA . ILE B 1 253 ? 6.227 33.438 3.578 1 98.75 253 ILE B CA 1
ATOM 4052 C C . ILE B 1 253 ? 6.824 33.781 2.217 1 98.75 253 ILE B C 1
ATOM 4054 O O . ILE B 1 253 ? 6.496 33.156 1.208 1 98.75 253 ILE B O 1
ATOM 4058 N N . PRO B 1 254 ? 7.727 34.75 2.188 1 97.81 254 PRO B N 1
ATOM 4059 C CA . PRO B 1 254 ? 8.258 35.188 0.899 1 97.81 254 PRO B CA 1
ATOM 4060 C C . PRO B 1 254 ? 9.055 34.125 0.175 1 97.81 254 PRO B C 1
ATOM 4062 O O . PRO B 1 254 ? 9.797 33.375 0.811 1 97.81 254 PRO B O 1
ATOM 4065 N N . ARG B 1 255 ? 8.906 34.031 -1.108 1 97.06 255 ARG B N 1
ATOM 4066 C CA . ARG B 1 255 ? 9.672 33.188 -1.995 1 97.06 255 ARG B CA 1
ATOM 4067 C C . ARG B 1 255 ? 9.5 31.703 -1.604 1 97.06 255 ARG B C 1
ATOM 4069 O O . ARG B 1 255 ? 10.484 30.984 -1.428 1 97.06 255 ARG B O 1
ATOM 4076 N N . ALA B 1 256 ? 8.32 31.375 -1.405 1 98.62 256 ALA B N 1
ATOM 4077 C CA . ALA B 1 256 ? 8.047 30 -0.999 1 98.62 256 ALA B CA 1
ATOM 4078 C C . ALA B 1 256 ? 6.797 29.469 -1.683 1 98.62 256 ALA B C 1
ATOM 4080 O O . ALA B 1 256 ? 5.805 30.188 -1.83 1 98.62 256 ALA B O 1
ATOM 4081 N N . GLY B 1 257 ? 6.875 28.25 -2.191 1 98.69 257 GLY B N 1
ATOM 4082 C CA . GLY B 1 257 ? 5.73 27.531 -2.738 1 98.69 257 GLY B CA 1
ATOM 4083 C C . GLY B 1 257 ? 4.906 26.828 -1.68 1 98.69 257 GLY B C 1
ATOM 4084 O O . GLY B 1 257 ? 4.754 27.328 -0.563 1 98.69 257 GLY B O 1
ATOM 4085 N N . HIS B 1 258 ? 4.203 25.734 -2.068 1 98.81 258 HIS B N 1
ATOM 4086 C CA . HIS B 1 258 ? 3.316 24.984 -1.183 1 98.81 258 HIS B CA 1
ATOM 4087 C C . HIS B 1 258 ? 4.078 24.406 0.008 1 98.81 258 HIS B C 1
ATOM 4089 O O . HIS B 1 258 ? 3.582 24.438 1.138 1 98.81 258 HIS B O 1
ATOM 4095 N N . ALA B 1 259 ? 5.223 23.859 -0.27 1 98.75 259 ALA B N 1
ATOM 4096 C CA . ALA B 1 259 ? 6.102 23.438 0.815 1 98.75 259 ALA B CA 1
ATOM 4097 C C . ALA B 1 259 ? 6.953 24.594 1.326 1 98.75 259 ALA B C 1
ATOM 4099 O O . ALA B 1 259 ? 8.18 24.547 1.235 1 98.75 259 ALA B O 1
ATOM 4100 N N . SER B 1 260 ? 6.332 25.484 1.953 1 98.75 260 SER B N 1
ATOM 4101 C CA . SER B 1 260 ? 6.973 26.734 2.348 1 98.75 260 SER B CA 1
ATOM 4102 C C . SER B 1 260 ? 8.055 26.5 3.396 1 98.75 260 SER B C 1
ATOM 4104 O O . SER B 1 260 ? 9.07 27.188 3.42 1 98.75 260 SER B O 1
ATOM 4106 N N . TYR B 1 261 ? 7.895 25.438 4.23 1 98.5 261 TYR B N 1
ATOM 4107 C CA . TYR B 1 261 ? 8.844 25.078 5.281 1 98.5 261 TYR B CA 1
ATOM 4108 C C . TYR B 1 261 ? 10.117 24.484 4.695 1 98.5 261 TYR B C 1
ATOM 4110 O O . TYR B 1 261 ? 11.133 24.375 5.383 1 98.5 261 TYR B O 1
ATOM 4118 N N . ILE B 1 262 ? 10.0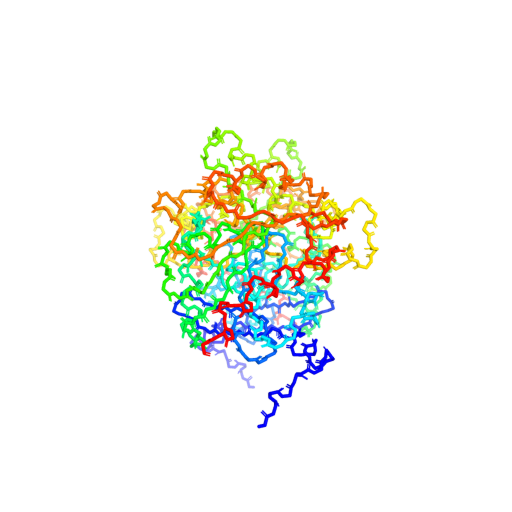94 24.094 3.443 1 98.38 262 ILE B N 1
ATOM 4119 C CA . ILE B 1 262 ? 11.281 23.609 2.748 1 98.38 262 ILE B CA 1
ATOM 4120 C C . ILE B 1 262 ? 11.883 24.734 1.908 1 98.38 262 ILE B C 1
ATOM 4122 O O . ILE B 1 262 ? 13.094 24.969 1.963 1 98.38 262 ILE B O 1
ATOM 4126 N N . ASP B 1 263 ? 11.094 25.547 1.215 1 98.31 263 ASP B N 1
ATOM 4127 C CA . ASP B 1 263 ? 11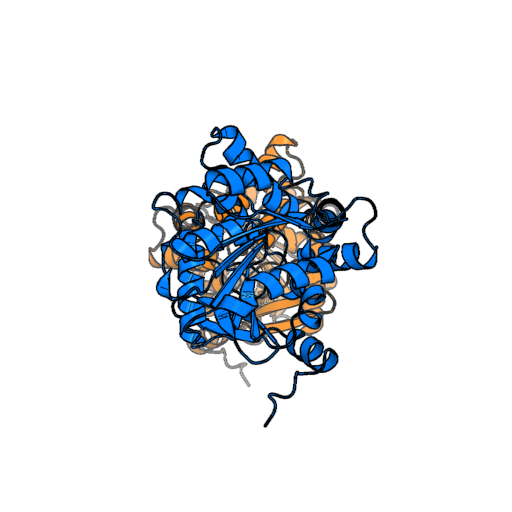.547 26.625 0.345 1 98.31 263 ASP B CA 1
ATOM 4128 C C . ASP B 1 263 ? 12.195 27.75 1.154 1 98.31 263 ASP B C 1
ATOM 4130 O O . ASP B 1 263 ? 13.18 28.344 0.717 1 98.31 263 ASP B O 1
ATOM 4134 N N . ALA B 1 264 ? 11.586 28.062 2.268 1 98.19 264 ALA B N 1
ATOM 4135 C CA . ALA B 1 264 ? 12.023 29.172 3.104 1 98.19 264 ALA B CA 1
ATOM 4136 C C . ALA B 1 264 ? 11.977 28.797 4.582 1 98.19 264 ALA B C 1
ATOM 4138 O O . ALA B 1 264 ? 11.25 29.422 5.363 1 98.19 264 ALA B O 1
ATOM 4139 N N . PRO B 1 265 ? 12.859 27.844 4.953 1 98.12 265 PRO B N 1
ATOM 4140 C CA . PRO B 1 265 ? 12.773 27.281 6.301 1 98.12 265 PRO B CA 1
ATOM 4141 C C . PRO B 1 265 ? 12.992 28.312 7.398 1 98.12 265 PRO B C 1
ATOM 4143 O O . PRO B 1 265 ? 12.352 28.266 8.445 1 98.12 265 PRO B O 1
ATOM 4146 N N . GLN B 1 266 ? 13.875 29.281 7.219 1 97.81 266 GLN B N 1
ATOM 4147 C CA . GLN B 1 266 ? 14.109 30.312 8.234 1 97.81 266 GLN B CA 1
ATOM 4148 C C . GLN B 1 266 ? 12.898 31.203 8.414 1 97.81 266 GLN B C 1
ATOM 4150 O O . GLN B 1 266 ? 12.477 31.484 9.539 1 97.81 266 GLN B O 1
ATOM 4155 N N . ALA B 1 267 ? 12.375 31.703 7.305 1 98.44 267 ALA B N 1
ATOM 4156 C CA . ALA B 1 267 ? 11.188 32.562 7.367 1 98.44 267 ALA B CA 1
ATOM 4157 C C . ALA B 1 267 ? 10.016 31.812 8.008 1 98.44 267 ALA B C 1
ATOM 4159 O O . ALA B 1 267 ? 9.281 32.406 8.812 1 98.44 267 ALA B O 1
ATOM 4160 N N . PHE B 1 268 ? 9.82 30.578 7.621 1 98.75 268 PHE B N 1
ATOM 4161 C CA . PHE B 1 268 ? 8.781 29.734 8.211 1 98.75 268 PHE B CA 1
ATOM 4162 C C . PHE B 1 268 ? 8.984 29.594 9.711 1 98.75 268 PHE B C 1
ATOM 4164 O O . PHE B 1 268 ? 8.062 29.812 10.492 1 98.75 268 PHE B O 1
ATOM 4171 N N . ALA B 1 269 ? 10.211 29.266 10.125 1 98.38 269 ALA B N 1
ATOM 4172 C CA . ALA B 1 269 ? 10.555 29.062 11.531 1 98.38 269 ALA B CA 1
ATOM 4173 C C . ALA B 1 269 ? 10.359 30.359 12.328 1 98.38 269 ALA B C 1
ATOM 4175 O O . ALA B 1 269 ? 9.961 30.312 13.492 1 98.38 269 ALA B O 1
ATOM 4176 N N . ASP B 1 270 ? 10.641 31.453 11.703 1 98.25 270 ASP B N 1
ATOM 4177 C CA . ASP B 1 270 ? 10.453 32.75 12.375 1 98.25 270 ASP B CA 1
ATOM 4178 C C . ASP B 1 270 ? 8.992 32.969 12.75 1 98.25 270 ASP B C 1
ATOM 4180 O O . ASP B 1 270 ? 8.695 33.438 13.844 1 98.25 270 ASP B O 1
ATOM 4184 N N . VAL B 1 271 ? 8.109 32.656 11.859 1 98.44 271 VAL B N 1
ATOM 4185 C CA . VAL B 1 271 ? 6.684 32.781 12.141 1 98.44 271 VAL B CA 1
ATOM 4186 C C . VAL B 1 271 ? 6.281 31.844 13.266 1 98.44 271 VAL B C 1
ATOM 4188 O O . VAL B 1 271 ? 5.555 32.219 14.188 1 98.44 271 VAL B O 1
ATOM 4191 N N . VAL B 1 272 ? 6.762 30.594 13.188 1 98.62 272 VAL B N 1
ATOM 4192 C CA . VAL B 1 272 ? 6.434 29.594 14.195 1 98.62 272 VAL B CA 1
ATOM 4193 C C . VAL B 1 272 ? 6.941 30.062 15.562 1 98.62 272 VAL B C 1
ATOM 4195 O O . VAL B 1 272 ? 6.215 29.984 16.562 1 98.62 272 VAL B O 1
ATOM 4198 N N . ASP B 1 273 ? 8.172 30.516 15.609 1 97.62 273 ASP B N 1
ATOM 4199 C CA . ASP B 1 273 ? 8.773 30.969 16.859 1 97.62 273 ASP B CA 1
ATOM 4200 C C . ASP B 1 273 ? 8.023 32.156 17.438 1 97.62 273 ASP B C 1
ATOM 4202 O O . ASP B 1 273 ? 7.691 32.188 18.625 1 97.62 273 ASP B O 1
ATOM 4206 N N . THR B 1 274 ? 7.762 33.188 16.594 1 97.62 274 THR B N 1
ATOM 4207 C CA . THR B 1 274 ? 7.07 34.406 17.016 1 97.62 274 THR B CA 1
ATOM 4208 C C . THR B 1 274 ? 5.695 34.062 17.594 1 97.62 274 THR B C 1
ATOM 4210 O O . THR B 1 274 ? 5.273 34.656 18.594 1 97.62 274 THR B O 1
ATOM 4213 N N . PHE B 1 275 ? 5 33.188 16.984 1 98.19 275 PHE B N 1
ATOM 4214 C CA . PHE B 1 275 ? 3.664 32.781 17.406 1 98.19 275 PHE B CA 1
ATOM 4215 C C . PHE B 1 275 ? 3.725 31.984 18.703 1 98.19 275 PHE B C 1
ATOM 4217 O O . PHE B 1 275 ? 2.912 32.188 19.609 1 98.19 275 PHE B O 1
ATOM 4224 N N . SER B 1 276 ? 4.734 31.062 18.797 1 97.81 276 SER B N 1
ATOM 4225 C CA . SER B 1 276 ? 4.754 30.047 19.859 1 97.81 276 SER B CA 1
ATOM 4226 C C . SER B 1 276 ? 5.344 30.609 21.141 1 97.81 276 SER B C 1
ATOM 4228 O O . SER B 1 276 ? 4.941 30.219 22.234 1 97.81 276 SER B O 1
ATOM 4230 N N . ARG B 1 277 ? 6.258 31.484 21.078 1 95.75 277 ARG B N 1
ATOM 4231 C CA . ARG B 1 277 ? 7.039 31.938 22.219 1 95.75 277 ARG B CA 1
ATOM 4232 C C . ARG B 1 277 ? 6.137 32.5 23.312 1 95.75 277 ARG B C 1
ATOM 4234 O O . ARG B 1 277 ? 6.223 32.094 24.469 1 95.75 277 ARG B O 1
ATOM 4241 N N . PRO B 1 278 ? 5.254 33.375 23.031 1 95.69 278 PRO B N 1
ATOM 4242 C CA . PRO B 1 278 ? 4.406 33.938 24.078 1 95.69 278 PRO B CA 1
ATOM 4243 C C . PRO B 1 278 ? 3.41 32.906 24.641 1 95.69 278 PRO B C 1
ATOM 4245 O O . PRO B 1 278 ? 2.848 33.125 25.719 1 95.69 278 PRO B O 1
ATOM 4248 N N . LEU B 1 279 ? 3.16 31.859 23.922 1 96 279 LEU B N 1
ATOM 4249 C CA . LEU B 1 279 ? 2.15 30.875 24.312 1 96 279 LEU B CA 1
ATOM 4250 C C . LEU B 1 279 ? 2.76 29.781 25.172 1 96 279 LEU B C 1
ATOM 4252 O O . LEU B 1 279 ? 2.072 29.188 26.016 1 96 279 LEU B O 1
ATOM 4256 N N . LEU B 1 280 ? 3.979 29.438 24.891 1 92.25 280 LEU B N 1
ATOM 4257 C CA . LEU B 1 280 ? 4.605 28.297 25.547 1 92.25 280 LEU B CA 1
ATOM 4258 C C . LEU B 1 280 ? 5.613 28.75 26.594 1 92.25 280 LEU B C 1
ATOM 4260 O O . LEU B 1 280 ? 5.934 28 27.516 1 92.25 280 LEU B O 1
ATOM 4264 N N . LYS B 1 281 ? 6.605 29.594 26.547 1 73.38 281 LYS B N 1
ATOM 4265 C CA . LYS B 1 281 ? 7.637 29.953 27.516 1 73.38 281 LYS B CA 1
ATOM 4266 C C . LYS B 1 281 ? 7.047 30.766 28.656 1 73.38 281 LYS B C 1
ATOM 4268 O O . LYS B 1 281 ? 7.605 30.812 29.766 1 73.38 281 LYS B O 1
ATOM 4273 N N . THR B 1 282 ? 5.953 31.578 28.406 1 53.12 282 THR B N 1
ATOM 4274 C CA . THR B 1 282 ? 5.551 32.344 29.594 1 53.12 282 THR B CA 1
ATOM 4275 C C . THR B 1 282 ? 5.047 31.406 30.688 1 53.12 282 THR B C 1
ATOM 4277 O O . THR B 1 282 ? 4.898 31.812 31.844 1 53.12 282 THR B O 1
ATOM 4280 N N . GLN B 1 283 ? 4.859 29.969 30.484 1 43.84 283 GLN B N 1
ATOM 4281 C CA . GLN B 1 283 ? 4.398 29.359 31.734 1 43.84 283 GLN B CA 1
ATOM 4282 C C . GLN B 1 283 ? 5.543 28.656 32.469 1 43.84 283 GLN B C 1
ATOM 4284 O O . GLN B 1 283 ? 6.395 28.031 31.828 1 43.84 283 GLN B O 1
#

Solvent-accessible surface area (backbone atoms only — not comparable to full-atom values): 27582 Å² total; per-residue (Å²): 127,76,80,74,68,65,50,52,68,57,34,51,59,43,43,68,51,70,48,72,48,80,49,98,84,38,37,44,20,28,25,50,27,66,53,66,56,39,36,37,38,33,42,32,80,70,49,37,34,73,64,49,56,64,24,55,60,58,46,69,60,25,17,41,40,20,37,22,57,62,17,25,75,75,8,38,48,65,89,55,37,71,35,46,38,54,57,52,21,51,52,48,50,55,50,35,55,74,68,67,58,68,54,26,34,40,37,7,30,20,52,13,18,24,27,45,32,26,26,47,58,74,45,44,85,37,38,51,27,36,36,31,30,25,41,38,53,48,31,46,87,51,55,70,66,56,22,49,48,51,29,51,56,53,30,52,46,34,50,62,58,19,44,66,56,41,18,67,68,48,26,58,66,36,33,27,96,85,51,54,68,69,54,38,51,50,43,26,55,41,31,60,50,63,35,46,54,27,36,36,25,50,24,31,20,42,16,62,24,44,27,65,75,41,44,73,87,52,81,91,44,56,55,38,29,36,25,11,64,48,12,81,78,39,30,44,66,60,45,47,50,49,17,59,77,67,73,34,54,68,44,76,31,74,76,5,0,45,43,24,48,62,57,24,18,62,61,41,28,47,53,51,47,66,63,41,45,76,56,52,68,75,106,128,77,79,76,68,68,49,51,66,56,33,53,59,42,41,68,51,70,47,72,49,80,49,98,83,38,37,43,21,29,24,50,27,66,53,66,55,39,35,37,38,35,43,34,81,70,50,36,34,75,63,49,57,64,25,54,60,58,46,70,64,24,18,39,40,20,35,21,56,62,17,25,74,75,9,39,46,64,90,55,36,72,37,45,37,54,56,52,21,51,52,48,50,54,50,35,56,74,68,68,56,70,56,25,36,40,37,6,29,20,52,12,19,22,27,44,32,26,28,46,58,74,44,45,86,37,38,52,24,38,37,31,30,24,42,39,53,49,30,45,87,52,55,72,65,57,22,48,48,51,29,52,56,53,29,51,46,35,50,62,57,18,45,66,57,39,19,68,68,48,26,56,68,36,34,26,96,86,53,53,68,68,55,36,51,50,41,26,55,42,32,60,50,62,34,47,55,25,38,36,26,51,25,32,21,41,16,62,25,44,26,65,74,41,43,74,87,54,82,92,43,55,54,36,30,36,25,12,65,48,12,80,79,39,30,42,68,61,46,48,51,49,16,59,76,67,73,35,54,70,42,76,31,73,76,4,1,46,42,24,48,61,57,24,18,63,62,42,27,49,53,51,49,66,64,41,46,74,55,52,68,75,108

Foldseek 3Di:
DPPPFDALVQQLVQQVDKDWDAFPQWIWIKGKGADAAEEEEAEALQFFRLLLSLQRSQQTRYIYIYTGFDQFFRTPHGPDLQDALLSSLVVVVRVCVVVVQQAHEYEAAALGLLNQLNNCLVCVRRYLEYEQELYQFAAQPPDPVQLVCQLCVQLVCCVVVHLQVSLVVCLCLQKFVPFDPVLSVSSSVRNNRGDSSNSNNSSSNRSNHGSCVSQVVARPHHYAYEYECRAPPSHPVNRVVVCVVRVHHYYYQYRIYSSRCSRRVNSVSVVVCVRCVVRGVVD/DPPPFDALVQQLVQQVDKDWDAFPQWIWIKGKGADAAEEEEAEALQFFRLLLSLQRSQQTHYIYIYTGFDQFFRTPHGPDLQDALLSSLVVVVRVCVVVVQQAHEYEAAALGLLNQLNNCLVCVRRYLEYEQELYQFAAQPPDPVQLVCLLCVQLVCCVVVHLQVSLVVCLCLQKFVPFDPVLSVSSSVRNNRGDSSNSNNSSSNRSNHGSCVSQVVARPHHYAYEYECRAPPSHPVNRVVVCVVRVHHYYYQYRIYSSRCSRPVNSVSVVVCVRCVVRGVVD